Protein AF-A0A1Q7RHX0-F1 (afdb_monomer_lite)

pLDDT: mean 79.15, std 17.62, range [22.64, 96.31]

Sequence (416 aa):
MKTRIFDNSHFTHEATHEYVSIIALEIDKEIDESYNGKPIFWLHQRINIEKAMFEYYGCPGGHIEEKDKKIREPTIEAAQREFSEETGEYIPKDKFQSEFCKEYVQQLDDHEKGVRHCYIFSTKGKFIMDNIEPKNHSEWKLYTFQEVLSMKCIDDFEEYIRKTIQRLVQHKNFWIKEGAIAQGKSFLQKYFPKEWKEIPEVTVSKTFVNKEGESELTKFYEYLKEEKRYLNKEISEEEFQRIVVEKRLNSNIVFQEKIEKEYFKVLCDQVLFDEKKEETYVWDRSQQSTTIFARFNGMKEKEIQKLKSHEFYFDEIIKRSVVIYIYTSVRQTIQNEQKRKRLEEKDLDIKYLRELKERYYSLMIEAYGNKPLKIRSFENFNISETNIFKKLWRNIDPKKEQRLQKKLNDVLENNV

Radius of gyration: 25.59 Å; chains: 1; bounding box: 73×48×73 Å

Structure (mmCIF, N/CA/C/O backbone):
data_AF-A0A1Q7RHX0-F1
#
_entry.id   AF-A0A1Q7RHX0-F1
#
loop_
_atom_site.group_PDB
_atom_site.id
_atom_site.type_symbol
_atom_site.label_atom_id
_atom_site.label_alt_id
_atom_site.label_comp_id
_atom_site.label_asym_id
_atom_site.label_entity_id
_atom_site.label_seq_id
_atom_site.pdbx_PDB_ins_code
_atom_site.Cartn_x
_atom_site.Cartn_y
_atom_site.Cartn_z
_atom_site.occupancy
_atom_site.B_iso_or_equiv
_atom_site.auth_seq_id
_atom_site.auth_comp_id
_atom_site.auth_asym_id
_atom_site.auth_atom_id
_atom_site.pdbx_PDB_model_num
ATOM 1 N N . MET A 1 1 ? -37.771 -4.934 1.436 1.00 33.12 1 MET A N 1
ATOM 2 C CA . MET A 1 1 ? -36.464 -5.540 1.097 1.00 33.12 1 MET A CA 1
ATOM 3 C C . MET A 1 1 ? -36.041 -6.338 2.323 1.00 33.12 1 MET A C 1
ATOM 5 O O . MET A 1 1 ? -35.999 -5.757 3.395 1.00 33.12 1 MET A O 1
ATOM 9 N N . LYS A 1 2 ? -35.946 -7.669 2.215 1.00 22.64 2 LYS A N 1
ATOM 10 C CA . LYS A 1 2 ? -35.817 -8.579 3.366 1.00 22.64 2 LYS A CA 1
ATOM 11 C C . LYS A 1 2 ? -34.415 -8.494 3.975 1.00 22.64 2 LYS A C 1
ATOM 13 O O . LYS A 1 2 ? -33.432 -8.690 3.265 1.00 22.64 2 LYS A O 1
ATOM 18 N N . THR A 1 3 ? -34.366 -8.234 5.275 1.00 24.06 3 THR A N 1
ATOM 19 C CA . THR A 1 3 ? -33.204 -8.341 6.159 1.00 24.06 3 THR A CA 1
ATOM 20 C C . THR A 1 3 ? -32.590 -9.733 6.007 1.00 24.06 3 THR A C 1
ATOM 22 O O . THR A 1 3 ? -33.256 -10.734 6.273 1.00 24.06 3 THR A O 1
ATOM 25 N N . ARG A 1 4 ? -31.345 -9.821 5.528 1.00 23.89 4 ARG A N 1
ATOM 26 C CA . ARG A 1 4 ? -30.569 -11.063 5.600 1.00 23.89 4 ARG A CA 1
ATOM 27 C C . ARG A 1 4 ? -30.042 -11.185 7.023 1.00 23.89 4 ARG A C 1
ATOM 29 O O . ARG A 1 4 ? -29.058 -10.551 7.379 1.00 23.89 4 ARG A O 1
ATOM 36 N N . ILE A 1 5 ? -30.756 -11.965 7.822 1.00 25.91 5 ILE A N 1
ATOM 37 C CA . ILE A 1 5 ? -30.243 -12.564 9.050 1.00 25.91 5 ILE A CA 1
ATOM 38 C C . ILE A 1 5 ? -29.199 -13.584 8.587 1.00 25.91 5 ILE A C 1
ATOM 40 O O . ILE A 1 5 ? -29.531 -14.472 7.800 1.00 25.91 5 ILE A O 1
ATOM 44 N N . PHE A 1 6 ? -27.936 -13.397 8.968 1.00 30.06 6 PHE A N 1
ATOM 45 C CA . PHE A 1 6 ? -26.902 -14.396 8.715 1.00 30.06 6 PHE A CA 1
ATOM 46 C C . PHE A 1 6 ? -27.173 -15.623 9.593 1.00 30.06 6 PHE A C 1
ATOM 48 O O . PHE A 1 6 ? -27.494 -15.503 10.774 1.00 30.06 6 PHE A O 1
ATOM 55 N N . ASP A 1 7 ? -27.131 -16.786 8.953 1.00 28.91 7 ASP A N 1
ATOM 56 C CA . ASP A 1 7 ? -27.425 -18.098 9.515 1.00 28.91 7 ASP A CA 1
ATOM 57 C C . ASP A 1 7 ? -26.253 -18.545 10.406 1.00 28.91 7 ASP A C 1
ATOM 59 O O . ASP A 1 7 ? -25.139 -18.735 9.923 1.00 28.91 7 ASP A O 1
ATOM 63 N N . ASN A 1 8 ? -26.499 -18.670 11.713 1.00 35.53 8 ASN A N 1
ATOM 64 C CA . ASN A 1 8 ? -25.519 -19.052 12.742 1.00 35.53 8 ASN A CA 1
ATOM 65 C C . ASN A 1 8 ? -25.339 -20.581 12.861 1.00 35.53 8 ASN A C 1
ATOM 67 O O . ASN A 1 8 ? -24.997 -21.092 13.925 1.00 35.53 8 ASN A O 1
ATOM 71 N N . SER A 1 9 ? -25.623 -21.352 11.815 1.00 31.78 9 SER A N 1
ATOM 72 C CA . SER A 1 9 ? -25.765 -22.806 11.929 1.00 31.78 9 SER A CA 1
ATOM 73 C C . SER A 1 9 ? -24.591 -23.601 11.358 1.00 31.78 9 SER A C 1
ATOM 75 O O . SER A 1 9 ? -24.818 -24.480 10.549 1.00 31.78 9 SER A O 1
ATOM 77 N N . HIS A 1 10 ? -23.354 -23.365 11.816 1.00 34.75 10 HIS A N 1
ATOM 78 C CA . HIS A 1 10 ? -22.264 -24.367 11.794 1.00 34.75 10 HIS A CA 1
ATOM 79 C C . HIS A 1 10 ? -21.140 -23.996 12.787 1.00 34.75 10 HIS A C 1
ATOM 81 O O . HIS A 1 10 ? -20.003 -23.766 12.392 1.00 34.75 10 HIS A O 1
ATOM 87 N N . PHE A 1 11 ? -21.447 -23.950 14.087 1.00 45.31 11 PHE A N 1
ATOM 88 C CA . PHE A 1 11 ? -20.444 -23.775 15.146 1.00 45.31 11 PHE A CA 1
ATOM 89 C C . PHE A 1 11 ? -20.307 -25.075 15.946 1.00 45.31 11 PHE A C 1
ATOM 91 O O . PHE A 1 11 ? -21.237 -25.499 16.631 1.00 45.31 11 PHE A O 1
ATOM 98 N N . THR A 1 12 ? -19.165 -25.755 15.833 1.00 39.75 12 THR A N 1
ATOM 99 C CA . THR A 1 12 ? -18.829 -26.902 16.689 1.00 39.75 12 THR A CA 1
ATOM 100 C C . THR A 1 12 ? -18.263 -26.393 18.014 1.00 39.75 12 THR A C 1
ATOM 102 O O . THR A 1 12 ? -17.178 -25.819 18.041 1.00 39.75 12 THR A O 1
ATOM 105 N N . HIS A 1 13 ? -19.023 -26.603 19.092 1.00 38.56 13 HIS A N 1
ATOM 106 C CA . HIS A 1 13 ? -18.724 -26.236 20.480 1.00 38.56 13 HIS A CA 1
ATOM 107 C C . HIS A 1 13 ? -17.507 -26.981 21.074 1.00 38.56 13 HIS A C 1
ATOM 109 O O . HIS A 1 13 ? -17.664 -27.925 21.844 1.00 38.56 13 HIS A O 1
ATOM 115 N N . GLU A 1 14 ? -16.294 -26.520 20.790 1.00 47.94 14 GLU A N 1
ATOM 116 C CA . GLU A 1 14 ? -15.175 -26.621 21.738 1.00 47.94 14 GLU A CA 1
ATOM 117 C C . GLU A 1 14 ? -14.920 -25.210 22.263 1.00 47.94 14 GLU A C 1
ATOM 119 O O . GLU A 1 14 ? -14.946 -24.275 21.471 1.00 47.94 14 GLU A O 1
ATOM 124 N N . ALA A 1 15 ? -14.773 -25.037 23.581 1.00 47.84 15 ALA A N 1
ATOM 125 C CA . ALA A 1 15 ? -14.758 -23.732 24.246 1.00 47.84 15 ALA A CA 1
ATOM 126 C C . ALA A 1 15 ? -13.751 -22.755 23.606 1.00 47.84 15 ALA A C 1
ATOM 128 O O . ALA A 1 15 ? -12.557 -22.787 23.887 1.00 47.84 15 ALA A O 1
ATOM 129 N N . THR A 1 16 ? -14.257 -21.891 22.731 1.00 64.38 16 THR A N 1
ATOM 130 C CA . THR A 1 16 ? -13.547 -20.774 22.116 1.00 64.38 16 THR A CA 1
ATOM 131 C C . THR A 1 16 ? -13.573 -19.609 23.091 1.00 64.38 16 THR A C 1
ATOM 133 O O . THR A 1 16 ? -14.647 -19.231 23.560 1.00 64.38 16 THR A O 1
ATOM 136 N N . HIS A 1 17 ? -12.416 -19.033 23.407 1.00 77.38 17 HIS A N 1
ATOM 137 C CA . HIS A 1 17 ? -12.368 -17.790 24.174 1.00 77.38 17 HIS A CA 1
ATOM 138 C C . HIS A 1 17 ? -13.116 -16.690 23.409 1.00 77.38 17 HIS A C 1
ATOM 140 O O . HIS A 1 17 ? -12.983 -16.588 22.191 1.00 77.38 17 HIS A O 1
ATOM 146 N N . GLU A 1 18 ? -13.922 -15.881 24.095 1.00 85.12 18 GLU A N 1
ATOM 147 C CA . GLU A 1 18 ? -14.619 -14.753 23.473 1.00 85.12 18 GLU A CA 1
ATOM 148 C C . GLU A 1 18 ? -13.979 -13.437 23.900 1.00 85.12 18 GLU A C 1
ATOM 150 O O . GLU A 1 18 ? -13.610 -13.247 25.062 1.00 85.12 18 GLU A O 1
ATOM 155 N N . TYR A 1 19 ? -13.873 -12.523 22.945 1.00 88.00 19 TYR A N 1
ATOM 156 C CA . TYR A 1 19 ? -13.174 -11.259 23.084 1.00 88.00 19 TYR A CA 1
ATOM 157 C C . TYR A 1 19 ? -13.982 -10.114 22.486 1.00 88.00 19 TYR A C 1
ATOM 159 O O . TYR A 1 19 ? -14.798 -10.311 21.581 1.00 88.00 19 TYR A O 1
ATOM 167 N N . VAL A 1 20 ? -13.676 -8.899 22.929 1.00 90.69 20 VAL A N 1
ATOM 168 C CA . VAL A 1 20 ? -14.182 -7.654 22.344 1.00 90.69 20 VAL A CA 1
ATOM 169 C C . VAL A 1 20 ? -13.035 -6.756 21.902 1.00 90.69 20 VAL A C 1
ATOM 171 O O . VAL A 1 20 ? -11.971 -6.758 22.519 1.00 90.69 20 VAL A O 1
ATOM 174 N N . SER A 1 21 ? -13.270 -5.985 20.845 1.00 92.88 21 SER A N 1
ATOM 175 C CA . SER A 1 21 ? -12.368 -4.930 20.371 1.00 92.88 21 SER A CA 1
ATOM 176 C C . SER A 1 21 ? -13.205 -3.702 20.002 1.00 92.88 21 SER A C 1
ATOM 178 O O . SER A 1 21 ? -14.227 -3.829 19.322 1.00 92.88 21 SER A O 1
ATOM 180 N N . ILE A 1 22 ? -12.807 -2.517 20.468 1.00 94.00 22 ILE A N 1
ATOM 181 C CA . ILE A 1 22 ? -13.561 -1.270 20.306 1.00 94.00 22 ILE A CA 1
ATOM 182 C C . ILE A 1 22 ? -12.769 -0.294 19.443 1.00 94.00 22 ILE A C 1
ATOM 184 O O . ILE A 1 22 ? -11.805 0.309 19.891 1.00 94.00 22 ILE A O 1
ATOM 188 N N . ILE A 1 23 ? -13.223 -0.053 18.221 1.00 93.56 23 ILE A N 1
ATOM 189 C CA . ILE A 1 23 ? -12.619 0.907 17.301 1.00 93.56 23 ILE A CA 1
ATOM 190 C C . ILE A 1 23 ? -13.196 2.287 17.587 1.00 93.56 23 ILE A C 1
ATOM 192 O O . ILE A 1 23 ? -14.344 2.582 17.253 1.00 93.56 23 ILE A O 1
ATOM 196 N N . ALA A 1 24 ? -12.389 3.134 18.213 1.00 91.94 24 ALA A N 1
ATOM 197 C CA . ALA A 1 24 ? -12.795 4.470 18.608 1.00 91.94 24 ALA A CA 1
ATOM 198 C C . ALA A 1 24 ? -12.420 5.522 17.552 1.00 91.94 24 ALA A C 1
ATOM 200 O O . ALA A 1 24 ? -11.257 5.650 17.158 1.00 91.94 24 ALA A O 1
ATOM 201 N N . LEU A 1 25 ? -13.426 6.277 17.108 1.00 91.25 25 LEU A N 1
ATOM 202 C CA . LEU A 1 25 ? -13.358 7.215 15.993 1.00 91.25 25 LEU A CA 1
ATOM 203 C C . LEU A 1 25 ? -13.716 8.643 16.421 1.00 91.25 25 LEU A C 1
ATOM 205 O O . LEU A 1 25 ? -14.792 8.879 16.967 1.00 91.25 25 LEU A O 1
ATOM 209 N N . GLU A 1 26 ? -12.874 9.614 16.077 1.00 89.56 26 GLU A N 1
ATOM 210 C CA . GLU A 1 26 ? -13.084 11.055 16.309 1.00 89.56 26 GLU A CA 1
ATOM 211 C C . GLU A 1 26 ? -13.901 11.708 15.175 1.00 89.56 26 GLU A C 1
ATOM 213 O O . GLU A 1 26 ? -13.488 12.683 14.543 1.00 89.56 26 GLU A O 1
ATOM 218 N N . ILE A 1 27 ? -15.051 11.112 14.854 1.00 82.25 27 ILE A N 1
ATOM 219 C CA . ILE A 1 27 ? -15.983 11.559 13.810 1.00 82.25 27 ILE A CA 1
ATOM 220 C C . ILE A 1 27 ? -17.421 11.157 14.149 1.00 82.25 27 ILE A C 1
ATOM 222 O O . ILE A 1 27 ? -17.663 10.114 14.743 1.00 82.25 27 ILE A O 1
ATOM 226 N N . ASP A 1 28 ? -18.386 11.956 13.679 1.00 71.62 28 ASP A N 1
ATOM 227 C CA . ASP A 1 28 ? -19.833 11.735 13.878 1.00 71.62 28 ASP A CA 1
ATOM 228 C C . ASP A 1 28 ? -20.395 10.517 13.125 1.00 71.62 28 ASP A C 1
ATOM 230 O O . ASP A 1 28 ? -21.522 10.087 13.379 1.00 71.62 28 ASP A O 1
ATOM 234 N N . LYS A 1 29 ? -19.676 10.050 12.104 1.00 70.00 29 LYS A N 1
ATOM 235 C CA . LYS A 1 29 ? -20.144 9.067 11.125 1.00 70.00 29 LYS A CA 1
ATOM 236 C C . LYS A 1 29 ? -19.003 8.155 10.713 1.00 70.00 29 LYS A C 1
ATOM 238 O O . LYS A 1 29 ? -17.846 8.455 10.969 1.00 70.00 29 LYS A O 1
ATOM 243 N N . GLU A 1 30 ? -19.341 7.084 10.010 1.00 80.62 30 GLU A N 1
ATOM 244 C CA . GLU A 1 30 ? -18.367 6.248 9.318 1.00 80.62 30 GLU A CA 1
ATOM 245 C C . GLU A 1 30 ? -17.486 7.056 8.351 1.00 80.62 30 GLU A C 1
ATOM 247 O O . GLU A 1 30 ? -17.895 8.076 7.795 1.00 80.62 30 GLU A O 1
ATOM 252 N N . ILE A 1 31 ? -16.277 6.547 8.114 1.00 87.38 31 ILE A N 1
ATOM 253 C CA . ILE A 1 31 ? -15.333 7.111 7.148 1.00 87.38 31 ILE A CA 1
ATOM 254 C C . ILE A 1 31 ? -15.897 6.951 5.736 1.00 87.38 31 ILE A C 1
ATOM 256 O O . ILE A 1 31 ? -16.213 5.832 5.307 1.00 87.38 31 ILE A O 1
ATOM 260 N N . ASP A 1 32 ? -15.964 8.066 5.013 1.00 87.88 32 ASP A N 1
ATOM 261 C CA . ASP A 1 32 ? -16.432 8.152 3.636 1.00 87.88 32 ASP A CA 1
ATOM 262 C C . ASP A 1 32 ? -15.445 8.930 2.742 1.00 87.88 32 ASP A C 1
ATOM 264 O O . ASP A 1 32 ? -14.374 9.365 3.170 1.00 87.88 32 ASP A O 1
ATOM 268 N N . GLU A 1 33 ? -15.808 9.102 1.472 1.00 84.75 33 GLU A N 1
ATOM 269 C CA . GLU A 1 33 ? -14.983 9.790 0.470 1.00 84.75 33 GLU A CA 1
ATOM 270 C C . GLU A 1 33 ? -14.764 11.284 0.759 1.00 84.75 33 GLU A C 1
ATOM 272 O O . GLU A 1 33 ? -13.963 11.921 0.083 1.00 84.75 33 GLU A O 1
ATOM 277 N N . SER A 1 34 ? -15.487 11.872 1.719 1.00 85.62 34 SER A N 1
ATOM 278 C CA . SER A 1 34 ? -15.340 13.278 2.113 1.00 85.62 34 SER A CA 1
ATOM 279 C C . SER A 1 34 ? -14.317 13.500 3.231 1.00 85.62 34 SER A C 1
ATOM 281 O O . SER A 1 34 ? -14.103 14.641 3.653 1.00 85.62 34 SER A O 1
ATOM 283 N N . TYR A 1 35 ? -13.678 12.430 3.714 1.00 88.19 35 TYR A N 1
ATOM 284 C CA . TYR A 1 35 ? -12.609 12.517 4.700 1.00 88.19 35 TYR A CA 1
ATOM 285 C C . TYR A 1 35 ? -11.482 13.446 4.225 1.00 88.19 35 TYR A C 1
ATOM 287 O O . TYR A 1 35 ? -10.945 13.318 3.130 1.00 88.19 35 TYR A O 1
ATOM 295 N N . ASN A 1 36 ? -11.115 14.393 5.085 1.00 84.81 36 ASN A N 1
ATOM 296 C CA . ASN A 1 36 ? -10.244 15.523 4.756 1.00 84.81 36 ASN A CA 1
ATOM 297 C C . ASN A 1 36 ? -8.817 15.383 5.308 1.00 84.81 36 ASN A C 1
ATOM 299 O O . ASN A 1 36 ? -8.116 16.384 5.455 1.00 84.81 36 ASN A O 1
ATOM 303 N N . GLY A 1 37 ? -8.403 14.171 5.681 1.00 86.81 37 GLY A N 1
ATOM 304 C CA . GLY A 1 37 ? -7.056 13.918 6.194 1.00 86.81 37 GLY A CA 1
ATOM 305 C C . GLY A 1 37 ? -6.836 14.268 7.669 1.00 86.81 37 GLY A C 1
ATOM 306 O O . GLY A 1 37 ? -5.701 14.190 8.129 1.00 86.81 37 GLY A O 1
ATOM 307 N N . LYS A 1 38 ? -7.869 14.656 8.430 1.00 90.25 38 LYS A N 1
ATOM 308 C CA . LYS A 1 38 ? -7.727 14.914 9.876 1.00 90.25 38 LYS A CA 1
ATOM 309 C C . LYS A 1 38 ? -7.526 13.621 10.676 1.00 90.25 38 LYS A C 1
ATOM 311 O O . LYS A 1 38 ? -8.085 12.606 10.296 1.00 90.25 38 LYS A O 1
ATOM 316 N N . PRO A 1 39 ? -6.799 13.634 11.803 1.00 91.75 39 PRO A N 1
ATOM 317 C CA . PRO A 1 39 ? -6.706 12.462 12.671 1.00 91.75 39 PRO A CA 1
ATOM 318 C C . PRO A 1 39 ? -8.088 11.985 13.143 1.00 91.75 39 PRO A C 1
ATOM 320 O O . PRO A 1 39 ? -8.912 12.813 13.529 1.00 91.75 39 PRO A O 1
ATOM 323 N N . ILE A 1 40 ? -8.338 10.674 13.085 1.00 92.50 40 ILE A N 1
ATOM 324 C CA . ILE A 1 40 ? -9.646 10.064 13.382 1.00 92.50 40 ILE A CA 1
ATOM 325 C C . ILE A 1 40 ? -9.575 8.808 14.241 1.00 92.50 40 ILE A C 1
ATOM 327 O O . ILE A 1 40 ? -10.573 8.470 14.861 1.00 92.50 40 ILE A O 1
ATOM 331 N N . PHE A 1 41 ? -8.444 8.110 14.283 1.00 93.75 41 PHE A N 1
ATOM 332 C CA . PHE A 1 41 ? -8.318 6.847 15.003 1.00 93.75 41 PHE A CA 1
ATOM 333 C C . PHE A 1 41 ? -7.623 7.051 16.332 1.00 93.75 41 PHE A C 1
ATOM 335 O O . PHE A 1 41 ? -6.467 7.469 16.350 1.00 93.75 41 PHE A O 1
ATOM 342 N N . TRP A 1 42 ? -8.298 6.714 17.425 1.00 93.62 42 TRP A N 1
ATOM 343 C CA . TRP A 1 42 ? -7.659 6.619 18.730 1.00 93.62 42 TRP A CA 1
ATOM 344 C C . TRP A 1 42 ? -6.960 5.269 18.860 1.00 93.62 42 TRP A C 1
ATOM 346 O O . TRP A 1 42 ? -7.616 4.229 18.875 1.00 93.62 42 TRP A O 1
ATOM 356 N N . LEU A 1 43 ? -5.630 5.296 18.936 1.00 95.75 43 LEU A N 1
ATOM 357 C CA . LEU A 1 43 ? -4.801 4.105 19.104 1.00 95.75 43 LEU A CA 1
ATOM 358 C C . LEU A 1 43 ? -3.735 4.337 20.173 1.00 95.75 43 LEU A C 1
ATOM 360 O O . LEU A 1 43 ? -3.293 5.465 20.410 1.00 95.75 43 LEU A O 1
ATOM 364 N N . HIS A 1 44 ? -3.271 3.243 20.757 1.00 95.00 44 HIS A N 1
ATOM 365 C CA . HIS A 1 44 ? -2.103 3.191 21.631 1.00 95.00 44 HIS A CA 1
ATOM 366 C C . HIS A 1 44 ? -1.158 2.094 21.139 1.00 95.00 44 HIS A C 1
ATOM 368 O O . HIS A 1 44 ? -1.577 1.197 20.412 1.00 95.00 44 HIS A O 1
ATOM 374 N N . GLN A 1 45 ? 0.109 2.135 21.542 1.00 95.81 45 GLN A N 1
ATOM 375 C CA . GLN A 1 45 ? 1.047 1.039 21.322 1.00 95.81 45 GLN A CA 1
ATOM 376 C C . GLN A 1 45 ? 1.135 0.161 22.571 1.00 95.81 45 GLN A C 1
ATOM 378 O O . GLN A 1 45 ? 1.161 0.665 23.697 1.00 95.81 45 GLN A O 1
ATOM 383 N N . ARG A 1 46 ? 1.234 -1.156 22.395 1.00 93.00 46 ARG A N 1
ATOM 384 C CA . ARG A 1 46 ? 1.579 -2.080 23.480 1.00 93.00 46 ARG A CA 1
ATOM 385 C C . ARG A 1 46 ? 3.071 -1.973 23.796 1.00 93.00 46 ARG A C 1
ATOM 387 O O . ARG A 1 46 ? 3.905 -2.214 22.926 1.00 93.00 46 ARG A O 1
ATOM 394 N N . ILE A 1 47 ? 3.409 -1.636 25.038 1.00 94.88 47 ILE A N 1
ATOM 395 C CA . ILE A 1 47 ? 4.798 -1.394 25.474 1.00 94.88 47 ILE A CA 1
ATOM 396 C C . ILE A 1 47 ? 5.324 -2.445 26.456 1.00 94.88 47 ILE A C 1
ATOM 398 O O . ILE A 1 47 ? 6.514 -2.460 26.760 1.00 94.88 47 ILE A O 1
ATOM 402 N N . ASN A 1 48 ? 4.461 -3.331 26.955 1.00 91.94 48 ASN A N 1
ATOM 403 C CA . ASN A 1 48 ? 4.882 -4.424 27.823 1.00 91.94 48 ASN A CA 1
ATOM 404 C C . ASN A 1 48 ? 5.395 -5.609 26.991 1.00 91.94 48 ASN A C 1
ATOM 406 O O . ASN A 1 48 ? 4.614 -6.257 26.297 1.00 91.94 48 ASN A O 1
ATOM 410 N N . ILE A 1 49 ? 6.696 -5.889 27.100 1.00 91.06 49 ILE A N 1
ATOM 411 C CA . ILE A 1 49 ? 7.395 -6.966 26.382 1.00 91.06 49 ILE A CA 1
ATOM 412 C C . ILE A 1 49 ? 6.933 -8.375 26.780 1.00 91.06 49 ILE A C 1
ATOM 414 O O . ILE A 1 49 ? 7.085 -9.309 26.002 1.00 91.06 49 ILE A O 1
ATOM 418 N N . GLU A 1 50 ? 6.365 -8.539 27.976 1.00 89.00 50 GLU A N 1
ATOM 419 C CA . GLU A 1 50 ? 5.881 -9.833 28.481 1.00 89.00 50 GLU A CA 1
ATOM 420 C C . GLU A 1 50 ? 4.471 -10.167 27.984 1.00 89.00 50 GLU A C 1
ATOM 422 O O . GLU A 1 50 ? 3.966 -11.265 28.212 1.00 89.00 50 GLU A O 1
ATOM 427 N N . LYS A 1 51 ? 3.800 -9.208 27.341 1.00 83.75 51 LYS A N 1
ATOM 428 C CA . LYS A 1 51 ? 2.440 -9.371 26.843 1.00 83.75 51 LYS A CA 1
ATOM 429 C C . LYS A 1 51 ? 2.449 -9.615 25.335 1.00 83.75 51 LYS A C 1
ATOM 431 O O . LYS A 1 51 ? 3.194 -8.979 24.593 1.00 83.75 51 LY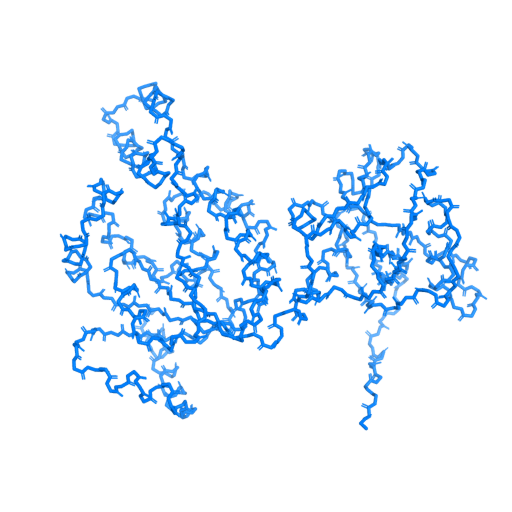S A O 1
ATOM 436 N N . ALA A 1 52 ? 1.517 -10.457 24.884 1.00 80.56 52 ALA A N 1
ATOM 437 C CA . ALA A 1 52 ? 1.222 -10.641 23.466 1.00 80.56 52 ALA A CA 1
ATOM 438 C C . ALA A 1 52 ? 1.010 -9.291 22.759 1.00 80.56 52 ALA A C 1
ATOM 440 O O . ALA A 1 52 ? 0.525 -8.324 23.367 1.00 80.56 52 ALA A O 1
ATOM 441 N N . MET A 1 53 ? 1.356 -9.257 21.470 1.00 82.50 53 MET A N 1
ATOM 442 C CA . MET A 1 53 ? 1.253 -8.077 20.605 1.00 82.50 53 MET A CA 1
ATOM 443 C C . MET A 1 53 ? 2.129 -6.888 21.045 1.00 82.50 53 MET A C 1
ATOM 445 O O . MET A 1 53 ? 1.790 -5.739 20.770 1.00 82.50 53 MET A O 1
ATOM 449 N N . PHE A 1 54 ? 3.273 -7.136 21.695 1.00 89.19 54 PHE A N 1
ATOM 450 C CA . PHE A 1 54 ? 4.287 -6.105 21.947 1.00 89.19 54 PHE A CA 1
ATOM 451 C C . PHE A 1 54 ? 4.631 -5.328 20.657 1.00 89.19 54 PHE A C 1
ATOM 453 O O . PHE A 1 54 ? 4.771 -5.917 19.583 1.00 89.19 54 PHE A O 1
ATOM 460 N N . GLU A 1 55 ? 4.720 -3.998 20.769 1.00 92.62 55 GLU A N 1
ATOM 461 C CA . GLU A 1 55 ? 4.913 -3.015 19.688 1.00 92.62 55 GLU A CA 1
ATOM 462 C C . GLU A 1 55 ? 3.757 -2.841 18.691 1.00 92.62 55 GLU A C 1
ATOM 464 O O . GLU A 1 55 ? 3.836 -1.946 17.844 1.00 92.62 55 GLU A O 1
ATOM 469 N N . TYR A 1 56 ? 2.675 -3.620 18.783 1.00 92.75 56 TYR A N 1
ATOM 470 C CA . TYR A 1 56 ? 1.496 -3.393 17.947 1.00 92.75 56 TYR A CA 1
ATOM 471 C C . TYR A 1 56 ? 0.667 -2.219 18.461 1.00 92.75 56 TYR A C 1
ATOM 473 O O . TYR A 1 56 ? 0.582 -1.962 19.666 1.00 92.75 56 TYR A O 1
ATOM 481 N N . TYR A 1 57 ? 0.023 -1.537 17.520 1.00 95.44 57 TYR A N 1
ATOM 482 C CA . TYR A 1 57 ? -0.970 -0.515 17.793 1.00 95.44 57 TYR A CA 1
ATOM 483 C C . TYR A 1 57 ? -2.355 -1.137 17.930 1.00 95.44 57 TYR A C 1
ATOM 485 O O . TYR A 1 57 ? -2.823 -1.846 17.035 1.00 95.44 57 TYR A O 1
ATOM 493 N N . GLY A 1 58 ? -2.992 -0.872 19.064 1.00 93.00 58 GLY A N 1
ATOM 494 C CA . GLY A 1 58 ? -4.264 -1.451 19.458 1.00 93.00 58 GLY A CA 1
ATOM 495 C C . GLY A 1 58 ? -5.339 -0.405 19.708 1.00 93.00 58 GLY A C 1
ATOM 496 O O . GLY A 1 58 ? -5.081 0.799 19.796 1.00 93.00 58 GLY A O 1
ATOM 497 N N . CYS A 1 59 ? -6.556 -0.916 19.812 1.00 92.38 59 CYS A N 1
ATOM 498 C CA . CYS A 1 59 ? -7.720 -0.222 20.329 1.00 92.38 59 CYS A CA 1
ATOM 499 C C . CYS A 1 59 ? -8.170 -0.920 21.627 1.00 92.38 59 CYS A C 1
ATOM 501 O O . CYS A 1 59 ? -7.761 -2.068 21.828 1.00 92.38 59 CYS A O 1
ATOM 503 N N . PRO A 1 60 ? -9.010 -0.292 22.476 1.00 92.56 60 PRO A N 1
ATOM 504 C CA . PRO A 1 60 ? -9.442 -0.921 23.720 1.00 92.56 60 PRO A CA 1
ATOM 505 C C . PRO A 1 60 ? -10.086 -2.284 23.468 1.00 92.56 60 PRO A C 1
ATOM 507 O O . PRO A 1 60 ? -10.800 -2.457 22.468 1.00 92.56 60 PRO A O 1
ATOM 510 N N . GLY A 1 61 ? -9.862 -3.245 24.359 1.00 91.31 61 GLY A N 1
ATOM 511 C CA . GLY A 1 61 ? -10.470 -4.561 24.237 1.00 91.31 61 GLY A CA 1
ATOM 512 C C . GLY A 1 61 ? -9.811 -5.655 25.067 1.00 91.31 61 GLY A C 1
ATOM 513 O O . GLY A 1 61 ? -8.623 -5.635 25.378 1.00 91.31 61 GLY A O 1
ATOM 514 N N . GLY A 1 62 ? -10.582 -6.706 25.323 1.00 88.69 62 GLY A N 1
ATOM 515 C CA . GLY A 1 62 ? -10.153 -7.799 26.182 1.00 88.69 62 GLY A CA 1
ATOM 516 C C . GLY A 1 62 ? -11.112 -8.977 26.161 1.00 88.69 62 GLY A C 1
ATOM 517 O O . GLY A 1 62 ? -11.851 -9.185 25.194 1.00 88.69 62 GLY A O 1
ATOM 518 N N . HIS A 1 63 ? -11.038 -9.799 27.204 1.00 88.50 63 HIS A N 1
ATOM 519 C CA . HIS A 1 63 ? -11.826 -11.023 27.310 1.00 88.50 63 HIS A CA 1
ATOM 520 C C . HIS A 1 63 ? -13.252 -10.707 27.759 1.00 88.50 63 HIS A C 1
ATOM 522 O O . HIS A 1 63 ? -13.476 -9.852 28.614 1.00 88.50 63 HIS A O 1
ATOM 528 N N . ILE A 1 64 ? -14.218 -11.471 27.255 1.00 86.38 64 ILE A N 1
ATOM 529 C CA . ILE A 1 64 ? -15.563 -11.490 27.831 1.00 86.38 64 ILE A CA 1
ATOM 530 C C . ILE A 1 64 ? -15.525 -12.367 29.081 1.00 86.38 64 ILE A C 1
ATOM 532 O O . ILE A 1 64 ? -15.422 -13.596 29.002 1.00 86.38 64 ILE A O 1
ATOM 536 N N . GLU A 1 65 ? -15.595 -11.736 30.249 1.00 84.44 65 GLU A N 1
ATOM 537 C CA . GLU A 1 65 ? -15.522 -12.439 31.523 1.00 84.44 65 GLU A CA 1
ATOM 538 C C . GLU A 1 65 ? -16.813 -13.219 31.822 1.00 84.44 65 GLU A C 1
ATOM 540 O O . GLU A 1 65 ? -17.907 -12.882 31.369 1.00 84.44 65 GLU A O 1
ATOM 545 N N . GLU A 1 66 ? -16.725 -14.235 32.687 1.00 79.69 66 GLU A N 1
ATOM 546 C CA . GLU A 1 66 ? -17.891 -15.010 33.150 1.00 79.69 66 GLU A CA 1
ATOM 547 C C . GLU A 1 66 ? -18.981 -14.146 33.807 1.00 79.69 66 GLU A C 1
ATOM 549 O O . GLU A 1 66 ? -20.160 -14.512 33.809 1.00 79.69 66 GLU A O 1
ATOM 554 N N . LYS A 1 67 ? -18.604 -12.995 34.378 1.00 76.75 67 LYS A N 1
ATOM 555 C CA . LYS A 1 67 ? -19.559 -12.026 34.934 1.00 76.75 67 LYS A CA 1
ATOM 556 C C . LYS A 1 67 ? -20.386 -11.354 33.832 1.00 76.75 67 LYS A C 1
ATOM 558 O O . LYS A 1 67 ? -21.588 -11.174 34.018 1.00 76.75 67 LYS A O 1
ATOM 563 N N . ASP A 1 68 ? -19.768 -11.073 32.685 1.00 76.12 68 ASP A N 1
ATOM 564 C CA . ASP A 1 68 ? -20.400 -10.413 31.543 1.00 76.12 68 ASP A CA 1
ATOM 565 C C . ASP A 1 68 ? -21.385 -11.380 30.867 1.00 76.12 68 ASP A C 1
ATOM 567 O O . ASP A 1 68 ? -22.522 -11.014 30.570 1.00 76.12 68 ASP A O 1
ATOM 571 N N . LYS A 1 69 ? -21.008 -12.665 30.749 1.00 75.38 69 LYS A N 1
ATOM 572 C CA . LYS A 1 69 ? -21.820 -13.746 30.147 1.00 75.38 69 LYS A CA 1
ATOM 573 C C . LYS A 1 69 ? -23.187 -13.978 30.803 1.00 75.38 69 LYS A C 1
ATOM 575 O O . LYS A 1 69 ? -24.062 -14.592 30.196 1.00 75.38 69 LYS A O 1
ATOM 580 N N . LYS A 1 70 ? -23.391 -13.514 32.039 1.00 72.44 70 LYS A N 1
ATOM 581 C CA . LYS A 1 70 ? -24.657 -13.669 32.783 1.00 72.44 70 LYS A CA 1
ATOM 582 C C . LYS A 1 70 ? -25.669 -12.553 32.498 1.00 72.44 70 LYS A C 1
ATOM 584 O O . LYS A 1 70 ? -26.764 -12.570 33.061 1.00 72.44 70 LYS A O 1
ATOM 589 N N . ILE A 1 71 ? -25.309 -11.583 31.659 1.00 75.31 71 ILE A N 1
ATOM 590 C CA . ILE A 1 71 ? -26.099 -10.385 31.364 1.00 75.31 71 ILE A CA 1
ATOM 591 C C . ILE A 1 71 ? -26.784 -10.530 29.996 1.00 75.31 71 ILE A C 1
ATOM 593 O O . ILE A 1 71 ? -26.421 -11.367 29.176 1.00 75.31 71 ILE A O 1
ATOM 597 N N . ARG A 1 72 ? -27.824 -9.723 29.751 1.00 68.19 72 ARG A N 1
ATOM 598 C CA . ARG A 1 72 ? -28.636 -9.749 28.523 1.00 68.19 72 ARG A CA 1
ATOM 599 C C . ARG A 1 72 ? -27.837 -9.439 27.245 1.00 68.19 72 ARG A C 1
ATOM 601 O O . ARG A 1 72 ? -28.202 -9.947 26.190 1.00 68.19 72 ARG A O 1
ATOM 608 N N . GLU A 1 73 ? -26.785 -8.623 27.340 1.00 78.12 73 GLU A N 1
ATOM 609 C CA . GLU A 1 73 ? -25.930 -8.200 26.215 1.00 78.12 73 GLU A CA 1
ATOM 610 C C . GLU A 1 73 ? -24.441 -8.315 26.600 1.00 78.12 73 GLU A C 1
ATOM 612 O O . GLU A 1 73 ? -23.765 -7.304 26.793 1.00 78.12 73 GLU A O 1
ATOM 617 N N . PRO A 1 74 ? -23.918 -9.546 26.744 1.00 80.88 74 PRO A N 1
ATOM 618 C CA . PRO A 1 74 ? -22.617 -9.805 27.369 1.00 80.88 74 PRO A CA 1
ATOM 619 C C . PRO A 1 74 ? -21.448 -9.148 26.626 1.00 80.88 74 PRO A C 1
ATOM 621 O O . PRO A 1 74 ? -20.515 -8.642 27.240 1.00 80.88 74 PRO A O 1
ATOM 624 N N . THR A 1 75 ? -21.518 -9.101 25.297 1.00 87.50 75 THR A N 1
ATOM 625 C CA . THR A 1 75 ? -20.476 -8.529 24.438 1.00 87.50 75 THR A CA 1
ATOM 626 C C . THR A 1 75 ? -20.444 -6.999 24.496 1.00 87.50 75 THR A C 1
ATOM 628 O O . THR A 1 75 ? -19.369 -6.415 24.457 1.00 87.50 75 THR A O 1
ATOM 631 N N . ILE A 1 76 ? -21.597 -6.332 24.612 1.00 87.19 76 ILE A N 1
ATOM 632 C CA . ILE A 1 76 ? -21.659 -4.869 24.758 1.00 87.19 76 ILE A CA 1
ATOM 633 C C . ILE A 1 76 ? -21.254 -4.461 26.179 1.00 87.19 76 ILE A C 1
ATOM 635 O O . ILE A 1 76 ? -20.573 -3.452 26.348 1.00 87.19 76 ILE A O 1
ATOM 639 N N . GLU A 1 77 ? -21.614 -5.253 27.196 1.00 89.19 77 GLU A N 1
ATOM 640 C CA . GLU A 1 77 ? -21.146 -5.026 28.569 1.00 89.19 77 GLU A CA 1
ATOM 641 C C . GLU A 1 77 ? -19.625 -5.119 28.664 1.00 89.19 77 GLU A C 1
ATOM 643 O O . GLU A 1 77 ? -18.984 -4.220 29.204 1.00 89.19 77 GLU A O 1
ATOM 648 N N . ALA A 1 78 ? -19.052 -6.180 28.090 1.00 90.25 78 ALA A N 1
ATOM 649 C CA . ALA A 1 78 ? -17.612 -6.358 28.032 1.00 90.25 78 ALA A CA 1
ATOM 650 C C . ALA A 1 78 ? -16.957 -5.197 27.275 1.00 90.25 78 ALA A C 1
ATOM 652 O O . ALA A 1 78 ? -15.988 -4.632 27.762 1.00 90.25 78 ALA A O 1
ATOM 653 N N . ALA A 1 79 ? -17.520 -4.769 26.138 1.00 91.50 79 ALA A N 1
ATOM 654 C CA . ALA A 1 79 ? -16.979 -3.639 25.388 1.00 91.50 79 ALA A CA 1
ATOM 655 C C . ALA A 1 79 ? -16.965 -2.338 26.210 1.00 91.50 79 ALA A C 1
ATOM 657 O O . ALA A 1 79 ? -15.971 -1.615 26.218 1.00 91.50 79 ALA A O 1
ATOM 658 N N . GLN A 1 80 ? -18.049 -2.060 26.937 1.00 92.31 80 GLN A N 1
ATOM 659 C CA . GLN A 1 80 ? -18.153 -0.906 27.826 1.00 92.31 80 GLN A CA 1
ATOM 660 C C . GLN A 1 80 ? -17.148 -0.976 28.984 1.00 92.31 80 GLN A C 1
ATOM 662 O O . GLN A 1 80 ? -16.525 0.035 29.313 1.00 92.31 80 GLN A O 1
ATOM 667 N N . ARG A 1 81 ? -16.992 -2.157 29.595 1.00 92.56 81 ARG A N 1
ATOM 668 C CA . ARG A 1 81 ? -16.049 -2.394 30.692 1.00 92.56 81 ARG A CA 1
ATOM 669 C C . ARG A 1 81 ? -14.605 -2.209 30.236 1.00 92.56 81 ARG A C 1
ATOM 671 O O . ARG A 1 81 ? -13.919 -1.378 30.813 1.00 92.56 81 ARG A O 1
ATOM 678 N N . GLU A 1 82 ? -14.180 -2.928 29.199 1.00 93.81 82 GLU A N 1
ATOM 679 C CA . GLU A 1 82 ? -12.807 -2.877 28.669 1.00 93.81 82 GLU A CA 1
ATOM 680 C C . GLU A 1 82 ? -12.437 -1.451 28.246 1.00 93.81 82 GLU A C 1
ATOM 682 O O . GLU A 1 82 ? -11.378 -0.936 28.596 1.00 93.81 82 GLU A O 1
ATOM 687 N N . PHE A 1 83 ? -13.355 -0.753 27.568 1.00 93.12 83 PHE A N 1
ATOM 688 C CA . PHE A 1 83 ? -13.136 0.641 27.201 1.00 93.12 83 PHE A CA 1
ATOM 689 C C . PHE A 1 83 ? -12.920 1.529 28.435 1.00 93.12 83 PHE A C 1
ATOM 691 O O . PHE A 1 83 ? -11.979 2.318 28.461 1.00 93.12 83 PHE A O 1
ATOM 698 N N . SER A 1 84 ? -13.748 1.388 29.473 1.00 92.19 84 SER A N 1
ATOM 699 C CA . SER A 1 84 ? -13.617 2.175 30.703 1.00 92.19 84 SER A CA 1
ATOM 700 C C . SER A 1 84 ? -12.368 1.821 31.513 1.00 92.19 84 SER A C 1
ATOM 702 O O . SER A 1 84 ? -11.760 2.721 32.089 1.00 92.19 84 SER A O 1
ATOM 704 N N . GLU A 1 85 ? -11.977 0.546 31.554 1.00 92.06 85 GLU A N 1
ATOM 705 C CA . GLU A 1 85 ? -10.789 0.062 32.267 1.00 92.06 85 GLU A CA 1
ATOM 706 C C . GLU A 1 85 ? -9.493 0.571 31.622 1.00 92.06 85 GLU A C 1
ATOM 708 O O . GLU A 1 85 ? -8.563 0.927 32.342 1.00 92.06 85 GLU A O 1
ATOM 713 N N . GLU A 1 86 ? -9.444 0.681 30.292 1.00 92.06 86 GLU A N 1
ATOM 714 C CA . GLU A 1 86 ? -8.252 1.156 29.581 1.00 92.06 86 GLU A CA 1
ATOM 715 C C . GLU A 1 86 ? -8.180 2.680 29.412 1.00 92.06 86 GLU A C 1
ATOM 717 O O . GLU A 1 86 ? -7.080 3.243 29.398 1.00 92.06 86 GLU A O 1
ATOM 722 N N . THR A 1 87 ? -9.331 3.347 29.258 1.00 90.12 87 THR A N 1
ATOM 723 C CA . THR A 1 87 ? -9.398 4.777 28.891 1.00 90.12 87 THR A CA 1
ATOM 724 C C . THR A 1 87 ? -9.860 5.700 30.018 1.00 90.12 87 THR A C 1
ATOM 726 O O . THR A 1 87 ? -9.763 6.918 29.889 1.00 90.12 87 THR A O 1
ATOM 729 N N . GLY A 1 88 ? -10.413 5.143 31.102 1.00 88.38 88 GLY A N 1
ATOM 730 C CA . GLY A 1 88 ? -11.029 5.902 32.197 1.00 88.38 88 GLY A CA 1
ATOM 731 C C . GLY A 1 88 ? -12.420 6.457 31.875 1.00 88.38 88 GLY A C 1
ATOM 732 O O . GLY A 1 88 ? -13.081 7.002 32.758 1.00 88.38 88 GLY A O 1
ATOM 733 N N . GLU A 1 89 ? -12.893 6.285 30.640 1.00 87.81 89 GLU A N 1
ATOM 734 C CA . GLU A 1 89 ? -14.109 6.914 30.133 1.00 87.81 89 GLU A CA 1
ATOM 735 C C . GLU A 1 89 ? -15.298 5.949 30.093 1.00 87.81 89 GLU A C 1
ATOM 737 O O . GLU A 1 89 ? -15.197 4.799 29.664 1.00 87.81 89 GLU A O 1
ATOM 742 N N . TYR A 1 90 ? -16.471 6.437 30.500 1.00 88.62 90 TYR A N 1
ATOM 743 C CA . TYR A 1 90 ? -17.705 5.654 30.468 1.00 88.62 90 TYR A CA 1
ATOM 744 C C . TYR A 1 90 ? -18.545 5.993 29.237 1.00 88.62 90 TYR A C 1
ATOM 746 O O . TYR A 1 90 ? -19.052 7.108 29.096 1.00 88.62 90 TYR A O 1
ATOM 754 N N . ILE A 1 91 ? -18.770 4.998 28.379 1.00 85.81 91 ILE A N 1
ATOM 755 C CA . ILE A 1 91 ? -19.561 5.148 27.155 1.00 85.81 91 ILE A CA 1
ATOM 756 C C . ILE A 1 91 ? -20.902 4.421 27.291 1.00 85.81 91 ILE A C 1
ATOM 758 O O . ILE A 1 91 ? -20.900 3.220 27.551 1.00 85.81 91 ILE A O 1
ATOM 762 N N . PRO A 1 92 ? -22.056 5.088 27.097 1.00 86.62 92 PRO A N 1
ATOM 763 C CA . PRO A 1 92 ? -23.361 4.428 27.085 1.00 86.62 92 PRO A CA 1
ATOM 764 C C . PRO A 1 92 ? -23.479 3.347 26.001 1.00 86.62 92 PRO A C 1
ATOM 766 O O . PRO A 1 92 ? -22.989 3.513 24.886 1.00 86.62 92 PRO A O 1
ATOM 769 N N . LYS A 1 93 ? -24.185 2.252 26.307 1.00 84.88 93 LYS A N 1
ATOM 770 C CA . LYS A 1 93 ? -24.304 1.072 25.428 1.00 84.88 93 LYS A CA 1
ATOM 771 C C . LYS A 1 93 ? -24.845 1.385 24.032 1.00 84.88 93 LYS A C 1
ATOM 773 O O . LYS A 1 93 ? -24.371 0.824 23.053 1.00 84.88 93 LYS A O 1
ATOM 778 N N . ASP A 1 94 ? -25.791 2.318 23.931 1.00 84.06 94 ASP A N 1
ATOM 779 C CA . ASP A 1 94 ? -26.413 2.752 22.673 1.00 84.06 94 ASP A CA 1
ATOM 780 C C . ASP A 1 94 ? -25.453 3.500 21.731 1.00 84.06 94 ASP A C 1
ATOM 782 O O . ASP A 1 94 ? -25.802 3.773 20.581 1.00 84.06 94 ASP A O 1
ATOM 786 N N . LYS A 1 95 ? -24.245 3.837 22.201 1.00 86.31 95 LYS A N 1
ATOM 787 C CA . LYS A 1 95 ? -23.192 4.467 21.397 1.00 86.31 95 LYS A CA 1
ATOM 788 C C . LYS A 1 95 ? -22.276 3.471 20.697 1.00 86.31 95 LYS A C 1
ATOM 790 O O . LYS A 1 95 ? -21.580 3.880 19.769 1.00 86.31 95 LYS A O 1
ATOM 795 N N . PHE A 1 96 ? -22.279 2.203 21.102 1.00 83.56 96 PHE A N 1
ATOM 796 C CA . PHE A 1 96 ? -21.521 1.164 20.415 1.00 83.56 96 PHE A CA 1
ATOM 797 C C . PHE A 1 96 ? -22.309 0.647 19.213 1.00 83.56 96 PHE A C 1
ATOM 799 O O . PHE A 1 96 ? -23.446 0.192 19.334 1.00 83.56 96 PHE A O 1
ATOM 806 N N . GLN A 1 97 ? -21.688 0.687 18.040 1.00 84.81 97 GLN A N 1
ATOM 807 C CA . GLN A 1 97 ? -22.229 0.117 16.812 1.00 84.81 97 GLN A CA 1
ATOM 808 C C . GLN A 1 97 ? -21.506 -1.196 16.529 1.00 84.81 97 GLN A C 1
ATOM 810 O O . GLN A 1 97 ? -20.285 -1.221 16.412 1.00 84.81 97 GLN A O 1
ATOM 815 N N . SER A 1 98 ? -22.238 -2.308 16.459 1.00 81.06 98 SER A N 1
ATOM 816 C CA . SER A 1 98 ? -21.634 -3.586 16.072 1.00 81.06 98 SER A CA 1
ATOM 817 C C . SER A 1 98 ? -21.212 -3.527 14.607 1.00 81.06 98 SER A C 1
ATOM 819 O O . SER A 1 98 ? -22.042 -3.232 13.750 1.00 81.06 98 SER A O 1
ATOM 821 N N . GLU A 1 99 ? -19.943 -3.824 14.331 1.00 84.44 99 GLU A N 1
ATOM 822 C CA . GLU A 1 99 ? -19.396 -3.761 12.974 1.00 84.44 99 GLU A CA 1
ATOM 823 C C . GLU A 1 99 ? -19.200 -5.162 12.383 1.00 84.44 99 GLU A C 1
ATOM 825 O O . GLU A 1 99 ? -19.656 -5.463 11.276 1.00 84.44 99 GLU A O 1
ATOM 830 N N . PHE A 1 100 ? -18.510 -6.052 13.104 1.00 81.25 100 PHE A N 1
ATOM 831 C CA . PHE A 1 100 ? -18.318 -7.433 12.664 1.00 81.25 100 PHE A CA 1
ATOM 832 C C . PHE A 1 100 ? -18.009 -8.390 13.818 1.00 81.25 100 PHE A C 1
ATOM 834 O O . PHE A 1 100 ? -17.637 -7.992 14.918 1.00 81.25 100 PHE A O 1
ATOM 841 N N . CYS A 1 101 ? -18.137 -9.682 13.526 1.00 78.44 101 CYS A N 1
ATOM 842 C CA . CYS A 1 101 ? -17.678 -10.778 14.366 1.00 78.44 101 CYS A CA 1
ATOM 843 C C . CYS A 1 101 ? -16.755 -11.671 13.530 1.00 78.44 101 CYS A C 1
ATOM 845 O O . CYS A 1 101 ? -17.045 -11.905 12.350 1.00 78.44 101 CYS A O 1
ATOM 847 N N . LYS A 1 102 ? -15.638 -12.129 14.103 1.00 77.12 102 LYS A N 1
ATOM 848 C CA . LYS A 1 102 ? -14.652 -12.955 13.398 1.00 77.12 102 LYS A CA 1
ATOM 849 C C . LYS A 1 102 ? -14.082 -14.034 14.310 1.00 77.12 102 LYS A C 1
ATOM 851 O O . LYS A 1 102 ? -13.680 -13.762 15.438 1.00 77.12 102 LYS A O 1
ATOM 856 N N . GLU A 1 103 ? -14.038 -15.256 13.792 1.00 70.81 103 GLU A N 1
ATOM 857 C CA . GLU A 1 103 ? -13.309 -16.355 14.414 1.00 70.81 103 GLU A CA 1
ATOM 858 C C . GLU A 1 103 ? -11.828 -16.268 14.062 1.00 70.81 103 GLU A C 1
ATOM 860 O O . GLU A 1 103 ? -11.460 -16.050 12.903 1.00 70.81 103 GLU A O 1
ATOM 865 N N . TYR A 1 104 ? -10.981 -16.493 15.058 1.00 67.19 104 TYR A N 1
ATOM 866 C CA . TYR A 1 104 ? -9.545 -16.591 14.884 1.00 67.19 104 TYR A CA 1
ATOM 867 C C . TYR A 1 104 ? -9.070 -17.952 15.374 1.00 67.19 104 TYR A C 1
ATOM 869 O O . TYR A 1 104 ? -9.331 -18.367 16.503 1.00 67.19 104 TYR A O 1
ATOM 877 N N . VAL A 1 105 ? -8.367 -18.658 14.489 1.00 55.44 105 VAL A N 1
ATOM 878 C CA . VAL A 1 105 ? -7.784 -19.973 14.786 1.00 55.44 105 VAL A CA 1
ATOM 879 C C . VAL A 1 105 ? -6.461 -19.819 15.548 1.00 55.44 105 VAL A C 1
ATOM 881 O O . VAL A 1 105 ? -6.123 -20.691 16.341 1.00 55.44 105 VAL A O 1
ATOM 884 N N . GLN A 1 106 ? -5.761 -18.694 15.353 1.00 55.06 106 GLN A N 1
ATOM 885 C CA . GLN A 1 106 ? -4.577 -18.256 16.098 1.00 55.06 106 GLN A CA 1
ATOM 886 C C . GLN A 1 106 ? -4.344 -16.766 15.763 1.00 55.06 106 GLN A C 1
ATOM 888 O O . GLN A 1 106 ? -4.253 -16.431 14.581 1.00 55.06 106 GLN A O 1
ATOM 893 N N . GLN A 1 107 ? -4.305 -15.867 16.753 1.00 52.47 107 GLN A N 1
ATOM 894 C CA . GLN A 1 107 ? -3.803 -14.492 16.566 1.00 52.47 107 GLN A CA 1
ATOM 895 C C . GLN A 1 107 ? -2.317 -14.484 16.948 1.00 52.47 107 GLN A C 1
ATOM 897 O O . GLN A 1 107 ? -1.969 -15.073 17.969 1.00 52.47 107 GLN A O 1
ATOM 902 N N . LEU A 1 108 ? -1.482 -13.840 16.121 1.00 54.19 108 LEU A N 1
ATOM 903 C CA . LEU A 1 108 ? -0.089 -13.429 16.380 1.00 54.19 108 LEU A CA 1
ATOM 904 C C . LEU A 1 108 ? 0.571 -14.087 17.609 1.00 54.19 108 LEU A C 1
ATOM 906 O O . LEU A 1 108 ? 0.449 -13.577 18.718 1.00 54.19 108 LEU A O 1
ATOM 910 N N . ASP A 1 109 ? 1.244 -15.213 17.367 1.00 44.25 109 ASP A N 1
ATOM 911 C CA . ASP A 1 109 ? 2.097 -16.032 18.248 1.00 44.25 109 ASP A CA 1
ATOM 912 C C . ASP A 1 109 ? 1.600 -16.456 19.653 1.00 44.25 109 ASP A C 1
ATOM 914 O O . ASP A 1 109 ? 2.103 -17.465 20.130 1.00 44.25 109 ASP A O 1
ATOM 918 N N . ASP A 1 110 ? 0.580 -15.845 20.274 1.00 48.84 110 ASP A N 1
ATOM 919 C CA . ASP A 1 110 ? 0.265 -16.093 21.701 1.00 48.84 110 ASP A CA 1
ATOM 920 C C . ASP A 1 110 ? -1.230 -16.076 22.096 1.00 48.84 110 ASP A C 1
ATOM 922 O O . ASP A 1 110 ? -1.553 -16.118 23.284 1.00 48.84 110 ASP A O 1
ATOM 926 N N . HIS A 1 111 ? -2.177 -16.032 21.152 1.00 54.59 111 HIS A N 1
ATOM 927 C CA . HIS A 1 111 ? -3.608 -16.084 21.498 1.00 54.59 111 HIS A CA 1
ATOM 928 C C . HIS A 1 111 ? -4.245 -17.455 21.267 1.00 54.59 111 HIS A C 1
ATOM 930 O O . HIS A 1 111 ? -4.111 -18.066 20.203 1.00 54.59 111 HIS A O 1
ATOM 936 N N . GLU A 1 112 ? -5.011 -17.895 22.266 1.00 59.72 112 GLU A N 1
ATOM 937 C CA . GLU A 1 112 ? -5.865 -19.073 22.184 1.00 59.72 112 GLU A CA 1
ATOM 938 C C . GLU A 1 112 ? -6.984 -18.875 21.149 1.00 59.72 112 GLU A C 1
ATOM 940 O O . GLU A 1 112 ? -7.467 -17.764 20.920 1.00 59.72 112 GLU A O 1
ATOM 945 N N . LYS A 1 113 ? -7.405 -19.971 20.511 1.00 69.06 113 LYS A N 1
ATOM 946 C CA . LYS A 1 113 ? -8.493 -19.977 19.527 1.00 69.06 113 LYS A CA 1
ATOM 947 C C . LYS A 1 113 ? -9.752 -19.331 20.119 1.00 69.06 113 LYS A C 1
ATOM 949 O O . LYS A 1 113 ? -10.200 -19.705 21.207 1.00 69.06 113 LYS A O 1
ATOM 954 N N . GLY A 1 114 ? -10.353 -18.399 19.381 1.00 75.38 114 GLY A N 1
ATOM 955 C CA . GLY A 1 114 ? -11.431 -17.584 19.927 1.00 75.38 114 GLY A CA 1
ATOM 956 C C . GLY A 1 114 ? -12.275 -16.824 18.911 1.00 75.38 114 GLY A C 1
ATOM 957 O O . GLY A 1 114 ? -11.990 -16.800 17.714 1.00 75.38 114 GLY A O 1
ATOM 958 N N . VAL A 1 115 ? -13.331 -16.195 19.418 1.00 81.50 115 VAL A N 1
ATOM 959 C CA . VAL A 1 115 ? -14.255 -15.331 18.678 1.00 81.50 115 VAL A CA 1
ATOM 960 C C . VAL A 1 115 ? -14.046 -13.892 19.138 1.00 81.50 115 VAL A C 1
ATOM 962 O O . VAL A 1 115 ? -14.084 -13.608 20.333 1.00 81.50 115 VAL A O 1
ATOM 965 N N . ARG A 1 116 ? -13.840 -12.967 18.201 1.00 84.62 116 ARG A N 1
ATOM 966 C CA . ARG A 1 116 ? -13.738 -11.526 18.472 1.00 84.62 116 ARG A CA 1
ATOM 967 C C . ARG A 1 116 ? -14.984 -10.807 17.977 1.00 84.62 116 ARG A C 1
ATOM 969 O O . ARG A 1 116 ? -15.333 -10.888 16.796 1.00 84.62 116 ARG A O 1
ATOM 976 N N . HIS A 1 117 ? -15.601 -10.045 18.870 1.00 87.56 117 HIS A N 1
ATOM 977 C CA . HIS A 1 117 ? -16.700 -9.131 18.580 1.00 87.56 117 HIS A CA 1
ATOM 978 C C . HIS A 1 117 ? -16.163 -7.704 18.469 1.00 87.56 117 HIS A C 1
ATOM 980 O O . HIS A 1 117 ? -15.662 -7.144 19.443 1.00 87.56 117 HIS A O 1
ATOM 986 N N . CYS A 1 118 ? -16.265 -7.109 17.283 1.00 88.94 118 CYS A N 1
ATOM 987 C CA . CYS A 1 118 ? -15.739 -5.775 17.021 1.00 88.94 118 CYS A CA 1
ATOM 988 C C . CYS A 1 118 ? -16.859 -4.736 16.985 1.00 88.94 118 CYS A C 1
ATOM 990 O O . CYS A 1 118 ? -17.846 -4.873 16.251 1.00 88.94 118 CYS A O 1
ATOM 992 N N . TYR A 1 119 ? -16.669 -3.682 17.771 1.00 89.56 119 TYR A N 1
ATOM 993 C CA . TYR A 1 119 ? -17.576 -2.549 17.892 1.00 89.56 119 TYR A CA 1
ATOM 994 C C . TYR A 1 119 ? -16.901 -1.271 17.419 1.00 89.56 119 TYR A C 1
ATOM 996 O O . TYR A 1 119 ? -15.698 -1.099 17.584 1.00 89.56 119 TYR A O 1
ATOM 1004 N N . ILE A 1 120 ? -17.688 -0.353 16.874 1.00 89.19 120 ILE A N 1
ATOM 1005 C CA . ILE A 1 120 ? -17.284 1.017 16.585 1.00 89.19 120 ILE A CA 1
ATOM 1006 C C . ILE A 1 120 ? -17.889 1.926 17.644 1.00 89.19 120 ILE A C 1
ATOM 1008 O O . ILE A 1 120 ? -19.081 1.841 17.951 1.00 89.19 120 ILE A O 1
ATOM 1012 N N . PHE A 1 121 ? -17.067 2.823 18.170 1.00 87.81 121 PHE A N 1
ATOM 1013 C CA . PHE A 1 121 ? -17.501 3.943 18.986 1.00 87.81 121 PHE A CA 1
ATOM 1014 C C . PHE A 1 121 ? -17.105 5.246 18.290 1.00 87.81 121 PHE A C 1
ATOM 1016 O O . PHE A 1 121 ? -15.930 5.497 18.043 1.00 87.81 121 PHE A O 1
ATOM 1023 N N . SER A 1 122 ? -18.090 6.081 17.975 1.00 85.50 122 SER A N 1
ATOM 1024 C CA . SER A 1 122 ? -17.898 7.365 17.297 1.00 85.50 122 SER A CA 1
ATOM 1025 C C . SER A 1 122 ? -18.176 8.516 18.258 1.00 85.50 122 SER A C 1
ATOM 1027 O O . SER A 1 122 ? -19.238 8.560 18.884 1.00 85.50 122 SER A O 1
ATOM 1029 N N . THR A 1 123 ? -17.242 9.460 18.360 1.00 74.75 123 THR A N 1
ATOM 1030 C CA . THR A 1 123 ? -17.346 10.627 19.243 1.00 74.75 123 THR A CA 1
ATOM 1031 C C . THR A 1 123 ? -17.286 11.950 18.476 1.00 74.75 123 THR A C 1
ATOM 1033 O O . THR A 1 123 ? -16.743 12.037 17.373 1.00 74.75 123 THR A O 1
ATOM 1036 N N . LYS A 1 124 ? -17.873 12.992 19.083 1.00 65.56 124 LYS A N 1
ATOM 1037 C CA . LYS A 1 124 ? -17.804 14.384 18.630 1.00 65.56 124 LYS A CA 1
ATOM 1038 C C . LYS A 1 124 ? -17.239 15.262 19.737 1.00 65.56 124 LYS A C 1
ATOM 1040 O O . LYS A 1 124 ? -17.939 15.544 20.710 1.00 65.56 124 LYS A O 1
ATOM 1045 N N . GLY A 1 125 ? -16.044 15.811 19.542 1.00 58.41 125 GLY A N 1
ATOM 1046 C CA . GLY A 1 125 ? -15.532 16.904 20.372 1.00 58.41 125 GLY A CA 1
ATOM 1047 C C . GLY A 1 125 ? -14.250 16.543 21.106 1.00 58.41 125 GLY A C 1
ATOM 1048 O O . GLY A 1 125 ? -13.578 15.597 20.756 1.00 58.41 125 GLY A O 1
ATOM 1049 N N . LYS A 1 126 ? -13.856 17.331 22.112 1.00 59.22 126 LYS A N 1
ATOM 1050 C CA . LYS A 1 126 ? -12.599 17.117 22.855 1.00 59.22 126 LYS A CA 1
ATOM 1051 C C . LYS A 1 126 ? -12.686 15.898 23.787 1.00 59.22 126 LYS A C 1
ATOM 1053 O O . LYS A 1 126 ? -12.596 16.050 24.999 1.00 59.22 126 LYS A O 1
ATOM 1058 N N . PHE A 1 127 ? -12.921 14.722 23.225 1.00 72.00 127 PHE A N 1
ATOM 1059 C CA . PHE A 1 127 ? -12.738 13.453 23.895 1.00 72.00 127 PHE A CA 1
ATOM 1060 C C . PHE A 1 127 ? -11.232 13.195 23.944 1.00 72.00 127 PHE A C 1
ATOM 1062 O O . PHE A 1 127 ? -10.564 13.278 22.919 1.00 72.00 127 PHE A O 1
ATOM 1069 N N . ILE A 1 128 ? -10.672 12.997 25.132 1.00 77.81 128 ILE A N 1
ATOM 1070 C CA . ILE A 1 128 ? -9.256 12.675 25.316 1.00 77.81 128 ILE A CA 1
ATOM 1071 C C . ILE A 1 128 ? -9.248 11.437 26.195 1.00 77.81 128 ILE A C 1
ATOM 1073 O O . ILE A 1 128 ? -9.770 11.488 27.300 1.00 77.81 128 ILE A O 1
ATOM 1077 N N . MET A 1 129 ? -8.717 10.333 25.678 1.00 87.19 129 MET A N 1
ATOM 1078 C CA . MET A 1 129 ? -8.608 9.097 26.447 1.00 87.19 129 MET A CA 1
ATOM 1079 C C . MET A 1 129 ? -7.424 9.186 27.401 1.00 87.19 129 MET A C 1
ATOM 1081 O O . MET A 1 129 ? -6.304 9.467 26.963 1.00 87.19 129 MET A O 1
ATOM 1085 N N . ASP A 1 130 ? -7.664 8.897 28.675 1.00 90.06 130 ASP A N 1
ATOM 1086 C CA . ASP A 1 130 ? -6.603 8.769 29.664 1.00 90.06 130 ASP A CA 1
ATOM 1087 C C . ASP A 1 130 ? -5.977 7.373 29.580 1.00 90.06 130 ASP A C 1
ATOM 1089 O O . ASP A 1 130 ? -6.644 6.378 29.316 1.00 90.06 130 ASP A O 1
ATOM 1093 N N . ASN A 1 131 ? -4.670 7.271 29.803 1.00 91.62 131 ASN A N 1
ATOM 1094 C CA . ASN A 1 131 ? -3.996 5.978 29.874 1.00 91.62 131 ASN A CA 1
ATOM 1095 C C . ASN A 1 131 ? -4.081 5.415 31.299 1.00 91.62 131 ASN A C 1
ATOM 1097 O O . ASN A 1 131 ? -3.254 5.741 32.156 1.00 91.62 131 ASN A O 1
ATOM 1101 N N . ILE A 1 132 ? -5.078 4.567 31.560 1.00 93.62 132 ILE A N 1
ATOM 1102 C CA . ILE A 1 132 ? -5.279 3.949 32.882 1.00 93.62 132 ILE A CA 1
ATOM 1103 C C . ILE A 1 132 ? -4.348 2.742 33.102 1.00 93.62 132 ILE A C 1
ATOM 1105 O O . ILE A 1 132 ? -4.069 2.369 34.245 1.00 93.62 132 ILE A O 1
ATOM 1109 N N . GLU A 1 133 ? -3.754 2.196 32.033 1.00 90.69 133 GLU A N 1
ATOM 1110 C CA . GLU A 1 133 ? -2.784 1.096 32.087 1.00 90.69 133 GLU A CA 1
ATOM 1111 C C . GLU A 1 133 ? -1.368 1.476 31.590 1.00 90.69 133 GLU A C 1
ATOM 1113 O O . GLU A 1 133 ? -0.807 0.806 30.712 1.00 90.69 133 GLU A O 1
ATOM 1118 N N . PRO A 1 134 ? -0.685 2.467 32.195 1.00 92.75 134 PRO A N 1
ATOM 1119 C CA . PRO A 1 134 ? 0.588 2.992 31.683 1.00 92.75 134 PRO A CA 1
ATOM 1120 C C . PRO A 1 134 ? 1.759 2.000 31.746 1.00 92.75 134 PRO A C 1
ATOM 1122 O O . PRO A 1 134 ? 2.832 2.259 31.208 1.00 92.75 134 PRO A O 1
ATOM 1125 N N . LYS A 1 135 ? 1.585 0.857 32.422 1.00 92.81 135 LYS A N 1
ATOM 1126 C CA . LYS A 1 135 ? 2.556 -0.250 32.409 1.00 92.81 135 LYS A CA 1
ATOM 1127 C C . LYS A 1 135 ? 2.410 -1.152 31.184 1.00 92.81 135 LYS A C 1
ATOM 1129 O O . LYS A 1 135 ? 3.358 -1.845 30.835 1.00 92.81 135 LYS A O 1
ATOM 1134 N N . ASN A 1 136 ? 1.228 -1.182 30.573 1.00 90.38 136 ASN A N 1
ATOM 1135 C CA . ASN A 1 136 ? 0.914 -2.056 29.449 1.00 90.38 136 ASN A CA 1
ATOM 1136 C C . ASN A 1 136 ? 0.933 -1.292 28.129 1.00 90.38 136 ASN A C 1
ATOM 1138 O O . ASN A 1 136 ? 1.413 -1.827 27.125 1.00 90.38 136 ASN A O 1
ATOM 1142 N N . HIS A 1 137 ? 0.431 -0.057 28.138 1.00 92.38 137 HIS A N 1
ATOM 1143 C CA . HIS A 1 137 ? 0.091 0.716 26.951 1.00 92.38 137 HIS A CA 1
ATOM 1144 C C . HIS A 1 137 ? 0.770 2.094 26.966 1.00 92.38 137 HIS A C 1
ATOM 1146 O O . HIS A 1 137 ? 0.970 2.699 28.020 1.00 92.38 137 HIS A O 1
ATOM 1152 N N . SER A 1 138 ? 1.150 2.592 25.786 1.00 94.31 138 SER A N 1
ATOM 1153 C CA . SER A 1 138 ? 1.547 3.990 25.611 1.00 94.31 138 SER A CA 1
ATOM 1154 C C . SER A 1 138 ? 0.344 4.923 25.755 1.00 94.31 138 SER A C 1
ATOM 1156 O O . SER A 1 138 ? -0.797 4.482 25.682 1.00 94.31 138 SER A O 1
ATOM 1158 N N . GLU A 1 139 ? 0.599 6.229 25.822 1.00 94.62 139 GLU A N 1
ATOM 1159 C CA . GLU A 1 139 ? -0.460 7.237 25.707 1.00 94.62 139 GLU A CA 1
ATOM 1160 C C . GLU A 1 139 ? -1.316 7.046 24.449 1.00 94.62 139 GLU A C 1
ATOM 1162 O O . GLU A 1 139 ? -0.787 6.737 23.370 1.00 94.62 139 GLU A O 1
ATOM 1167 N N . TRP A 1 140 ? -2.618 7.292 24.599 1.00 93.75 140 TRP A N 1
ATOM 1168 C CA . TRP A 1 140 ? -3.581 7.332 23.506 1.00 93.75 140 TRP A CA 1
ATOM 1169 C C . TRP A 1 140 ? -3.294 8.511 22.582 1.00 93.75 140 TRP A C 1
ATOM 1171 O O . TRP A 1 140 ? -3.086 9.646 23.020 1.00 93.75 140 TRP A O 1
ATOM 1181 N N . LYS A 1 141 ? -3.284 8.254 21.275 1.00 94.31 141 LYS A N 1
ATOM 1182 C CA . LYS A 1 141 ? -3.049 9.276 20.254 1.00 94.31 141 LYS A CA 1
ATOM 1183 C C . LYS A 1 141 ? -4.035 9.136 19.110 1.00 94.31 141 LYS A C 1
ATOM 1185 O O . LYS A 1 141 ? -4.462 8.036 18.768 1.00 94.31 141 LYS A O 1
ATOM 1190 N N . LEU A 1 142 ? -4.348 10.279 18.508 1.00 93.00 142 LEU A N 1
ATOM 1191 C CA . LEU A 1 142 ? -5.121 10.346 17.283 1.00 93.00 142 LEU A CA 1
ATOM 1192 C C . LEU A 1 142 ? -4.222 10.186 16.063 1.00 93.00 142 LEU A C 1
ATOM 1194 O O . LEU A 1 142 ? -3.251 10.926 15.905 1.00 93.00 142 LEU A O 1
ATOM 1198 N N . TYR A 1 143 ? -4.617 9.280 15.178 1.00 94.56 143 TYR A N 1
ATOM 1199 C CA . TYR A 1 143 ? -3.941 9.002 13.919 1.00 94.56 143 TYR A CA 1
ATOM 1200 C C . TYR A 1 143 ? -4.874 9.215 12.732 1.00 94.56 143 TYR A C 1
ATOM 1202 O O . TYR A 1 143 ? -6.083 8.971 12.785 1.00 94.56 143 TYR A O 1
ATOM 1210 N N . THR A 1 144 ? -4.306 9.691 11.636 1.00 93.44 144 THR A N 1
ATOM 1211 C CA . THR A 1 144 ? -4.977 9.798 10.342 1.00 93.44 144 THR A CA 1
ATOM 1212 C C . THR A 1 144 ? -5.122 8.428 9.690 1.00 93.44 144 THR A C 1
ATOM 1214 O O . THR A 1 144 ? -4.376 7.492 9.977 1.00 93.44 144 THR A O 1
ATOM 1217 N N . PHE A 1 145 ? -6.038 8.324 8.726 1.00 91.25 145 PHE A N 1
ATOM 1218 C CA . PHE A 1 145 ? -6.162 7.127 7.894 1.00 91.25 145 PHE A CA 1
ATOM 1219 C C . PHE A 1 145 ? -4.855 6.734 7.198 1.00 91.25 145 PHE A C 1
ATOM 1221 O O . PHE A 1 145 ? -4.529 5.557 7.109 1.00 91.25 145 PHE A O 1
ATOM 1228 N N . GLN A 1 146 ? -4.076 7.710 6.732 1.00 89.12 146 GLN A N 1
ATOM 1229 C CA . GLN A 1 146 ? -2.817 7.437 6.046 1.00 89.12 146 GLN A CA 1
ATOM 1230 C C . GLN A 1 146 ? -1.736 6.904 6.993 1.00 89.12 146 GLN A C 1
ATOM 1232 O O . GLN A 1 146 ? -0.979 6.018 6.604 1.00 89.12 146 GLN A O 1
ATOM 1237 N N . GLU A 1 147 ? -1.661 7.425 8.220 1.00 91.38 147 GLU A N 1
ATOM 1238 C CA . GLU A 1 147 ? -0.687 6.966 9.215 1.00 91.38 147 GLU A CA 1
ATOM 1239 C C . GLU A 1 147 ? -0.947 5.513 9.609 1.00 91.38 147 GLU A C 1
ATOM 1241 O O . GLU A 1 147 ? -0.033 4.692 9.514 1.00 91.38 147 GLU A O 1
ATOM 1246 N N . VAL A 1 148 ? -2.192 5.174 9.965 1.00 91.62 148 VAL A N 1
ATOM 1247 C CA . VAL A 1 148 ? -2.525 3.834 10.479 1.00 91.62 148 VAL A CA 1
ATOM 1248 C C . VAL A 1 148 ? -2.300 2.726 9.463 1.00 91.62 148 VAL A C 1
ATOM 1250 O O . VAL A 1 148 ? -1.909 1.625 9.827 1.00 91.62 148 VAL A O 1
ATOM 1253 N N . LEU A 1 149 ? -2.466 3.023 8.176 1.00 87.00 149 LEU A N 1
ATOM 1254 C CA . LEU A 1 149 ? -2.196 2.059 7.120 1.00 87.00 149 LEU A CA 1
ATOM 1255 C C . LEU A 1 149 ? -0.706 1.654 7.055 1.00 87.00 149 LEU A C 1
ATOM 1257 O O . LEU A 1 149 ? -0.383 0.640 6.448 1.00 87.00 149 LEU A O 1
ATOM 1261 N N . SER A 1 150 ? 0.208 2.454 7.617 1.00 83.81 150 SER A N 1
ATOM 1262 C CA . SER A 1 150 ? 1.654 2.171 7.652 1.00 83.81 150 SER A CA 1
ATOM 1263 C C . SER A 1 150 ? 2.129 1.604 8.993 1.00 83.81 150 SER A C 1
ATOM 1265 O O . SER A 1 150 ? 3.314 1.316 9.172 1.00 83.81 150 SER A O 1
ATOM 1267 N N . MET A 1 151 ? 1.212 1.492 9.953 1.00 89.62 151 MET A N 1
ATOM 1268 C CA . MET A 1 151 ? 1.479 1.048 11.311 1.00 89.62 151 MET A CA 1
ATOM 1269 C C . MET A 1 151 ? 1.199 -0.446 11.447 1.00 89.62 151 MET A C 1
ATOM 1271 O O . MET A 1 151 ? 0.370 -1.019 10.746 1.00 89.62 151 MET A O 1
ATOM 1275 N N . LYS A 1 152 ? 1.902 -1.078 12.385 1.00 88.88 152 LYS A N 1
ATOM 1276 C CA . LYS A 1 152 ? 1.681 -2.474 12.745 1.00 88.88 152 LYS A CA 1
ATOM 1277 C C . LYS A 1 152 ? 0.493 -2.541 13.702 1.00 88.88 152 LYS A C 1
ATOM 1279 O O . LYS A 1 152 ? 0.661 -2.281 14.892 1.00 88.88 152 LYS A O 1
ATOM 1284 N N . CYS A 1 153 ? -0.700 -2.804 13.188 1.00 90.88 153 CYS A N 1
ATOM 1285 C CA . CYS A 1 153 ? -1.934 -2.780 13.970 1.00 90.88 153 CYS A CA 1
ATOM 1286 C C . CYS A 1 153 ? -2.403 -4.191 14.328 1.00 90.88 153 CYS A C 1
ATOM 1288 O O . CYS A 1 153 ? -2.017 -5.165 13.692 1.00 90.88 153 CYS A O 1
ATOM 1290 N N . ILE A 1 154 ? -3.228 -4.306 15.367 1.00 88.50 154 ILE A N 1
ATOM 1291 C CA . ILE A 1 154 ? -3.886 -5.577 15.688 1.00 88.50 154 ILE A CA 1
ATOM 1292 C C . ILE A 1 154 ? -4.829 -6.009 14.552 1.00 88.50 154 ILE A C 1
ATOM 1294 O O . ILE A 1 154 ? -5.454 -5.166 13.902 1.00 88.50 154 ILE A O 1
ATOM 1298 N N . ASP A 1 155 ? -4.987 -7.321 14.363 1.00 85.25 155 ASP A N 1
ATOM 1299 C CA . ASP A 1 155 ? -5.760 -7.914 13.260 1.00 85.25 155 ASP A CA 1
ATOM 1300 C C . ASP A 1 155 ? -7.188 -7.362 13.128 1.00 85.25 155 ASP A C 1
ATOM 1302 O O . ASP A 1 155 ? -7.699 -7.205 12.019 1.00 85.25 155 ASP A O 1
ATOM 1306 N N . ASP A 1 156 ? -7.851 -7.070 14.250 1.00 87.25 156 ASP A N 1
ATOM 1307 C CA . ASP A 1 156 ? -9.218 -6.535 14.251 1.00 87.25 156 ASP A CA 1
ATOM 1308 C C . ASP A 1 156 ? -9.281 -5.136 13.639 1.00 87.25 156 ASP A C 1
ATOM 1310 O O . ASP A 1 156 ? -10.186 -4.819 12.863 1.00 87.25 156 ASP A O 1
ATOM 1314 N N . PHE A 1 157 ? -8.289 -4.305 13.954 1.00 90.50 157 PHE A N 1
ATOM 1315 C CA . PHE A 1 157 ? -8.185 -2.971 13.391 1.00 90.50 157 PHE A CA 1
ATOM 1316 C C . PHE A 1 157 ? -7.826 -3.045 11.901 1.00 90.50 157 PHE A C 1
ATOM 1318 O O . PHE A 1 157 ? -8.455 -2.372 11.084 1.00 90.50 157 PHE A O 1
ATOM 1325 N N . GLU A 1 158 ? -6.893 -3.919 11.511 1.00 89.31 158 GLU A N 1
ATOM 1326 C CA . GLU A 1 158 ? -6.574 -4.151 10.095 1.00 89.31 158 GLU A CA 1
ATOM 1327 C C . GLU A 1 158 ? -7.793 -4.642 9.292 1.00 89.31 158 GLU A C 1
ATOM 1329 O O . GLU A 1 158 ? -8.024 -4.200 8.161 1.00 89.31 158 GLU A O 1
ATOM 1334 N N . GLU A 1 159 ? -8.618 -5.519 9.874 1.00 88.62 159 GLU A N 1
ATOM 1335 C CA . GLU A 1 159 ? -9.857 -6.010 9.261 1.00 88.62 159 GLU A CA 1
ATOM 1336 C C . GLU A 1 159 ? -10.886 -4.886 9.075 1.00 88.62 159 GLU A C 1
ATOM 1338 O O . GLU A 1 159 ? -11.507 -4.781 8.012 1.00 88.62 159 GLU A O 1
ATOM 1343 N N . TYR A 1 160 ? -11.039 -4.002 10.063 1.00 91.50 160 TYR A N 1
ATOM 1344 C CA . TYR A 1 160 ? -11.881 -2.814 9.927 1.00 91.50 160 TYR A CA 1
ATOM 1345 C C . TYR A 1 160 ? -11.403 -1.887 8.807 1.00 91.50 160 TYR A C 1
ATOM 1347 O O . TYR A 1 160 ? -12.207 -1.423 7.990 1.00 91.50 160 TYR A O 1
ATOM 1355 N N . ILE A 1 161 ? -10.095 -1.639 8.720 1.00 91.81 161 ILE A N 1
ATOM 1356 C CA . ILE A 1 161 ? -9.525 -0.817 7.652 1.00 91.81 161 ILE A CA 1
ATOM 1357 C C . ILE A 1 161 ? -9.765 -1.467 6.287 1.00 91.81 161 ILE A C 1
ATOM 1359 O O . ILE A 1 161 ? -10.179 -0.786 5.346 1.00 91.81 161 ILE A O 1
ATOM 1363 N N . ARG A 1 162 ? -9.606 -2.791 6.174 1.00 89.06 162 ARG A N 1
ATOM 1364 C CA . ARG A 1 162 ? -9.911 -3.543 4.949 1.00 89.06 162 ARG A CA 1
ATOM 1365 C C . ARG A 1 162 ? -11.373 -3.384 4.531 1.00 89.06 162 ARG A C 1
ATOM 1367 O O . ARG A 1 162 ? -11.636 -3.074 3.369 1.00 89.06 162 ARG A O 1
ATOM 1374 N N . LYS A 1 163 ? -12.320 -3.555 5.458 1.00 90.25 163 LYS A N 1
ATOM 1375 C CA . LYS A 1 163 ? -13.760 -3.347 5.210 1.00 90.25 163 LYS A CA 1
ATOM 1376 C C . LYS A 1 163 ? -14.063 -1.908 4.799 1.00 90.25 163 LYS A C 1
ATOM 1378 O O . LYS A 1 163 ? -14.824 -1.681 3.858 1.00 90.25 163 LYS A O 1
ATOM 1383 N N . THR A 1 164 ? -13.411 -0.941 5.442 1.00 91.81 164 THR A N 1
ATOM 1384 C CA . THR A 1 164 ? -13.536 0.479 5.099 1.00 91.81 164 THR A CA 1
ATOM 1385 C C . THR A 1 164 ? -13.059 0.743 3.671 1.00 91.81 164 THR A C 1
ATOM 1387 O O . THR A 1 164 ? -13.795 1.335 2.884 1.00 91.81 164 THR A O 1
ATOM 1390 N N . ILE A 1 165 ? -11.881 0.241 3.285 1.00 92.69 165 ILE A N 1
ATOM 1391 C CA . ILE A 1 165 ? -11.379 0.336 1.905 1.00 92.69 165 ILE A CA 1
ATOM 1392 C C . ILE A 1 165 ? -12.355 -0.327 0.936 1.00 92.69 165 ILE A C 1
ATOM 1394 O O . ILE A 1 165 ? -12.720 0.282 -0.067 1.00 92.69 165 ILE A O 1
ATOM 1398 N N . GLN A 1 166 ? -12.823 -1.540 1.245 1.00 91.44 166 GLN A N 1
ATOM 1399 C CA . GLN A 1 166 ? -13.777 -2.270 0.414 1.00 91.44 166 GLN A CA 1
ATOM 1400 C C . GLN A 1 166 ? -15.037 -1.439 0.137 1.00 91.44 166 GLN A C 1
ATOM 1402 O O . GLN A 1 166 ? -15.471 -1.380 -1.015 1.00 91.44 166 GLN A O 1
ATOM 1407 N N . ARG A 1 167 ? -15.584 -0.766 1.161 1.00 91.19 167 ARG A N 1
ATOM 1408 C CA . ARG A 1 167 ? -16.716 0.166 1.039 1.00 91.19 167 ARG A CA 1
ATOM 1409 C C . ARG A 1 167 ? -16.359 1.377 0.172 1.00 91.19 167 ARG A C 1
ATOM 1411 O O . ARG A 1 167 ? -17.104 1.690 -0.751 1.00 91.19 167 ARG A O 1
ATOM 1418 N N . LEU A 1 168 ? -15.211 2.015 0.410 1.00 91.81 168 LEU A N 1
ATOM 1419 C CA . LEU A 1 168 ? -14.752 3.209 -0.324 1.00 91.81 168 LEU A CA 1
ATOM 1420 C C . LEU A 1 168 ? -14.456 2.953 -1.810 1.00 91.81 168 LEU A C 1
ATOM 1422 O O . LEU A 1 168 ? -14.496 3.883 -2.617 1.00 91.81 168 LEU A O 1
ATOM 1426 N N . VAL A 1 169 ? -14.147 1.710 -2.189 1.00 91.62 169 VAL A N 1
ATOM 1427 C CA . VAL A 1 169 ? -13.872 1.336 -3.587 1.00 91.62 169 VAL A CA 1
ATOM 1428 C C . VAL A 1 169 ? -15.018 0.579 -4.252 1.00 91.62 169 VAL A C 1
ATOM 1430 O O . VAL A 1 169 ? -14.904 0.202 -5.418 1.00 91.62 169 VAL A O 1
ATOM 1433 N N . GLN A 1 170 ? -16.135 0.3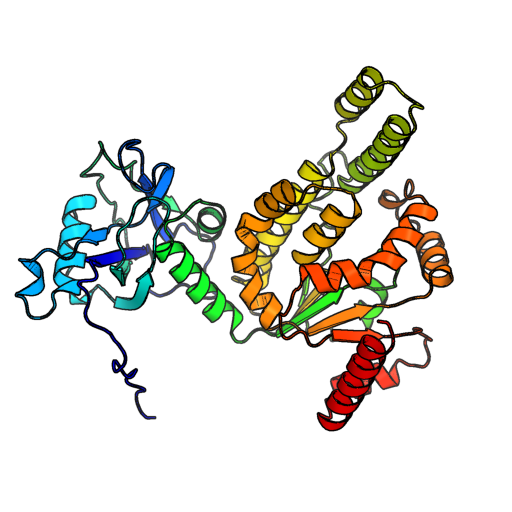43 -3.555 1.00 87.38 170 GLN A N 1
ATOM 1434 C CA . GLN A 1 170 ? -17.157 -0.592 -4.032 1.00 87.38 170 GLN A CA 1
ATOM 1435 C C . GLN A 1 170 ? -17.836 -0.169 -5.342 1.00 87.38 170 GLN A C 1
ATOM 1437 O O . GLN A 1 170 ? -18.265 -1.038 -6.105 1.00 87.38 170 GLN A O 1
ATOM 1442 N N . HIS A 1 171 ? -17.915 1.139 -5.594 1.00 84.06 171 HIS A N 1
ATOM 1443 C CA . HIS A 1 171 ? -18.522 1.739 -6.786 1.00 84.06 171 HIS A CA 1
ATOM 1444 C C . HIS A 1 171 ? -17.489 2.202 -7.824 1.00 84.06 171 HIS A C 1
ATOM 1446 O O . HIS A 1 171 ? -17.867 2.712 -8.875 1.00 84.06 171 HIS A O 1
ATOM 1452 N N . LYS A 1 172 ? -16.193 2.014 -7.547 1.00 89.44 172 LYS A N 1
ATOM 1453 C CA . LYS A 1 172 ? -15.093 2.458 -8.406 1.00 89.44 172 LYS A CA 1
ATOM 1454 C C . LYS A 1 172 ? -14.673 1.351 -9.371 1.00 89.44 172 LYS A C 1
ATOM 1456 O O . LYS A 1 172 ? -14.648 0.169 -9.024 1.00 89.44 172 LYS A O 1
ATOM 1461 N N . ASN A 1 173 ? -14.313 1.749 -10.585 1.00 88.00 173 ASN A N 1
ATOM 1462 C CA . ASN A 1 173 ? -13.822 0.881 -11.647 1.00 88.00 173 ASN A CA 1
ATOM 1463 C C . ASN A 1 173 ? -12.330 1.122 -11.868 1.00 88.00 173 ASN A C 1
ATOM 1465 O O . ASN A 1 173 ? -11.885 2.265 -11.980 1.00 88.00 173 ASN A O 1
ATOM 1469 N N . PHE A 1 174 ? -11.560 0.043 -11.991 1.00 90.38 174 PHE A N 1
ATOM 1470 C CA . PHE A 1 174 ? -10.107 0.122 -12.117 1.00 90.38 174 PHE A CA 1
ATOM 1471 C C . PHE A 1 174 ? -9.630 -0.546 -13.400 1.00 90.38 174 PHE A C 1
ATOM 1473 O O . PHE A 1 174 ? -9.980 -1.688 -13.696 1.00 90.38 174 PHE A O 1
ATOM 1480 N N . TRP A 1 175 ? -8.790 0.159 -14.146 1.00 89.94 175 TRP A N 1
ATOM 1481 C CA . TRP A 1 175 ? -8.101 -0.346 -15.325 1.00 89.94 175 TRP A CA 1
ATOM 1482 C C . TRP A 1 175 ? -6.607 -0.208 -15.101 1.00 89.94 175 TRP A C 1
ATOM 1484 O O . TRP A 1 175 ? -6.136 0.889 -14.831 1.00 89.94 175 TRP A O 1
ATOM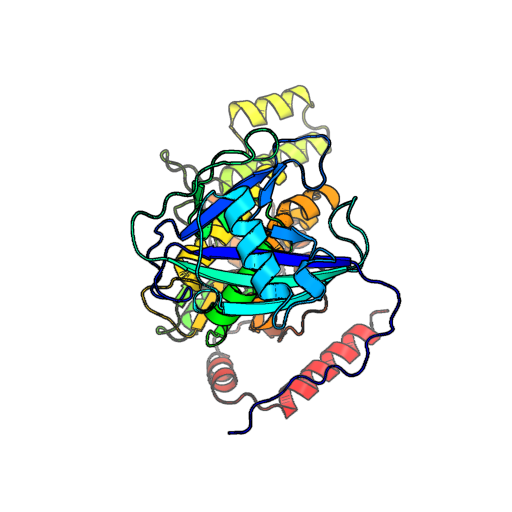 1494 N N . ILE A 1 176 ? -5.855 -1.296 -15.224 1.00 90.62 176 ILE A N 1
ATOM 1495 C CA . ILE A 1 176 ? -4.408 -1.280 -15.004 1.00 90.62 176 ILE A CA 1
ATOM 1496 C C . ILE A 1 176 ? -3.720 -1.564 -16.332 1.00 90.62 176 ILE A C 1
ATOM 1498 O O . ILE A 1 176 ? -3.876 -2.640 -16.902 1.00 90.62 176 ILE A O 1
ATOM 1502 N N . LYS A 1 177 ? -2.965 -0.590 -16.839 1.00 89.56 177 LYS A N 1
ATOM 1503 C CA . LYS A 1 177 ? -2.083 -0.752 -17.997 1.00 89.56 177 LYS A CA 1
ATOM 1504 C C . LYS A 1 177 ? -0.803 -1.406 -17.500 1.00 89.56 177 LYS A C 1
ATOM 1506 O O . LYS A 1 177 ? -0.032 -0.775 -16.783 1.00 89.56 177 LYS A O 1
ATOM 1511 N N . GLU A 1 178 ? -0.563 -2.642 -17.905 1.00 89.62 178 GLU A N 1
ATOM 1512 C CA . GLU A 1 178 ? 0.588 -3.412 -17.460 1.00 89.62 178 GLU A CA 1
ATOM 1513 C C . GLU A 1 178 ? 1.471 -3.846 -18.632 1.00 89.62 178 GLU A C 1
ATOM 1515 O O . GLU A 1 178 ? 1.022 -3.985 -19.772 1.00 89.62 178 GLU A O 1
ATOM 1520 N N . GLY A 1 179 ? 2.766 -4.007 -18.366 1.00 88.19 179 GLY A N 1
ATOM 1521 C CA . GLY A 1 179 ? 3.738 -4.423 -19.377 1.00 88.19 179 GLY A CA 1
ATOM 1522 C C . GLY A 1 179 ? 5.156 -3.944 -19.094 1.00 88.19 179 GLY A C 1
ATOM 1523 O O . GLY A 1 179 ? 5.382 -3.029 -18.302 1.00 88.19 179 GLY A O 1
ATOM 1524 N N . ALA A 1 180 ? 6.138 -4.512 -19.781 1.00 89.06 180 ALA A N 1
ATOM 1525 C CA . ALA A 1 180 ? 7.532 -4.097 -19.708 1.00 89.06 180 ALA A CA 1
ATOM 1526 C C . ALA A 1 180 ? 7.749 -2.640 -20.180 1.00 89.06 180 ALA A C 1
ATOM 1528 O O . ALA A 1 180 ? 6.860 -1.963 -20.720 1.00 89.06 180 ALA A O 1
ATOM 1529 N N . ILE A 1 181 ? 8.956 -2.132 -19.935 1.00 87.88 181 ILE A N 1
ATOM 1530 C CA . ILE A 1 181 ? 9.403 -0.811 -20.400 1.00 87.88 181 ILE A CA 1
ATOM 1531 C C . ILE A 1 181 ? 9.318 -0.758 -21.940 1.00 87.88 181 ILE A C 1
ATOM 1533 O O . ILE A 1 181 ? 9.455 -1.778 -22.614 1.00 87.88 181 ILE A O 1
ATOM 1537 N N . ALA A 1 182 ? 9.010 0.419 -22.494 1.00 83.81 182 ALA A N 1
ATOM 1538 C CA . ALA A 1 182 ? 8.938 0.682 -23.938 1.00 83.81 182 ALA A CA 1
ATOM 1539 C C . ALA A 1 182 ? 7.918 -0.131 -24.770 1.00 83.81 182 ALA A C 1
ATOM 1541 O O . ALA A 1 182 ? 7.945 -0.096 -26.002 1.00 83.81 182 ALA A O 1
ATOM 1542 N N . GLN A 1 183 ? 6.939 -0.793 -24.147 1.00 83.12 183 GLN A N 1
ATOM 1543 C CA . GLN A 1 183 ? 5.894 -1.535 -24.879 1.00 83.12 183 GLN A CA 1
ATOM 1544 C C . GLN A 1 183 ? 4.746 -0.664 -25.425 1.00 83.12 183 GLN A C 1
ATOM 1546 O O . GLN A 1 183 ? 3.815 -1.172 -26.037 1.00 83.12 183 GLN A O 1
ATOM 1551 N N . GLY A 1 184 ? 4.791 0.658 -25.233 1.00 78.81 184 GLY A N 1
ATOM 1552 C CA . GLY A 1 184 ? 3.757 1.566 -25.744 1.00 78.81 184 GLY A CA 1
ATOM 1553 C C . GLY A 1 184 ? 2.557 1.776 -24.811 1.00 78.81 184 GLY A C 1
ATOM 1554 O O . GLY A 1 184 ? 1.520 2.245 -25.270 1.00 78.81 184 GLY A O 1
ATOM 1555 N N . LYS A 1 185 ? 2.694 1.512 -23.501 1.00 83.38 185 LYS A N 1
ATOM 1556 C CA . LYS A 1 185 ? 1.663 1.813 -22.481 1.00 83.38 185 LYS A CA 1
ATOM 1557 C C . LYS A 1 185 ? 1.119 3.231 -22.569 1.00 83.38 185 LYS A C 1
ATOM 1559 O O . LYS A 1 185 ? -0.082 3.424 -22.732 1.00 83.38 185 LYS A O 1
ATOM 1564 N N . SER A 1 186 ? 2.004 4.220 -22.583 1.00 76.56 186 SER A N 1
ATOM 1565 C CA . SER A 1 186 ? 1.606 5.627 -22.659 1.00 76.56 186 SER A CA 1
ATOM 1566 C C . SER A 1 186 ? 0.906 5.981 -23.982 1.00 76.56 186 SER A C 1
ATOM 1568 O O . SER A 1 186 ? 0.129 6.926 -24.030 1.00 76.56 186 SER A O 1
ATOM 1570 N N . PHE A 1 187 ? 1.112 5.208 -25.060 1.00 77.19 187 PHE A N 1
ATOM 1571 C CA . PHE A 1 187 ? 0.382 5.409 -26.317 1.00 77.19 187 PHE A CA 1
ATOM 1572 C C . PHE A 1 187 ? -1.084 4.981 -26.211 1.00 77.19 187 PHE A C 1
ATOM 1574 O O . PHE A 1 187 ? -1.923 5.576 -26.886 1.00 77.19 187 PHE A O 1
ATOM 1581 N N . LEU A 1 188 ? -1.410 3.995 -25.365 1.00 74.81 188 LEU A N 1
ATOM 1582 C CA . LEU A 1 188 ? -2.803 3.619 -25.121 1.00 74.81 188 LEU A CA 1
ATOM 1583 C C . LEU A 1 188 ? -3.602 4.735 -24.463 1.00 74.81 188 LEU A C 1
ATOM 1585 O O . LEU A 1 188 ? -4.813 4.797 -24.664 1.00 74.81 188 LEU A O 1
ATOM 1589 N N . GLN A 1 189 ? -2.931 5.624 -23.727 1.00 75.12 189 GLN A N 1
ATOM 1590 C CA . GLN A 1 189 ? -3.590 6.650 -22.931 1.00 75.12 189 GLN A CA 1
ATOM 1591 C C . GLN A 1 189 ? -4.557 7.505 -23.752 1.00 75.12 189 GLN A C 1
ATOM 1593 O O . GLN A 1 189 ? -5.670 7.784 -23.324 1.00 75.12 189 GLN A O 1
ATOM 1598 N N . LYS A 1 190 ? -4.185 7.835 -24.992 1.00 77.12 190 LYS A N 1
ATOM 1599 C CA . LYS A 1 190 ? -5.008 8.661 -25.887 1.00 77.12 190 LYS A CA 1
ATOM 1600 C C . LYS A 1 190 ? -6.333 8.018 -26.321 1.00 77.12 190 LYS A C 1
ATOM 1602 O O . LYS A 1 190 ? -7.136 8.684 -26.971 1.00 77.12 190 LYS A O 1
ATOM 1607 N N . TYR A 1 191 ? -6.521 6.724 -26.062 1.00 76.25 191 TYR A N 1
ATOM 1608 C CA . TYR A 1 191 ? -7.743 5.995 -26.398 1.00 76.25 191 TYR A CA 1
ATOM 1609 C C . TYR A 1 191 ? -8.676 5.798 -25.210 1.00 76.25 191 TYR A C 1
ATOM 1611 O O . TYR A 1 191 ? -9.813 5.377 -25.427 1.00 76.25 191 TYR A O 1
ATOM 1619 N N . PHE A 1 192 ? -8.218 6.083 -23.990 1.00 77.06 192 PHE A N 1
ATOM 1620 C CA . PHE A 1 192 ? -9.102 6.106 -22.837 1.00 77.06 192 PHE A CA 1
ATOM 1621 C C . PHE A 1 192 ? -9.983 7.362 -22.881 1.00 77.06 192 PHE A C 1
ATOM 1623 O O . PHE A 1 192 ? -9.540 8.406 -23.379 1.00 77.06 192 PHE A O 1
ATOM 1630 N N . PRO A 1 193 ? -11.237 7.270 -22.410 1.00 79.88 193 PRO A N 1
ATOM 1631 C CA . PRO A 1 193 ? -12.094 8.436 -22.262 1.00 79.88 193 PRO A CA 1
ATOM 1632 C C . PRO A 1 193 ? -11.426 9.501 -21.382 1.00 79.88 193 PRO A C 1
ATOM 1634 O O . PRO A 1 193 ? -10.759 9.177 -20.401 1.00 79.88 193 PRO A O 1
ATOM 1637 N N . LYS A 1 194 ? -11.570 10.777 -21.757 1.00 81.88 194 LYS A N 1
ATOM 1638 C CA . LYS A 1 194 ? -10.888 11.896 -21.074 1.00 81.88 194 LYS A CA 1
ATOM 1639 C C . LYS A 1 194 ? -11.451 12.159 -19.680 1.00 81.88 194 LYS A C 1
ATOM 1641 O O . LYS A 1 194 ? -10.782 12.777 -18.864 1.00 81.88 194 LYS A O 1
ATOM 1646 N N . GLU A 1 195 ? -12.685 11.731 -19.460 1.00 81.62 195 GLU A N 1
ATOM 1647 C CA . GLU A 1 195 ? -13.388 11.753 -18.187 1.00 81.62 195 GLU A CA 1
ATOM 1648 C C . GLU A 1 195 ? -12.856 10.717 -17.190 1.00 81.62 195 GLU A C 1
ATOM 1650 O O . GLU A 1 195 ? -13.190 10.793 -16.020 1.00 81.62 195 GLU A O 1
ATOM 1655 N N . TRP A 1 196 ? -12.040 9.745 -17.613 1.00 86.75 196 TRP A N 1
ATOM 1656 C CA . TRP A 1 196 ? -11.450 8.787 -16.679 1.00 86.75 196 TRP A CA 1
ATOM 1657 C C . TRP A 1 196 ? -10.192 9.370 -16.048 1.00 86.75 196 TRP A C 1
ATOM 1659 O O . TRP A 1 196 ? -9.327 9.917 -16.739 1.00 86.75 196 TRP A O 1
ATOM 1669 N N . LYS A 1 197 ? -10.054 9.199 -14.733 1.00 91.75 197 LYS A N 1
ATOM 1670 C CA . LYS A 1 197 ? -8.892 9.697 -14.003 1.00 91.75 197 LYS A CA 1
ATOM 1671 C C . LYS A 1 197 ? -7.680 8.821 -14.272 1.00 91.75 197 LYS A C 1
ATOM 1673 O O . LYS A 1 197 ? -7.656 7.635 -13.948 1.00 91.75 197 LYS A O 1
ATOM 1678 N N . GLU A 1 198 ? -6.652 9.416 -14.859 1.00 90.88 198 GLU A N 1
ATOM 1679 C CA . GLU A 1 198 ? -5.363 8.758 -15.023 1.00 90.88 198 GLU A CA 1
ATOM 1680 C C . GLU A 1 198 ? -4.555 8.838 -13.730 1.00 90.88 198 GLU A C 1
ATOM 1682 O O . GLU A 1 198 ? -4.334 9.919 -13.184 1.00 90.88 198 GLU A O 1
ATOM 1687 N N . ILE A 1 199 ? -4.078 7.681 -13.287 1.00 90.88 199 ILE A N 1
ATOM 1688 C CA . ILE A 1 199 ? -3.070 7.542 -12.249 1.00 90.88 199 ILE A CA 1
ATOM 1689 C C . ILE A 1 199 ? -1.749 7.205 -12.961 1.00 90.88 199 ILE A C 1
ATOM 1691 O O . ILE A 1 199 ? -1.616 6.101 -13.501 1.00 90.88 199 ILE A O 1
ATOM 1695 N N . PRO A 1 200 ? -0.797 8.153 -13.054 1.00 87.62 200 PRO A N 1
ATOM 1696 C CA . PRO A 1 200 ? 0.451 7.942 -13.779 1.00 87.62 200 PRO A CA 1
ATOM 1697 C C . PRO A 1 200 ? 1.378 6.964 -13.047 1.00 87.62 200 PRO A C 1
ATOM 1699 O O . PRO A 1 200 ? 1.252 6.745 -11.843 1.00 87.62 200 PRO A O 1
ATOM 1702 N N . GLU A 1 201 ? 2.354 6.425 -13.779 1.00 86.25 201 GLU A N 1
ATOM 1703 C CA . GLU A 1 201 ? 3.385 5.554 -13.215 1.00 86.25 201 GLU A CA 1
ATOM 1704 C C . GLU A 1 201 ? 4.185 6.329 -12.154 1.00 86.25 201 GLU A C 1
ATOM 1706 O O . GLU A 1 201 ? 4.686 7.430 -12.394 1.00 86.25 201 GLU A O 1
ATOM 1711 N N . VAL A 1 202 ? 4.310 5.739 -10.967 1.00 86.12 202 VAL A N 1
ATOM 1712 C CA . VAL A 1 202 ? 4.956 6.365 -9.806 1.00 86.12 202 VAL A CA 1
ATOM 1713 C C . VAL A 1 202 ? 6.405 6.773 -10.093 1.00 86.12 202 VAL A C 1
ATOM 1715 O O . VAL A 1 202 ? 6.825 7.860 -9.721 1.00 86.12 202 VAL A O 1
ATOM 1718 N N . THR A 1 203 ? 7.165 5.951 -10.818 1.00 77.56 203 THR A N 1
ATOM 1719 C CA . THR A 1 203 ? 8.596 6.192 -11.089 1.00 77.56 203 THR A CA 1
ATOM 1720 C C . THR A 1 203 ? 8.869 7.389 -12.001 1.00 77.56 203 THR A C 1
ATOM 1722 O O . THR A 1 203 ? 10.017 7.813 -12.122 1.00 77.56 203 THR A O 1
ATOM 1725 N N . VAL A 1 204 ? 7.836 7.931 -12.656 1.00 72.19 204 VAL A N 1
ATOM 1726 C CA . VAL A 1 204 ? 7.930 9.098 -13.551 1.00 72.19 204 VAL A CA 1
ATOM 1727 C C . VAL A 1 204 ? 7.224 10.326 -12.980 1.00 72.19 204 VAL A C 1
ATOM 1729 O O . VAL A 1 204 ? 7.102 11.349 -13.658 1.00 72.19 204 VAL A O 1
ATOM 1732 N N . SER A 1 205 ? 6.717 10.230 -11.752 1.00 71.06 205 SER A N 1
ATOM 1733 C CA . SER A 1 205 ? 6.102 11.351 -11.061 1.00 71.06 205 SER A CA 1
ATOM 1734 C C . SER A 1 205 ? 7.166 12.389 -10.674 1.00 71.06 205 SER A C 1
ATOM 1736 O O . SER A 1 205 ? 8.356 12.101 -10.529 1.00 71.06 205 SER A O 1
ATOM 1738 N N . LYS A 1 206 ? 6.726 13.625 -10.420 1.00 69.19 206 LYS A N 1
ATOM 1739 C CA . LYS A 1 206 ? 7.609 14.677 -9.888 1.00 69.19 206 LYS A CA 1
ATOM 1740 C C . LYS A 1 206 ? 8.158 14.349 -8.495 1.00 69.19 206 LYS A C 1
ATOM 1742 O O . LYS A 1 206 ? 9.131 14.968 -8.088 1.00 69.19 206 LYS A O 1
ATOM 1747 N N . THR A 1 207 ? 7.546 13.412 -7.766 1.00 73.31 207 THR A N 1
ATOM 1748 C CA . THR A 1 207 ? 8.002 12.997 -6.430 1.00 73.31 207 THR A CA 1
ATOM 1749 C C . THR A 1 207 ? 9.260 12.125 -6.489 1.00 73.31 207 THR A C 1
ATOM 1751 O O . THR A 1 207 ? 9.973 12.039 -5.495 1.00 73.31 207 THR A O 1
ATOM 1754 N N . PHE A 1 208 ? 9.591 11.573 -7.663 1.00 78.25 208 PHE A N 1
ATOM 1755 C CA . PHE A 1 208 ? 10.816 10.804 -7.928 1.00 78.25 208 PHE A CA 1
ATOM 1756 C C . PHE A 1 208 ? 11.970 11.646 -8.490 1.00 78.25 208 PHE A C 1
ATOM 1758 O O . PHE A 1 208 ? 12.995 11.105 -8.906 1.00 78.25 208 PHE A O 1
ATOM 1765 N N . VAL A 1 209 ? 11.820 12.970 -8.478 1.00 78.75 209 VAL A N 1
ATOM 1766 C CA . VAL A 1 209 ? 12.882 13.926 -8.789 1.00 78.75 209 VAL A CA 1
ATOM 1767 C C . VAL A 1 209 ? 13.202 14.694 -7.511 1.00 78.75 209 VAL A C 1
ATOM 1769 O O . VAL A 1 209 ? 12.315 15.290 -6.898 1.00 78.75 209 VAL A O 1
ATOM 1772 N N . ASN A 1 210 ? 14.460 14.663 -7.074 1.00 73.62 210 ASN A N 1
ATOM 1773 C CA . ASN A 1 210 ? 14.873 15.383 -5.874 1.00 73.62 210 ASN A CA 1
ATOM 1774 C C . ASN A 1 210 ? 14.877 16.911 -6.113 1.00 73.62 210 ASN A C 1
ATOM 1776 O O . ASN A 1 210 ? 14.687 17.403 -7.227 1.00 73.62 210 ASN A O 1
ATOM 1780 N N . LYS A 1 211 ? 15.124 17.692 -5.053 1.00 70.44 211 LYS A N 1
ATOM 1781 C CA . LYS A 1 211 ? 15.158 19.167 -5.128 1.00 70.44 211 LYS A CA 1
ATOM 1782 C C . LYS A 1 211 ? 16.231 19.717 -6.080 1.00 70.44 211 LYS A C 1
ATOM 1784 O O . LYS A 1 211 ? 16.115 20.857 -6.515 1.00 70.44 211 LYS A O 1
ATOM 1789 N N . GLU A 1 212 ? 17.251 18.922 -6.385 1.00 74.94 212 GLU A N 1
ATOM 1790 C CA . GLU A 1 212 ? 18.363 19.258 -7.280 1.00 74.94 212 GLU A CA 1
ATOM 1791 C C . GLU A 1 212 ? 18.057 18.875 -8.741 1.00 74.94 212 GLU A C 1
ATOM 1793 O O . GLU A 1 212 ? 18.863 19.135 -9.631 1.00 74.94 212 GLU A O 1
ATOM 1798 N N . GLY A 1 213 ? 16.879 18.298 -9.014 1.00 75.75 213 GLY A N 1
ATOM 1799 C CA . GLY A 1 213 ? 16.474 17.861 -10.349 1.00 75.75 213 GLY A CA 1
ATOM 1800 C C . GLY A 1 213 ? 16.972 16.463 -10.726 1.00 75.75 213 GLY A C 1
ATOM 1801 O O . GLY A 1 213 ? 16.792 16.042 -11.868 1.00 75.75 213 GLY A O 1
ATOM 1802 N N . GLU A 1 214 ? 17.582 15.726 -9.797 1.00 79.19 214 GLU A N 1
ATOM 1803 C CA . GLU A 1 214 ? 18.068 14.370 -10.037 1.00 79.19 214 GLU A CA 1
ATOM 1804 C C . GLU A 1 214 ? 16.943 13.348 -9.884 1.00 79.19 214 GLU A C 1
ATOM 1806 O O . GLU A 1 214 ? 16.232 13.320 -8.878 1.00 79.19 214 GLU A O 1
ATOM 1811 N N . SER A 1 215 ? 16.816 12.464 -10.870 1.00 86.19 215 SER A N 1
ATOM 1812 C CA . SER A 1 215 ? 15.834 11.385 -10.851 1.00 86.19 215 SER A CA 1
ATOM 1813 C C . SER A 1 215 ? 16.334 10.183 -10.045 1.00 86.19 215 SER A C 1
ATOM 1815 O O . SER A 1 215 ? 17.420 9.649 -10.289 1.00 86.19 215 SER A O 1
ATOM 1817 N N . GLU A 1 216 ? 15.504 9.714 -9.116 1.00 88.00 216 GLU A N 1
ATOM 1818 C CA . GLU A 1 216 ? 15.726 8.487 -8.343 1.00 88.00 216 GLU A CA 1
ATOM 1819 C C . GLU A 1 216 ? 15.826 7.251 -9.253 1.00 88.00 216 GLU A C 1
ATOM 1821 O O . GLU A 1 216 ? 16.561 6.312 -8.941 1.00 88.00 216 GLU A O 1
ATOM 1826 N N . LEU A 1 217 ? 15.136 7.279 -10.402 1.00 87.50 217 LEU A N 1
ATOM 1827 C CA . LEU A 1 217 ? 15.191 6.237 -11.426 1.00 87.50 217 LEU A CA 1
ATOM 1828 C C . LEU A 1 217 ? 16.563 6.196 -12.115 1.00 87.50 217 LEU A C 1
ATOM 1830 O O . LEU A 1 217 ? 17.106 5.114 -12.327 1.00 87.50 217 LEU A O 1
ATOM 1834 N N . THR A 1 218 ? 17.160 7.359 -12.399 1.00 87.19 218 THR A N 1
ATOM 1835 C CA . THR A 1 218 ? 18.525 7.439 -12.948 1.00 87.19 218 THR A CA 1
ATOM 1836 C C . THR A 1 218 ? 19.533 6.827 -11.978 1.00 87.19 218 THR A C 1
ATOM 1838 O O . THR A 1 218 ? 20.343 5.996 -12.379 1.00 87.19 218 THR A O 1
ATOM 1841 N N . LYS A 1 219 ? 19.442 7.177 -10.687 1.00 89.00 219 LYS A N 1
ATOM 1842 C CA . LYS A 1 219 ? 20.307 6.618 -9.632 1.00 89.00 219 LYS A CA 1
ATOM 1843 C C . LYS A 1 219 ? 20.170 5.103 -9.518 1.00 89.00 219 LYS A C 1
ATOM 1845 O O . LYS A 1 219 ? 21.154 4.412 -9.274 1.00 89.00 219 LYS A O 1
ATOM 1850 N N . PHE A 1 220 ? 18.956 4.584 -9.690 1.00 90.88 220 PHE A N 1
ATOM 1851 C CA . PHE A 1 220 ? 18.707 3.148 -9.676 1.00 90.88 220 PHE A CA 1
ATOM 1852 C C . PHE A 1 220 ? 19.299 2.435 -10.902 1.00 90.88 220 PHE A C 1
ATOM 1854 O O . PHE A 1 220 ? 19.937 1.396 -10.761 1.00 90.88 220 PHE A O 1
ATOM 1861 N N . TYR A 1 221 ? 19.155 2.978 -12.110 1.00 89.31 221 TYR A N 1
ATOM 1862 C CA . TYR A 1 221 ? 19.766 2.348 -13.284 1.00 89.31 221 TYR A CA 1
ATOM 1863 C C . TYR A 1 221 ? 21.293 2.431 -13.277 1.00 89.31 221 TYR A C 1
ATOM 1865 O O . TYR A 1 221 ? 21.957 1.481 -13.694 1.00 89.31 221 TYR A O 1
ATOM 1873 N N . GLU A 1 222 ? 21.858 3.511 -12.739 1.00 90.06 222 GLU A N 1
ATOM 1874 C CA . GLU A 1 222 ? 23.294 3.588 -12.489 1.00 90.06 222 GLU A CA 1
ATOM 1875 C C . GLU A 1 222 ? 23.737 2.547 -11.447 1.00 90.06 222 GLU A C 1
ATOM 1877 O O . GLU A 1 222 ? 24.739 1.872 -11.668 1.00 90.06 222 GLU A O 1
ATOM 1882 N N . TYR A 1 223 ? 22.956 2.313 -10.384 1.00 92.25 223 TYR A N 1
ATOM 1883 C CA . TYR A 1 223 ? 23.207 1.211 -9.445 1.00 92.25 223 TYR A CA 1
ATOM 1884 C C . TYR A 1 223 ? 23.277 -0.147 -10.152 1.00 92.25 223 TYR A C 1
ATOM 1886 O O . TYR A 1 223 ? 24.270 -0.853 -10.000 1.00 92.25 223 TYR A O 1
ATOM 1894 N N . LEU A 1 224 ? 22.271 -0.498 -10.965 1.00 90.69 224 LEU A N 1
ATOM 1895 C CA . LEU A 1 224 ? 22.238 -1.788 -11.673 1.00 90.69 224 LEU A CA 1
ATOM 1896 C C . LEU A 1 224 ? 23.443 -1.975 -12.607 1.00 90.69 224 LEU A C 1
ATOM 1898 O O . LEU A 1 224 ? 23.957 -3.083 -12.769 1.00 90.69 224 LEU A O 1
ATOM 1902 N N . LYS A 1 225 ? 23.901 -0.889 -13.236 1.00 90.88 225 LYS A N 1
ATOM 1903 C CA . LYS A 1 225 ? 25.086 -0.895 -14.097 1.00 90.88 225 LYS A CA 1
ATOM 1904 C C . LYS A 1 225 ? 26.352 -1.208 -13.303 1.00 90.88 225 LYS A C 1
ATOM 1906 O O . LYS A 1 225 ? 27.130 -2.062 -13.725 1.00 90.88 225 LYS A O 1
ATOM 1911 N N . GLU A 1 226 ? 26.554 -0.544 -12.169 1.00 92.56 226 GLU A N 1
ATOM 1912 C CA . GLU A 1 226 ? 27.726 -0.759 -11.313 1.00 92.56 226 GLU A CA 1
ATOM 1913 C C . GLU A 1 226 ? 27.680 -2.124 -10.608 1.00 92.56 226 GLU A C 1
ATOM 1915 O O . GLU A 1 226 ? 28.695 -2.813 -10.531 1.00 92.56 226 GLU A O 1
ATOM 1920 N N . GLU A 1 227 ? 26.496 -2.582 -10.194 1.00 92.31 227 GLU A N 1
ATOM 1921 C CA . GLU A 1 227 ? 26.288 -3.916 -9.620 1.00 92.31 227 GLU A CA 1
ATOM 1922 C C . GLU A 1 227 ? 26.671 -5.011 -10.624 1.00 92.31 227 GLU A C 1
ATOM 1924 O O . GLU A 1 227 ? 27.369 -5.964 -10.281 1.00 92.31 227 GLU A O 1
ATOM 1929 N N . LYS A 1 228 ? 26.307 -4.848 -11.900 1.00 90.88 228 LYS A N 1
ATOM 1930 C CA . LYS A 1 228 ? 26.715 -5.774 -12.965 1.00 90.88 228 LYS A CA 1
ATOM 1931 C C . LYS A 1 228 ? 28.236 -5.824 -13.136 1.00 90.88 228 LYS A C 1
ATOM 1933 O O . LYS A 1 228 ? 28.781 -6.916 -13.291 1.00 90.88 228 LYS A O 1
ATOM 1938 N N . ARG A 1 229 ? 28.927 -4.677 -13.083 1.00 93.44 229 ARG A N 1
ATOM 1939 C CA . ARG A 1 229 ? 30.403 -4.617 -13.140 1.00 93.44 229 ARG A CA 1
ATOM 1940 C C . ARG A 1 229 ? 31.025 -5.366 -11.962 1.00 93.44 229 ARG A C 1
ATOM 1942 O O . ARG A 1 229 ? 31.951 -6.150 -12.157 1.00 93.44 229 ARG A O 1
ATOM 1949 N N . TYR A 1 230 ? 30.484 -5.177 -10.760 1.00 93.81 230 TYR A N 1
ATOM 1950 C CA . TYR A 1 230 ? 30.917 -5.896 -9.563 1.00 93.81 230 TYR A CA 1
ATOM 1951 C C . TYR A 1 230 ? 30.712 -7.414 -9.694 1.00 93.81 230 TYR A C 1
ATOM 1953 O O . TYR A 1 230 ? 31.656 -8.182 -9.513 1.00 93.81 230 TYR A O 1
ATOM 1961 N N . LEU A 1 231 ? 29.519 -7.861 -10.100 1.00 91.06 231 LEU A N 1
ATOM 1962 C CA . LEU A 1 231 ? 29.209 -9.286 -10.286 1.00 91.06 231 LEU A CA 1
ATOM 1963 C C . LEU A 1 231 ? 30.074 -9.945 -11.374 1.00 91.06 231 LEU A C 1
ATOM 1965 O O . LEU A 1 231 ? 30.441 -11.116 -11.252 1.00 91.06 231 LEU A O 1
ATOM 1969 N N . ASN A 1 232 ? 30.456 -9.188 -12.405 1.00 93.81 232 ASN A N 1
ATOM 1970 C CA . ASN A 1 232 ? 31.395 -9.618 -13.443 1.00 93.81 232 ASN A CA 1
ATOM 1971 C C . ASN A 1 232 ? 32.870 -9.576 -13.006 1.00 93.81 232 ASN A C 1
ATOM 1973 O O . ASN A 1 232 ? 33.742 -9.945 -13.794 1.00 93.81 232 ASN A O 1
ATOM 1977 N N . LYS A 1 233 ? 33.160 -9.152 -11.769 1.00 95.19 233 LYS A N 1
ATOM 1978 C CA . LYS A 1 233 ? 34.515 -8.959 -11.224 1.00 95.19 233 LYS A CA 1
ATOM 1979 C C . LYS A 1 233 ? 35.338 -7.908 -11.982 1.00 95.19 233 LYS A C 1
ATOM 1981 O O . LYS A 1 233 ? 36.563 -7.982 -12.008 1.00 95.19 233 LYS A O 1
ATOM 1986 N N . GLU A 1 234 ? 34.670 -6.934 -12.601 1.00 96.31 234 GLU A N 1
ATOM 1987 C CA . GLU A 1 234 ? 35.309 -5.796 -13.280 1.00 96.31 234 GLU A CA 1
ATOM 1988 C C . GLU A 1 234 ? 35.756 -4.707 -12.289 1.00 96.31 234 GLU A C 1
ATOM 1990 O O . GLU A 1 234 ? 36.641 -3.918 -12.610 1.00 96.31 234 GLU A O 1
ATOM 1995 N N . ILE A 1 235 ? 35.144 -4.664 -11.101 1.00 96.25 235 ILE A N 1
ATOM 1996 C CA . ILE A 1 235 ? 35.492 -3.785 -9.973 1.00 96.25 235 ILE A CA 1
ATOM 1997 C C . ILE A 1 235 ? 35.507 -4.589 -8.668 1.00 96.25 235 ILE A C 1
ATOM 1999 O O . ILE A 1 235 ? 34.845 -5.627 -8.576 1.00 96.25 235 ILE A O 1
ATOM 2003 N N . SER A 1 236 ? 36.255 -4.120 -7.663 1.00 96.19 236 SER A N 1
ATOM 2004 C CA . SER A 1 236 ? 36.265 -4.744 -6.332 1.00 96.19 236 SER A CA 1
ATOM 2005 C C . SER A 1 236 ? 35.009 -4.395 -5.526 1.00 96.19 236 SER A C 1
ATOM 2007 O O . SER A 1 236 ? 34.263 -3.476 -5.871 1.00 96.19 236 SER A O 1
ATOM 2009 N N . GLU A 1 237 ? 34.776 -5.117 -4.429 1.00 95.69 237 GLU A N 1
ATOM 2010 C CA . GLU A 1 237 ? 33.683 -4.804 -3.504 1.00 95.69 237 GLU A CA 1
ATOM 2011 C C . GLU A 1 237 ? 33.871 -3.423 -2.864 1.00 95.69 237 GLU A C 1
ATOM 2013 O O . GLU A 1 237 ? 32.927 -2.638 -2.812 1.00 95.69 237 GLU A O 1
ATOM 2018 N N . GLU A 1 238 ? 35.095 -3.080 -2.451 1.00 96.00 238 GLU A N 1
ATOM 2019 C CA . GLU A 1 238 ? 35.396 -1.771 -1.863 1.00 96.00 238 GLU A CA 1
ATOM 2020 C C . GLU A 1 238 ? 35.153 -0.636 -2.862 1.00 96.00 238 GLU A C 1
ATOM 2022 O O . GLU A 1 238 ? 34.629 0.419 -2.498 1.00 96.00 238 GLU A O 1
ATOM 2027 N N . GLU A 1 239 ? 35.508 -0.848 -4.131 1.00 96.19 239 GLU A N 1
ATOM 2028 C CA . GLU A 1 239 ? 35.237 0.114 -5.194 1.00 96.19 239 GLU A CA 1
ATOM 2029 C C . GLU A 1 239 ? 33.734 0.272 -5.445 1.00 96.19 239 GLU A C 1
ATOM 2031 O O . GLU A 1 239 ? 33.252 1.403 -5.512 1.00 96.19 239 GLU A O 1
ATOM 2036 N N . PHE A 1 240 ? 32.984 -0.828 -5.521 1.00 95.94 240 PHE A N 1
ATOM 2037 C CA . PHE A 1 240 ? 31.532 -0.784 -5.683 1.00 95.94 240 PHE A CA 1
ATOM 2038 C C . PHE A 1 240 ? 30.854 -0.025 -4.535 1.00 95.94 240 PHE A C 1
ATOM 2040 O O . PHE A 1 240 ? 30.078 0.900 -4.784 1.00 95.94 240 PHE A O 1
ATOM 2047 N N . GLN A 1 241 ? 31.198 -0.340 -3.281 1.00 94.38 241 GLN A N 1
ATOM 2048 C CA . GLN A 1 241 ? 30.640 0.345 -2.111 1.00 94.38 241 GLN A CA 1
ATOM 2049 C C . GLN A 1 241 ? 30.985 1.838 -2.103 1.00 94.38 241 GLN A C 1
ATOM 2051 O O . GLN A 1 241 ? 30.118 2.672 -1.830 1.00 94.38 241 GLN A O 1
ATOM 2056 N N . ARG A 1 242 ? 32.222 2.201 -2.470 1.00 95.56 242 ARG A N 1
ATOM 2057 C CA . ARG A 1 242 ? 32.627 3.605 -2.604 1.00 95.56 242 ARG A CA 1
ATOM 2058 C C . ARG A 1 242 ? 31.769 4.335 -3.639 1.00 95.56 242 ARG A C 1
ATOM 2060 O O . ARG A 1 242 ? 31.255 5.406 -3.331 1.00 95.56 242 ARG A O 1
ATOM 2067 N N . ILE A 1 243 ? 31.556 3.748 -4.822 1.00 93.25 243 ILE A N 1
ATOM 2068 C CA . ILE A 1 243 ? 30.727 4.350 -5.881 1.00 93.25 243 ILE A CA 1
ATOM 2069 C C . ILE A 1 243 ? 29.284 4.547 -5.404 1.00 93.25 243 ILE A C 1
ATOM 2071 O O . ILE A 1 243 ? 28.718 5.623 -5.604 1.00 93.25 243 ILE A O 1
ATOM 2075 N N . VAL A 1 244 ? 28.692 3.533 -4.762 1.00 92.06 244 VAL A N 1
ATOM 2076 C CA . VAL A 1 244 ? 27.314 3.597 -4.249 1.00 92.06 244 VAL A CA 1
ATOM 2077 C C . VAL A 1 244 ? 27.151 4.745 -3.252 1.00 92.06 244 VAL A C 1
ATOM 2079 O O . VAL A 1 244 ? 26.183 5.500 -3.351 1.00 92.06 244 VAL A O 1
ATOM 2082 N N . VAL A 1 245 ? 28.107 4.919 -2.335 1.00 91.25 245 VAL A N 1
ATOM 2083 C CA . VAL A 1 245 ? 28.080 5.993 -1.331 1.00 91.25 245 VAL A CA 1
ATOM 2084 C C . VAL A 1 245 ? 28.331 7.364 -1.963 1.00 91.25 245 VAL A C 1
ATOM 2086 O O . VAL A 1 245 ? 27.541 8.285 -1.749 1.00 91.25 245 VAL A O 1
ATOM 2089 N N . GLU A 1 246 ? 29.391 7.510 -2.762 1.00 91.69 246 GLU A N 1
ATOM 2090 C CA . GLU A 1 246 ? 29.788 8.789 -3.368 1.00 91.69 246 GLU A CA 1
ATOM 2091 C C . GLU A 1 246 ? 28.710 9.339 -4.304 1.00 91.69 246 GLU A C 1
ATOM 2093 O O . GLU A 1 246 ? 28.392 10.528 -4.255 1.00 91.69 246 GLU A O 1
ATOM 2098 N N . LYS A 1 247 ? 28.104 8.471 -5.121 1.00 87.88 247 LYS A N 1
ATOM 2099 C CA . LYS A 1 247 ? 27.042 8.850 -6.062 1.00 87.88 247 LYS A CA 1
ATOM 2100 C C . LYS A 1 247 ? 25.635 8.751 -5.472 1.00 87.88 247 LYS A C 1
ATOM 2102 O O . LYS A 1 247 ? 24.665 9.057 -6.164 1.00 87.88 247 LYS A O 1
ATOM 2107 N N . ARG A 1 248 ? 25.506 8.337 -4.204 1.00 87.50 248 ARG A N 1
ATOM 2108 C CA . ARG A 1 248 ? 24.221 8.158 -3.503 1.00 87.50 248 ARG A CA 1
ATOM 2109 C C . ARG A 1 248 ? 23.243 7.289 -4.305 1.00 87.50 248 ARG A C 1
ATOM 2111 O O . ARG A 1 248 ? 22.078 7.651 -4.482 1.00 87.50 248 ARG A O 1
ATOM 2118 N N . LEU A 1 249 ? 23.737 6.174 -4.839 1.00 88.00 249 LEU A N 1
ATOM 2119 C CA . LEU A 1 249 ? 22.947 5.279 -5.683 1.00 88.00 249 LEU A CA 1
ATOM 2120 C C . LEU A 1 249 ? 21.903 4.525 -4.852 1.00 88.00 249 LEU A C 1
ATOM 2122 O O . LEU A 1 249 ? 22.140 4.173 -3.697 1.00 88.00 249 LEU A O 1
ATOM 2126 N N . ASN A 1 250 ? 20.744 4.254 -5.452 1.00 85.62 250 ASN A N 1
ATOM 2127 C CA . ASN A 1 250 ? 19.686 3.495 -4.792 1.00 85.62 250 ASN A CA 1
ATOM 2128 C C . ASN A 1 250 ? 19.862 2.007 -5.082 1.00 85.62 250 ASN A C 1
ATOM 2130 O O . ASN A 1 250 ? 19.757 1.599 -6.238 1.00 85.62 250 ASN A O 1
ATOM 2134 N N . SER A 1 251 ? 20.050 1.197 -4.039 1.00 88.75 251 SER A N 1
ATOM 2135 C CA . SER A 1 251 ? 19.950 -0.254 -4.185 1.00 88.75 251 SER A CA 1
ATOM 2136 C C . SER A 1 251 ? 18.544 -0.665 -4.623 1.00 88.75 251 SER A C 1
ATOM 2138 O O . SER A 1 251 ? 17.577 0.086 -4.451 1.00 88.75 251 SER A O 1
ATOM 2140 N N . ASN A 1 252 ? 18.410 -1.882 -5.152 1.00 89.31 252 ASN A N 1
ATOM 2141 C CA . ASN A 1 252 ? 17.113 -2.414 -5.571 1.00 89.31 252 ASN A CA 1
ATOM 2142 C C . ASN A 1 252 ? 16.079 -2.367 -4.431 1.00 89.31 252 ASN A C 1
ATOM 2144 O O . ASN A 1 252 ? 14.968 -1.896 -4.642 1.00 89.31 252 ASN A O 1
ATOM 2148 N N . ILE A 1 253 ? 16.459 -2.749 -3.207 1.00 89.94 253 ILE A N 1
ATOM 2149 C CA . ILE A 1 253 ? 15.569 -2.714 -2.033 1.00 89.94 253 ILE A CA 1
ATOM 2150 C C . ILE A 1 253 ? 15.084 -1.284 -1.757 1.00 89.94 253 ILE A C 1
ATOM 2152 O O . ILE A 1 253 ? 13.882 -1.030 -1.763 1.00 89.94 253 ILE A O 1
ATOM 2156 N N . VAL A 1 254 ? 16.015 -0.337 -1.600 1.00 89.88 254 VAL A N 1
ATOM 2157 C CA . VAL A 1 254 ? 15.697 1.065 -1.272 1.00 89.88 254 VAL A CA 1
ATOM 2158 C C . VAL A 1 254 ? 14.826 1.704 -2.353 1.00 89.88 254 VAL A C 1
ATOM 2160 O O . VAL A 1 254 ? 13.917 2.480 -2.055 1.00 89.88 254 VAL A O 1
ATOM 2163 N N . PHE A 1 255 ? 15.087 1.385 -3.621 1.00 91.38 255 PHE A N 1
ATOM 2164 C CA . PHE A 1 255 ? 14.302 1.903 -4.731 1.00 91.38 255 PHE A CA 1
ATOM 2165 C C . PHE A 1 255 ? 12.865 1.363 -4.725 1.00 91.38 255 PHE A C 1
ATOM 2167 O O . PHE A 1 255 ? 11.925 2.150 -4.845 1.00 91.38 255 PHE A O 1
ATOM 2174 N N . GLN A 1 256 ? 12.671 0.053 -4.526 1.00 91.56 256 GLN A N 1
ATOM 2175 C CA . GLN A 1 256 ? 11.324 -0.527 -4.457 1.00 91.56 256 GLN A CA 1
ATOM 2176 C C . GLN A 1 256 ? 10.542 -0.027 -3.233 1.00 91.56 256 GLN A C 1
ATOM 2178 O O . GLN A 1 256 ? 9.366 0.296 -3.370 1.00 91.56 256 GLN A O 1
ATOM 2183 N N . GLU A 1 257 ? 11.183 0.141 -2.070 1.00 89.75 257 GLU A N 1
ATOM 2184 C CA . GLU A 1 257 ? 10.542 0.716 -0.873 1.00 89.75 257 GLU A CA 1
ATOM 2185 C C . GLU A 1 257 ? 10.009 2.135 -1.116 1.00 89.75 257 GLU A C 1
ATOM 2187 O O . GLU A 1 257 ? 8.928 2.494 -0.642 1.00 89.75 257 GLU A O 1
ATOM 2192 N N . LYS A 1 258 ? 10.753 2.958 -1.866 1.00 89.81 258 LYS A N 1
ATOM 2193 C CA . LYS A 1 258 ? 10.295 4.299 -2.260 1.00 89.81 258 LYS A CA 1
ATOM 2194 C C . LYS A 1 258 ? 9.064 4.221 -3.166 1.00 89.81 258 LYS A C 1
ATOM 2196 O O . LYS A 1 258 ? 8.135 5.004 -2.983 1.00 89.81 258 LYS A O 1
ATOM 2201 N N . ILE A 1 259 ? 9.042 3.286 -4.120 1.00 90.81 259 ILE A N 1
ATOM 2202 C CA . ILE A 1 259 ? 7.904 3.100 -5.036 1.00 90.81 259 ILE A CA 1
ATOM 2203 C C . ILE A 1 259 ? 6.661 2.624 -4.277 1.00 90.81 259 ILE A C 1
ATOM 2205 O O . ILE A 1 259 ? 5.583 3.172 -4.494 1.00 90.81 259 ILE A O 1
ATOM 2209 N N . GLU A 1 260 ? 6.806 1.661 -3.365 1.00 89.00 260 GLU A N 1
ATOM 2210 C CA . GLU A 1 260 ? 5.721 1.179 -2.498 1.00 89.00 260 GLU A CA 1
ATOM 2211 C C . GLU A 1 260 ? 5.068 2.322 -1.715 1.00 89.00 260 GLU A C 1
ATOM 2213 O O . GLU A 1 260 ? 3.850 2.502 -1.762 1.00 89.00 260 GLU A O 1
ATOM 2218 N N . LYS A 1 261 ? 5.884 3.154 -1.054 1.00 87.38 261 LYS A N 1
ATOM 2219 C CA . LYS A 1 261 ? 5.402 4.311 -0.282 1.00 87.38 261 LYS A CA 1
ATOM 2220 C C . LYS A 1 261 ? 4.616 5.301 -1.138 1.00 87.38 261 LYS A C 1
ATOM 2222 O O . LYS A 1 261 ? 3.618 5.854 -0.681 1.00 87.38 261 LYS A O 1
ATOM 2227 N N . GLU A 1 262 ? 5.039 5.523 -2.376 1.00 88.81 262 GLU A N 1
ATOM 2228 C CA . GLU A 1 262 ? 4.337 6.451 -3.258 1.00 88.81 262 GLU A CA 1
ATOM 2229 C C . GLU A 1 262 ? 3.061 5.834 -3.851 1.00 88.81 262 GLU A C 1
ATOM 2231 O O . GLU A 1 262 ? 2.047 6.524 -3.916 1.00 88.81 262 GLU A O 1
ATOM 2236 N N . TYR A 1 263 ? 3.034 4.538 -4.196 1.00 89.94 263 TYR A N 1
ATOM 2237 C CA . TYR A 1 263 ? 1.773 3.868 -4.557 1.00 89.94 263 TYR A CA 1
ATOM 2238 C C . TYR A 1 263 ? 0.757 3.929 -3.424 1.00 89.94 263 TYR A C 1
ATOM 2240 O O . TYR A 1 263 ? -0.434 4.132 -3.653 1.00 89.94 263 TYR A O 1
ATOM 2248 N N . PHE A 1 264 ? 1.234 3.770 -2.198 1.00 88.00 264 PHE A N 1
ATOM 2249 C CA . PHE A 1 264 ? 0.419 3.876 -1.004 1.00 88.00 264 PHE A CA 1
ATOM 2250 C C . PHE A 1 264 ? -0.140 5.288 -0.805 1.00 88.00 264 PHE A C 1
ATOM 2252 O O . PHE A 1 264 ? -1.327 5.460 -0.538 1.00 88.00 264 PHE A O 1
ATOM 2259 N N . LYS A 1 265 ? 0.674 6.321 -1.037 1.00 87.94 265 LYS A N 1
ATOM 2260 C CA . LYS A 1 265 ? 0.200 7.707 -1.050 1.00 87.94 265 LYS A CA 1
ATOM 2261 C C . LYS A 1 265 ? -0.850 7.950 -2.139 1.00 87.94 265 LYS A C 1
ATOM 2263 O O . LYS A 1 265 ? -1.883 8.554 -1.874 1.00 87.94 265 LYS A O 1
ATOM 2268 N N . VAL A 1 266 ? -0.613 7.448 -3.352 1.00 90.31 266 VAL A N 1
ATOM 2269 C CA . VAL A 1 266 ? -1.560 7.531 -4.476 1.00 90.31 266 VAL A CA 1
ATOM 2270 C C . VAL A 1 266 ? -2.895 6.874 -4.126 1.00 90.31 266 VAL A C 1
ATOM 2272 O O . VAL A 1 266 ? -3.945 7.443 -4.425 1.00 90.31 266 VAL A O 1
ATOM 2275 N N . LEU A 1 267 ? -2.867 5.709 -3.474 1.00 90.69 267 LEU A N 1
ATOM 2276 C CA . LEU A 1 267 ? -4.068 5.032 -3.000 1.00 90.69 267 LEU A CA 1
ATOM 2277 C C . LEU A 1 267 ? -4.898 5.949 -2.090 1.00 90.69 267 LEU A C 1
ATOM 2279 O O . LEU A 1 267 ? -6.076 6.177 -2.366 1.00 90.69 267 LEU A O 1
ATOM 2283 N N . CYS A 1 268 ? -4.284 6.507 -1.049 1.00 88.75 268 CYS A N 1
ATOM 2284 C CA . CYS A 1 268 ? -4.973 7.379 -0.099 1.00 88.75 268 CYS A CA 1
ATOM 2285 C C . CYS A 1 268 ? -5.501 8.654 -0.767 1.00 88.75 268 CYS A C 1
ATOM 2287 O O . CYS A 1 268 ? -6.707 8.903 -0.761 1.00 88.75 268 CYS A O 1
ATOM 2289 N N . ASP A 1 269 ? -4.602 9.424 -1.381 1.00 87.25 269 ASP A N 1
ATOM 2290 C CA . ASP A 1 269 ? -4.865 10.807 -1.787 1.00 87.25 269 ASP A CA 1
ATOM 2291 C C . ASP A 1 269 ? -5.684 10.896 -3.079 1.00 87.25 269 ASP A C 1
ATOM 2293 O O . ASP A 1 269 ? -6.402 11.867 -3.309 1.00 87.25 269 ASP A O 1
ATOM 2297 N N . GLN A 1 270 ? -5.543 9.915 -3.975 1.00 89.81 270 GLN A N 1
ATOM 2298 C CA . GLN A 1 270 ? -6.126 10.000 -5.315 1.00 89.81 270 GLN A CA 1
ATOM 2299 C C . GLN A 1 270 ? -7.252 9.010 -5.560 1.00 89.81 270 GLN A C 1
ATOM 2301 O O . GLN A 1 270 ? -7.965 9.196 -6.546 1.00 89.81 270 GLN A O 1
ATOM 2306 N N . VAL A 1 271 ? -7.412 7.983 -4.723 1.00 91.88 271 VAL A N 1
ATOM 2307 C CA . VAL A 1 271 ? -8.403 6.925 -4.953 1.00 91.88 271 VAL A CA 1
ATOM 2308 C C . VAL A 1 271 ? -9.386 6.795 -3.802 1.00 91.88 271 VAL A C 1
ATOM 2310 O O . VAL A 1 271 ? -10.590 6.864 -4.040 1.00 91.88 271 VAL A O 1
ATOM 2313 N N . LEU A 1 272 ? -8.922 6.607 -2.566 1.00 91.75 272 LEU A N 1
ATOM 2314 C CA . LEU A 1 272 ? -9.826 6.439 -1.425 1.00 91.75 272 LEU A CA 1
ATOM 2315 C C . LEU A 1 272 ? -10.581 7.735 -1.122 1.00 91.75 272 LEU A C 1
ATOM 2317 O O . LEU A 1 272 ? -11.808 7.714 -1.042 1.00 91.75 272 LEU A O 1
ATOM 2321 N N . PHE A 1 273 ? -9.855 8.850 -1.052 1.00 90.88 273 PHE A N 1
ATOM 2322 C CA . PHE A 1 273 ? -10.383 10.170 -0.695 1.00 90.88 273 PHE A CA 1
ATOM 2323 C C . PHE A 1 273 ? -10.295 11.147 -1.868 1.00 90.88 273 PHE A C 1
ATOM 2325 O O . PHE A 1 273 ? -9.867 12.290 -1.739 1.00 90.88 273 PHE A O 1
ATOM 2332 N N . ASP A 1 274 ? -10.666 10.665 -3.053 1.00 87.25 274 ASP A N 1
ATOM 2333 C CA . ASP A 1 274 ? -10.675 11.472 -4.265 1.00 87.25 274 ASP A CA 1
ATOM 2334 C C . ASP A 1 274 ? -11.713 12.598 -4.181 1.00 87.25 274 ASP A C 1
ATOM 2336 O O . ASP A 1 274 ? -12.914 12.351 -4.287 1.00 87.25 274 ASP A O 1
ATOM 2340 N N . GLU A 1 275 ? -11.254 13.846 -4.078 1.00 80.94 275 GLU A N 1
ATOM 2341 C CA . GLU A 1 275 ? -12.122 15.031 -4.020 1.00 80.94 275 GLU A CA 1
ATOM 2342 C C . GLU A 1 275 ? -13.100 15.120 -5.199 1.00 80.94 275 GLU A C 1
ATOM 2344 O O . GLU A 1 275 ? -14.222 15.611 -5.052 1.00 80.94 275 GLU A O 1
ATOM 2349 N N . LYS A 1 276 ? -12.684 14.639 -6.378 1.00 82.75 276 LYS A N 1
ATOM 2350 C CA . LYS A 1 276 ? -13.508 14.651 -7.593 1.00 82.75 276 LYS A CA 1
ATOM 2351 C C . LYS A 1 276 ? -14.506 13.500 -7.656 1.00 82.75 276 LYS A C 1
ATOM 2353 O O . LYS A 1 276 ? -15.417 13.560 -8.477 1.00 82.75 276 LYS A O 1
ATOM 2358 N N . LYS A 1 277 ? -14.345 12.493 -6.789 1.00 83.62 277 LYS A N 1
ATOM 2359 C CA . LYS A 1 277 ? -15.189 11.293 -6.706 1.00 83.62 277 LYS A CA 1
ATOM 2360 C C . LYS A 1 277 ? -15.333 10.593 -8.055 1.00 83.62 277 LYS A C 1
ATOM 2362 O O . LYS A 1 277 ? -16.433 10.271 -8.496 1.00 83.62 277 LYS A O 1
ATOM 2367 N N . GLU A 1 278 ? -14.204 10.408 -8.731 1.00 84.88 278 GLU A N 1
ATOM 2368 C CA . GLU A 1 278 ? -14.179 9.783 -10.048 1.00 84.88 278 GLU A CA 1
ATOM 2369 C C . GLU A 1 278 ? -14.623 8.321 -9.945 1.00 84.88 278 GLU A C 1
ATOM 2371 O O . GLU A 1 278 ? -14.226 7.578 -9.049 1.00 84.88 278 GLU A O 1
ATOM 2376 N N . GLU A 1 279 ? -15.448 7.877 -10.887 1.00 85.94 279 GLU A N 1
ATOM 2377 C CA . GLU A 1 279 ? -15.943 6.498 -10.880 1.00 85.94 279 GLU A CA 1
ATOM 2378 C C . GLU A 1 279 ? -14.965 5.527 -11.545 1.00 85.94 279 GLU A C 1
ATOM 2380 O O . GLU A 1 279 ? -15.055 4.317 -11.337 1.00 85.94 279 GLU A O 1
ATOM 2385 N N . THR A 1 280 ? -14.058 6.022 -12.395 1.00 88.50 280 THR A N 1
ATOM 2386 C CA . THR A 1 280 ? -13.156 5.176 -13.187 1.00 88.50 280 THR A CA 1
ATOM 2387 C C . THR A 1 280 ? -11.725 5.691 -13.175 1.00 88.50 280 THR A C 1
ATOM 2389 O O . THR A 1 280 ? -11.452 6.830 -13.554 1.00 88.50 280 THR A O 1
ATOM 2392 N N . TYR A 1 281 ? -10.805 4.794 -12.820 1.00 92.94 281 TYR A N 1
ATOM 2393 C CA . TYR A 1 281 ? -9.377 5.061 -12.712 1.00 92.94 281 TYR A CA 1
ATOM 2394 C C . TYR A 1 281 ? -8.586 4.208 -13.702 1.00 92.94 281 TYR A C 1
ATOM 2396 O O . TYR A 1 281 ? -8.782 2.993 -13.789 1.00 92.94 281 TYR A O 1
ATOM 2404 N N . VAL A 1 282 ? -7.645 4.834 -14.406 1.00 91.44 282 VAL A N 1
ATOM 2405 C CA . VAL A 1 282 ? -6.695 4.169 -15.305 1.00 91.44 282 VAL A CA 1
ATOM 2406 C C . VAL A 1 282 ? -5.295 4.297 -14.729 1.00 91.44 282 VAL A C 1
ATOM 2408 O O . VAL A 1 282 ? -4.693 5.364 -14.774 1.00 91.44 282 VAL A O 1
ATOM 2411 N N . TRP A 1 283 ? -4.768 3.199 -14.214 1.00 92.19 283 TRP A N 1
ATOM 2412 C CA . TRP A 1 283 ? -3.450 3.109 -13.609 1.00 92.19 283 TRP A CA 1
ATOM 2413 C C . TRP A 1 283 ? -2.401 2.742 -14.663 1.00 92.19 283 TRP A C 1
ATOM 2415 O O . TRP A 1 283 ? -2.559 1.758 -15.388 1.00 92.19 283 TRP A O 1
ATOM 2425 N N . ASP A 1 284 ? -1.333 3.532 -14.787 1.00 91.00 284 ASP A N 1
ATOM 2426 C CA . ASP A 1 284 ? -0.115 3.116 -15.490 1.00 91.00 284 ASP A CA 1
ATOM 2427 C C . ASP A 1 284 ? 0.763 2.340 -14.509 1.00 91.00 284 ASP A C 1
ATOM 2429 O O . ASP A 1 284 ? 1.496 2.936 -13.722 1.00 91.00 284 ASP A O 1
ATOM 2433 N N . ARG A 1 285 ? 0.646 1.005 -14.563 1.00 90.38 285 ARG A N 1
ATOM 2434 C CA . ARG A 1 285 ? 1.107 0.044 -13.548 1.00 90.38 285 ARG A CA 1
ATOM 2435 C C . ARG A 1 285 ? 0.387 0.146 -12.206 1.00 90.38 285 ARG A C 1
ATOM 2437 O O . ARG A 1 285 ? -0.255 1.138 -11.885 1.00 90.38 285 ARG A O 1
ATOM 2444 N N . SER A 1 286 ? 0.509 -0.908 -11.409 1.00 89.81 286 SER A N 1
ATOM 2445 C CA . SER A 1 286 ? 0.062 -0.932 -10.014 1.00 89.81 286 SER A CA 1
ATOM 2446 C C . SER A 1 286 ? 1.206 -1.271 -9.063 1.00 89.81 286 SER A C 1
ATOM 2448 O O . SER A 1 286 ? 2.325 -1.552 -9.501 1.00 89.81 286 SER A O 1
ATOM 2450 N N . GLN A 1 287 ? 0.903 -1.315 -7.764 1.00 90.56 287 GLN A N 1
ATOM 2451 C CA . GLN A 1 287 ? 1.819 -1.802 -6.734 1.00 90.56 287 GLN A CA 1
ATOM 2452 C C . GLN A 1 287 ? 2.398 -3.186 -7.078 1.00 90.56 287 GLN A C 1
ATOM 2454 O O . GLN A 1 287 ? 3.573 -3.418 -6.856 1.00 90.56 287 GLN A O 1
ATOM 2459 N N . GLN A 1 288 ? 1.676 -4.050 -7.800 1.00 90.69 288 GLN A N 1
ATOM 2460 C CA . GLN A 1 288 ? 2.203 -5.350 -8.241 1.00 90.69 288 GLN A CA 1
ATOM 2461 C C . GLN A 1 288 ? 3.446 -5.252 -9.142 1.00 90.69 288 GLN A C 1
ATOM 2463 O O . GLN A 1 288 ? 4.256 -6.179 -9.198 1.00 90.69 288 GLN A O 1
ATOM 2468 N N . SER A 1 289 ? 3.649 -4.123 -9.828 1.00 91.25 289 SER A N 1
ATOM 2469 C CA . SER A 1 289 ? 4.862 -3.902 -10.615 1.00 91.25 28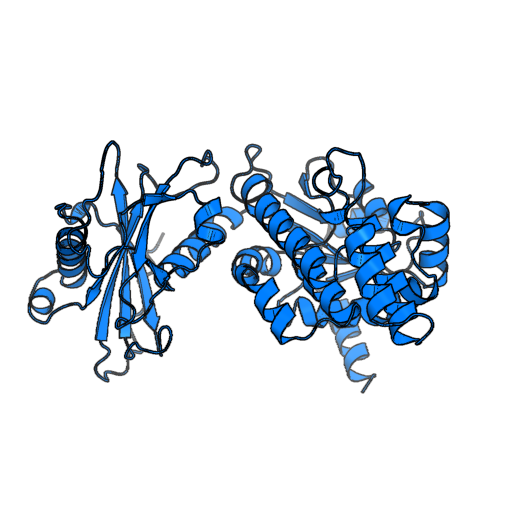9 SER A CA 1
ATOM 2470 C C . SER A 1 289 ? 6.133 -3.876 -9.768 1.00 91.25 289 SER A C 1
ATOM 2472 O O . SER A 1 289 ? 7.161 -4.335 -10.263 1.00 91.25 289 SER A O 1
ATOM 2474 N N . THR A 1 290 ? 6.097 -3.407 -8.516 1.00 92.06 290 THR A N 1
ATOM 2475 C CA . THR A 1 290 ? 7.287 -3.421 -7.640 1.00 92.06 290 THR A CA 1
ATOM 2476 C C . THR A 1 290 ? 7.781 -4.845 -7.426 1.00 92.06 290 THR A C 1
ATOM 2478 O O . THR A 1 290 ? 8.973 -5.108 -7.514 1.00 92.06 290 THR A O 1
ATOM 2481 N N . THR A 1 291 ? 6.858 -5.795 -7.267 1.00 91.44 291 THR A N 1
ATOM 2482 C CA . THR A 1 291 ? 7.155 -7.219 -7.102 1.00 91.44 291 THR A CA 1
ATOM 2483 C C . THR A 1 291 ? 7.772 -7.795 -8.367 1.00 91.44 291 THR A C 1
ATOM 2485 O O . THR A 1 291 ? 8.782 -8.496 -8.303 1.00 91.44 291 THR A O 1
ATOM 2488 N N . ILE A 1 292 ? 7.199 -7.465 -9.528 1.00 93.62 292 ILE A N 1
ATOM 2489 C CA . ILE A 1 292 ? 7.715 -7.898 -10.832 1.00 93.62 292 ILE A CA 1
ATOM 2490 C C . ILE A 1 292 ? 9.160 -7.417 -11.013 1.00 93.62 292 ILE A C 1
ATOM 2492 O O . ILE A 1 292 ? 10.038 -8.214 -11.347 1.00 93.62 292 ILE A O 1
ATOM 2496 N N . PHE A 1 293 ? 9.423 -6.131 -10.765 1.00 93.75 293 PHE A N 1
ATOM 2497 C CA . PHE A 1 293 ? 10.762 -5.557 -10.900 1.00 93.75 293 PHE A CA 1
ATOM 2498 C C . PHE A 1 293 ? 11.726 -6.042 -9.813 1.00 93.75 293 PHE A C 1
ATOM 2500 O O . PHE A 1 293 ? 12.881 -6.319 -10.126 1.00 93.75 293 PHE A O 1
ATOM 2507 N N . ALA A 1 294 ? 11.272 -6.217 -8.571 1.00 93.38 294 ALA A N 1
ATOM 2508 C CA . ALA A 1 294 ? 12.077 -6.766 -7.484 1.00 93.38 294 ALA A CA 1
ATOM 2509 C C . ALA A 1 294 ? 12.586 -8.172 -7.826 1.00 93.38 294 ALA A C 1
ATOM 2511 O O . ALA A 1 294 ? 13.794 -8.411 -7.779 1.00 93.38 294 ALA A O 1
ATOM 2512 N N . ARG A 1 295 ? 11.683 -9.072 -8.253 1.00 93.62 295 ARG A N 1
ATOM 2513 C CA . ARG A 1 295 ? 12.033 -10.433 -8.696 1.00 93.62 295 ARG A CA 1
ATOM 2514 C C . ARG A 1 295 ? 12.927 -10.422 -9.925 1.00 93.62 295 ARG A C 1
ATOM 2516 O O . ARG A 1 295 ? 13.899 -11.172 -9.988 1.00 93.62 295 ARG A O 1
ATOM 2523 N N . PHE A 1 296 ? 12.608 -9.584 -10.912 1.00 93.88 296 PHE A N 1
ATOM 2524 C CA . PHE A 1 296 ? 13.407 -9.491 -12.131 1.00 93.88 296 PHE A CA 1
ATOM 2525 C C . PHE A 1 296 ? 14.856 -9.089 -11.828 1.00 93.88 296 PHE A C 1
ATOM 2527 O O . PHE A 1 296 ? 15.781 -9.717 -12.341 1.00 93.88 296 PHE A O 1
ATOM 2534 N N . ASN A 1 297 ? 15.034 -8.108 -10.941 1.00 91.44 297 ASN A N 1
ATOM 2535 C CA . ASN A 1 297 ? 16.327 -7.585 -10.507 1.00 91.44 297 ASN A CA 1
ATOM 2536 C C . ASN A 1 297 ? 16.950 -8.394 -9.342 1.00 91.44 297 ASN A C 1
ATOM 2538 O O . ASN A 1 297 ? 17.794 -7.876 -8.620 1.00 91.44 297 ASN A O 1
ATOM 2542 N N . GLY A 1 298 ? 16.530 -9.647 -9.128 1.00 89.06 298 GLY A N 1
ATOM 2543 C CA . GLY A 1 298 ? 17.234 -10.599 -8.259 1.00 89.06 298 GLY A CA 1
ATOM 2544 C C . GLY A 1 298 ? 17.038 -10.432 -6.747 1.00 89.06 298 GLY A C 1
ATOM 2545 O O . GLY A 1 298 ? 17.806 -11.005 -5.977 1.00 89.06 298 GLY A O 1
ATOM 2546 N N . MET A 1 299 ? 16.029 -9.680 -6.299 1.00 92.38 299 MET A N 1
ATOM 2547 C CA . MET A 1 299 ? 15.726 -9.533 -4.870 1.00 92.38 299 MET A CA 1
ATOM 2548 C C . MET A 1 299 ? 15.247 -10.859 -4.257 1.00 92.38 299 MET A C 1
ATOM 2550 O O . MET A 1 299 ? 14.537 -11.630 -4.907 1.00 92.38 299 MET A O 1
ATOM 2554 N N . LYS A 1 300 ? 15.621 -11.140 -3.001 1.00 91.56 300 LYS A N 1
ATOM 2555 C CA . LYS A 1 300 ? 15.248 -12.396 -2.332 1.00 91.56 300 LYS A CA 1
ATOM 2556 C C . LYS A 1 300 ? 13.778 -12.364 -1.925 1.00 91.56 300 LYS A C 1
ATOM 2558 O O . LYS A 1 300 ? 13.281 -11.343 -1.461 1.00 91.56 300 LYS A O 1
ATOM 2563 N N . GLU A 1 301 ? 13.100 -13.511 -1.959 1.00 89.38 301 GLU A N 1
ATOM 2564 C CA . GLU A 1 301 ? 11.665 -13.572 -1.628 1.00 89.38 301 GLU A CA 1
ATOM 2565 C C . GLU A 1 301 ? 11.358 -13.072 -0.201 1.00 89.38 301 GLU A C 1
ATOM 2567 O O . GLU A 1 301 ? 10.344 -12.418 0.011 1.00 89.38 301 GLU A O 1
ATOM 2572 N N . LYS A 1 302 ? 12.264 -13.275 0.771 1.00 90.31 302 LYS A N 1
ATOM 2573 C CA . LYS A 1 302 ? 12.114 -12.722 2.135 1.00 90.31 302 LYS A CA 1
ATOM 2574 C C . LYS A 1 302 ? 12.087 -11.188 2.168 1.00 90.31 302 LYS A C 1
ATOM 2576 O O . LYS A 1 302 ? 11.439 -10.610 3.031 1.00 90.31 302 LYS A O 1
ATOM 2581 N N . GLU A 1 303 ? 12.816 -10.527 1.274 1.00 91.06 303 GLU A N 1
ATOM 2582 C CA . GLU A 1 303 ? 12.838 -9.061 1.158 1.00 91.06 303 GLU A CA 1
ATOM 2583 C C . GLU A 1 303 ? 11.581 -8.576 0.428 1.00 91.06 303 GLU A C 1
ATOM 2585 O O . GLU A 1 303 ? 10.946 -7.617 0.855 1.00 91.06 303 GLU A O 1
ATOM 2590 N N . ILE A 1 304 ? 11.155 -9.310 -0.601 1.00 90.62 304 ILE A N 1
ATOM 2591 C CA . ILE A 1 304 ? 9.912 -9.049 -1.335 1.00 90.62 304 ILE A CA 1
ATOM 2592 C C . ILE A 1 304 ? 8.688 -9.177 -0.419 1.00 90.62 304 ILE A C 1
ATOM 2594 O O . ILE A 1 304 ? 7.790 -8.343 -0.475 1.00 90.62 304 ILE A O 1
ATOM 2598 N N . GLN A 1 305 ? 8.661 -10.165 0.476 1.00 87.19 305 GLN A N 1
ATOM 2599 C CA . GLN A 1 305 ? 7.599 -10.305 1.478 1.00 87.19 305 GLN A CA 1
ATOM 2600 C C . GLN A 1 305 ? 7.531 -9.105 2.430 1.00 87.19 305 GLN A C 1
ATOM 2602 O O . GLN A 1 305 ? 6.437 -8.681 2.789 1.00 87.19 305 GLN A O 1
ATOM 2607 N N . LYS A 1 306 ? 8.678 -8.517 2.797 1.00 86.12 306 LYS A N 1
ATOM 2608 C CA . LYS A 1 306 ? 8.712 -7.288 3.606 1.00 86.12 306 LYS A CA 1
ATOM 2609 C C . LYS A 1 306 ? 8.197 -6.076 2.830 1.00 86.12 306 LYS A C 1
ATOM 2611 O O . LYS A 1 306 ? 7.453 -5.287 3.396 1.00 86.12 306 LYS A O 1
ATOM 2616 N N . LEU A 1 307 ? 8.543 -5.949 1.544 1.00 85.00 307 LEU A N 1
ATOM 2617 C CA . LEU A 1 307 ? 8.007 -4.893 0.668 1.00 85.00 307 LEU A CA 1
ATOM 2618 C C . LEU A 1 307 ? 6.476 -4.956 0.561 1.00 85.00 307 LEU A C 1
ATOM 2620 O O . LEU A 1 307 ? 5.810 -3.927 0.523 1.00 85.00 307 LEU A O 1
ATOM 2624 N N . LYS A 1 308 ? 5.923 -6.171 0.553 1.00 80.06 308 LYS A N 1
ATOM 2625 C CA . LYS A 1 308 ? 4.491 -6.462 0.420 1.00 80.06 308 LYS A CA 1
ATOM 2626 C C . LYS A 1 308 ? 3.675 -6.286 1.703 1.00 80.06 308 LYS A C 1
ATOM 2628 O O . LYS A 1 308 ? 2.509 -6.675 1.714 1.00 80.06 308 LYS A O 1
ATOM 2633 N N . SER A 1 309 ? 4.220 -5.688 2.765 1.00 73.56 309 SER A N 1
ATOM 2634 C CA . SER A 1 309 ? 3.509 -5.554 4.049 1.00 73.56 309 SER A CA 1
ATOM 2635 C C . SER A 1 309 ? 2.144 -4.862 3.930 1.00 73.56 309 SER A C 1
ATOM 2637 O O . SER A 1 309 ? 1.259 -5.122 4.732 1.00 73.56 309 SER A O 1
ATOM 2639 N N . HIS A 1 310 ? 1.951 -4.027 2.904 1.00 76.56 310 HIS A N 1
ATOM 2640 C CA . HIS A 1 310 ? 0.714 -3.284 2.641 1.00 76.56 310 HIS A CA 1
ATOM 2641 C C . HIS A 1 310 ? -0.088 -3.820 1.439 1.00 76.56 310 HIS A C 1
ATOM 2643 O O . HIS A 1 310 ? -1.077 -3.207 1.036 1.00 76.56 310 HIS A O 1
ATOM 2649 N N . GLU A 1 311 ? 0.319 -4.946 0.837 1.00 81.62 311 GLU A N 1
ATOM 2650 C CA . GLU A 1 311 ? -0.299 -5.491 -0.386 1.00 81.62 311 GLU A CA 1
ATOM 2651 C C . GLU A 1 311 ? -1.799 -5.761 -0.199 1.00 81.62 311 GLU A C 1
ATOM 2653 O O . GLU A 1 311 ? -2.603 -5.521 -1.103 1.00 81.62 311 GLU A O 1
ATOM 2658 N N . PHE A 1 312 ? -2.197 -6.180 1.002 1.00 80.69 312 PHE A N 1
ATOM 2659 C CA . PHE A 1 312 ? -3.584 -6.503 1.314 1.00 80.69 312 PHE A CA 1
ATOM 2660 C C . PHE A 1 312 ? -4.539 -5.300 1.209 1.00 80.69 312 PHE A C 1
ATOM 2662 O O . PHE A 1 312 ? -5.734 -5.496 0.990 1.00 80.69 312 PHE A O 1
ATOM 2669 N N . TYR A 1 313 ? -4.045 -4.059 1.310 1.00 84.31 313 TYR A N 1
ATOM 2670 C CA . TYR A 1 313 ? -4.859 -2.863 1.062 1.00 84.31 313 TYR A CA 1
ATOM 2671 C C . TYR A 1 313 ? -5.152 -2.660 -0.428 1.00 84.31 313 TYR A C 1
ATOM 2673 O O . TYR A 1 313 ? -6.208 -2.147 -0.799 1.00 84.31 313 TYR A O 1
ATOM 2681 N N . PHE A 1 314 ? -4.243 -3.103 -1.298 1.00 87.75 314 PHE A N 1
ATOM 2682 C CA . PHE A 1 314 ? -4.420 -3.048 -2.747 1.00 87.75 314 PHE A CA 1
ATOM 2683 C C . PHE A 1 314 ? -5.247 -4.218 -3.279 1.00 87.75 314 PHE A C 1
ATOM 2685 O O . PHE A 1 314 ? -5.791 -4.123 -4.380 1.00 87.75 314 PHE A O 1
ATOM 2692 N N . ASP A 1 315 ? -5.386 -5.310 -2.525 1.00 86.25 315 ASP A N 1
ATOM 2693 C CA . ASP A 1 315 ? -6.091 -6.511 -2.977 1.0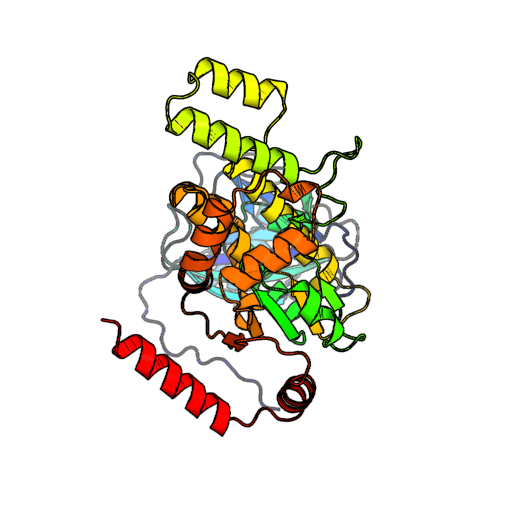0 86.25 315 ASP A CA 1
ATOM 2694 C C . ASP A 1 315 ? -7.511 -6.232 -3.470 1.00 86.25 315 ASP A C 1
ATOM 2696 O O . ASP A 1 315 ? -7.904 -6.758 -4.513 1.00 86.25 315 ASP A O 1
ATOM 2700 N N . GLU A 1 316 ? -8.271 -5.380 -2.781 1.00 84.31 316 GLU A N 1
ATOM 2701 C CA . GLU A 1 316 ? -9.635 -5.034 -3.198 1.00 84.31 316 GLU A CA 1
ATOM 2702 C C . GLU A 1 316 ? -9.671 -4.275 -4.530 1.00 84.31 316 GLU A C 1
ATOM 2704 O O . GLU A 1 316 ? -10.568 -4.491 -5.347 1.00 84.31 316 GLU A O 1
ATOM 2709 N N . ILE A 1 317 ? -8.658 -3.453 -4.802 1.00 88.31 317 ILE A N 1
ATOM 2710 C CA . ILE A 1 317 ? -8.503 -2.738 -6.075 1.00 88.31 317 ILE A CA 1
ATOM 2711 C C . ILE A 1 317 ? -8.163 -3.736 -7.176 1.00 88.31 317 ILE A C 1
ATOM 2713 O O . ILE A 1 317 ? -8.812 -3.757 -8.222 1.00 88.31 317 ILE A O 1
ATOM 2717 N N . ILE A 1 318 ? -7.175 -4.603 -6.929 1.00 88.56 318 ILE A N 1
ATOM 2718 C CA . ILE A 1 318 ? -6.717 -5.587 -7.912 1.00 88.56 318 ILE A CA 1
ATOM 2719 C C . ILE A 1 318 ? -7.845 -6.560 -8.273 1.00 88.56 318 ILE A C 1
ATOM 2721 O O . ILE A 1 318 ? -8.076 -6.797 -9.459 1.00 88.56 318 ILE A O 1
ATOM 2725 N N . LYS A 1 319 ? -8.605 -7.071 -7.294 1.00 84.00 319 LYS A N 1
ATOM 2726 C CA . LYS A 1 319 ? -9.754 -7.974 -7.525 1.00 84.00 319 LYS A CA 1
ATOM 2727 C C . LYS A 1 319 ? -10.835 -7.354 -8.415 1.00 84.00 319 LYS A C 1
ATOM 2729 O O . LYS A 1 319 ? -11.521 -8.075 -9.135 1.00 84.00 319 LYS A O 1
ATOM 2734 N N . ARG A 1 320 ? -10.999 -6.031 -8.357 1.00 81.25 320 ARG A N 1
ATOM 2735 C CA . ARG A 1 320 ? -11.988 -5.272 -9.141 1.00 81.25 320 ARG A CA 1
ATOM 2736 C C . ARG A 1 320 ? -11.436 -4.765 -10.471 1.00 81.25 320 ARG A C 1
ATOM 2738 O O . ARG A 1 320 ? -12.191 -4.225 -11.279 1.00 81.25 320 ARG A O 1
ATOM 2745 N N . SER A 1 321 ? -10.136 -4.921 -10.701 1.00 86.38 321 SER A N 1
ATOM 2746 C CA . SER A 1 321 ? -9.458 -4.329 -11.845 1.00 86.38 321 SER A CA 1
ATOM 2747 C C . SER A 1 321 ? -9.576 -5.153 -13.127 1.00 86.38 321 SER A C 1
ATOM 2749 O O . SER A 1 321 ? -9.622 -6.385 -13.127 1.00 86.38 321 SER A O 1
ATOM 2751 N N . VAL A 1 322 ? -9.562 -4.449 -14.257 1.00 85.56 322 VAL A N 1
ATOM 2752 C CA . VAL A 1 322 ? -9.250 -5.022 -15.566 1.00 85.56 322 VAL A CA 1
ATOM 2753 C C . VAL A 1 322 ? -7.785 -4.738 -15.869 1.00 85.56 322 VAL A C 1
ATOM 2755 O O . VAL A 1 322 ? -7.393 -3.585 -16.052 1.00 85.56 322 VAL A O 1
ATOM 2758 N N . VAL A 1 323 ? -6.972 -5.791 -15.945 1.00 85.44 323 VAL A N 1
ATOM 2759 C CA . VAL A 1 323 ? -5.547 -5.673 -16.270 1.00 85.44 323 VAL A CA 1
ATOM 2760 C C . VAL A 1 323 ? -5.364 -5.792 -17.780 1.00 85.44 323 VAL A C 1
ATOM 2762 O O . VAL A 1 323 ? -5.630 -6.823 -18.397 1.00 85.44 323 VAL A O 1
ATOM 2765 N N . ILE A 1 324 ? -4.891 -4.723 -18.403 1.00 84.50 324 ILE A N 1
ATOM 2766 C CA . ILE A 1 324 ? -4.526 -4.697 -19.813 1.00 84.50 324 ILE A CA 1
ATOM 2767 C C . ILE A 1 324 ? -3.030 -4.966 -19.909 1.00 84.50 324 ILE A C 1
ATOM 2769 O O . ILE A 1 324 ? -2.225 -4.078 -19.638 1.00 84.50 324 ILE A O 1
ATOM 2773 N N . TYR A 1 325 ? -2.660 -6.173 -20.330 1.00 84.44 325 TYR A N 1
ATOM 2774 C CA . TYR A 1 325 ? -1.269 -6.497 -20.620 1.00 84.44 325 TYR A CA 1
ATOM 2775 C C . TYR A 1 325 ? -0.931 -6.091 -22.052 1.00 84.44 325 TYR A C 1
ATOM 2777 O O . TYR A 1 325 ? -1.527 -6.568 -23.020 1.00 84.44 325 TYR A O 1
ATOM 2785 N N . ILE A 1 326 ? 0.044 -5.207 -22.205 1.00 80.75 326 ILE A N 1
ATOM 2786 C CA . ILE A 1 326 ? 0.479 -4.760 -23.523 1.00 80.75 326 ILE A CA 1
ATOM 2787 C C . ILE A 1 326 ? 1.635 -5.621 -23.980 1.00 80.75 326 ILE A C 1
ATOM 2789 O O . ILE A 1 326 ? 2.645 -5.731 -23.294 1.00 80.75 326 ILE A O 1
ATOM 2793 N N . TYR A 1 327 ? 1.511 -6.188 -25.175 1.00 76.44 327 TYR A N 1
ATOM 2794 C CA . TYR A 1 327 ? 2.552 -7.018 -25.744 1.00 76.44 327 TYR A CA 1
ATOM 2795 C C . TYR A 1 327 ? 3.080 -6.429 -27.051 1.00 76.44 327 TYR A C 1
ATOM 2797 O O . TYR A 1 327 ? 2.338 -6.130 -27.985 1.00 76.44 327 TYR A O 1
ATOM 2805 N N . THR A 1 328 ? 4.401 -6.303 -27.138 1.00 76.38 328 THR A N 1
ATOM 2806 C CA . THR A 1 328 ? 5.101 -5.916 -28.365 1.00 76.38 328 THR A CA 1
ATOM 2807 C C . THR A 1 328 ? 6.284 -6.840 -28.619 1.00 76.38 328 THR A C 1
ATOM 2809 O O . THR A 1 328 ? 6.870 -7.412 -27.694 1.00 76.38 328 THR A O 1
ATOM 2812 N N . SER A 1 329 ? 6.666 -6.979 -29.891 1.00 79.75 329 SER A N 1
ATOM 2813 C CA . SER A 1 329 ? 7.882 -7.709 -30.256 1.00 79.75 329 SER A CA 1
ATOM 2814 C C . SER A 1 329 ? 9.124 -7.032 -29.661 1.00 79.75 329 SER A C 1
ATOM 2816 O O . SER A 1 329 ? 9.158 -5.810 -29.518 1.00 79.75 329 SER A O 1
ATOM 2818 N N . VAL A 1 330 ? 10.175 -7.810 -29.366 1.00 80.94 330 VAL A N 1
ATOM 2819 C CA . VAL A 1 330 ? 11.460 -7.284 -28.852 1.00 80.94 330 VAL A CA 1
ATOM 2820 C C . VAL A 1 330 ? 12.010 -6.193 -29.771 1.00 80.94 330 VAL A C 1
ATOM 2822 O O . VAL A 1 330 ? 12.444 -5.142 -29.307 1.00 80.94 330 VAL A O 1
ATOM 2825 N N . ARG A 1 331 ? 11.934 -6.411 -31.091 1.00 82.75 331 ARG A N 1
ATOM 2826 C CA . ARG A 1 331 ? 12.358 -5.430 -32.095 1.00 82.75 331 ARG A CA 1
ATOM 2827 C C . ARG A 1 331 ? 11.603 -4.109 -31.942 1.00 82.75 331 ARG A C 1
ATOM 2829 O O . ARG A 1 331 ? 12.233 -3.056 -31.961 1.00 82.75 331 ARG A O 1
ATOM 2836 N N . GLN A 1 332 ? 10.280 -4.161 -31.775 1.00 82.69 332 GLN A N 1
ATOM 2837 C CA . GLN A 1 332 ? 9.467 -2.960 -31.592 1.00 82.69 332 GLN A CA 1
ATOM 2838 C C . GLN A 1 332 ? 9.760 -2.275 -30.253 1.00 82.69 332 GLN A C 1
ATOM 2840 O O . GLN A 1 332 ? 9.841 -1.053 -30.219 1.00 82.69 332 GLN A O 1
ATOM 2845 N N . THR A 1 333 ? 9.972 -3.033 -29.173 1.00 83.12 333 THR A N 1
ATOM 2846 C CA . THR A 1 333 ? 10.359 -2.494 -27.858 1.00 83.12 333 THR A CA 1
ATOM 2847 C C . THR A 1 333 ? 11.661 -1.698 -27.947 1.00 83.12 333 THR A C 1
ATOM 2849 O O . THR A 1 333 ? 11.710 -0.555 -27.504 1.00 83.12 333 THR A O 1
ATOM 2852 N N . ILE A 1 334 ? 12.688 -2.250 -28.601 1.00 81.25 334 ILE A N 1
ATOM 2853 C CA . ILE A 1 334 ? 13.974 -1.564 -28.803 1.00 81.25 334 ILE A CA 1
ATOM 2854 C C . ILE A 1 334 ? 13.786 -0.291 -29.640 1.00 81.25 334 ILE A C 1
ATOM 2856 O O . ILE A 1 334 ? 14.309 0.765 -29.293 1.00 81.25 334 ILE A O 1
ATOM 2860 N N . GLN A 1 335 ? 13.006 -0.359 -30.724 1.00 83.94 335 GLN A N 1
ATOM 2861 C CA . GLN A 1 335 ? 12.712 0.817 -31.550 1.00 83.94 335 GLN A CA 1
ATOM 2862 C C . GLN A 1 335 ? 11.937 1.895 -30.786 1.00 83.94 335 GLN A C 1
ATOM 2864 O O . GLN A 1 335 ? 12.173 3.084 -30.992 1.00 83.94 335 GLN A O 1
ATOM 2869 N N . ASN A 1 336 ? 10.993 1.497 -29.934 1.00 83.38 336 ASN A N 1
ATOM 2870 C CA . ASN A 1 336 ? 10.227 2.417 -29.105 1.00 83.38 336 ASN A CA 1
ATOM 2871 C C . ASN A 1 336 ? 11.134 3.115 -28.096 1.00 83.38 336 ASN A C 1
ATOM 2873 O O . ASN A 1 336 ? 11.034 4.329 -27.962 1.00 83.38 336 ASN A O 1
ATOM 2877 N N . GLU A 1 337 ? 12.043 2.381 -27.454 1.00 82.88 337 GLU A N 1
ATOM 2878 C CA . GLU A 1 337 ? 12.998 2.954 -26.507 1.00 82.88 337 GLU A CA 1
ATOM 2879 C C . GLU A 1 337 ? 13.911 3.985 -27.182 1.00 82.88 337 GLU A C 1
ATOM 2881 O O . GLU A 1 337 ? 13.984 5.144 -26.772 1.00 82.88 337 GLU A O 1
ATOM 2886 N N . GLN A 1 338 ? 14.494 3.615 -28.326 1.00 80.75 338 GLN A N 1
ATOM 2887 C CA . GLN A 1 338 ? 15.334 4.509 -29.129 1.00 80.75 338 GLN A CA 1
ATOM 2888 C C . GLN A 1 338 ? 14.606 5.782 -29.589 1.00 80.75 338 GLN A C 1
ATOM 2890 O O . GLN A 1 338 ? 15.237 6.826 -29.765 1.00 80.75 338 GLN A O 1
ATOM 2895 N N . LYS A 1 339 ? 13.286 5.707 -29.810 1.00 81.88 339 LYS A N 1
ATOM 2896 C CA . LYS A 1 339 ? 12.446 6.865 -30.153 1.00 81.88 339 LYS A CA 1
ATOM 2897 C C . LYS A 1 339 ? 12.092 7.712 -28.934 1.00 81.88 339 LYS A C 1
ATOM 2899 O O . LYS A 1 339 ? 12.011 8.929 -29.064 1.00 81.88 339 LYS A O 1
ATOM 2904 N N . ARG A 1 340 ? 11.848 7.076 -27.785 1.00 76.25 340 ARG A N 1
ATOM 2905 C CA . ARG A 1 340 ? 11.392 7.718 -26.547 1.00 76.25 340 ARG A CA 1
ATOM 2906 C C . ARG A 1 340 ? 12.481 8.583 -25.918 1.00 76.25 340 ARG A C 1
ATOM 2908 O O . ARG A 1 340 ? 12.149 9.652 -25.420 1.00 76.25 340 ARG A O 1
ATOM 2915 N N . LYS A 1 341 ? 13.745 8.131 -25.967 1.00 70.44 341 LYS A N 1
ATOM 2916 C CA . LYS A 1 341 ? 14.937 8.841 -25.460 1.00 70.44 341 LYS A CA 1
ATOM 2917 C C . LYS A 1 341 ? 14.728 9.472 -24.075 1.00 70.44 341 LYS A C 1
ATOM 2919 O O . LYS A 1 341 ? 15.053 10.644 -23.877 1.00 70.44 341 LYS A O 1
ATOM 2924 N N . ARG A 1 342 ? 14.161 8.720 -23.126 1.00 74.44 342 ARG A N 1
ATOM 2925 C CA . ARG A 1 342 ? 14.065 9.194 -21.740 1.00 74.44 342 ARG A CA 1
ATOM 2926 C C . ARG A 1 342 ? 15.467 9.357 -21.173 1.00 74.44 342 ARG A C 1
ATOM 2928 O O . ARG A 1 342 ? 16.298 8.464 -21.313 1.00 74.44 342 ARG A O 1
ATOM 2935 N N . LEU A 1 343 ? 15.728 10.508 -20.560 1.00 73.12 343 LEU A N 1
ATOM 2936 C CA . LEU A 1 343 ? 17.047 10.822 -20.014 1.00 73.12 343 LEU A CA 1
ATOM 2937 C C . LEU A 1 343 ? 17.413 9.852 -18.885 1.00 73.12 343 LEU A C 1
ATOM 2939 O O . LEU A 1 343 ? 18.576 9.487 -18.734 1.00 73.12 343 LEU A O 1
ATOM 2943 N N . GLU A 1 344 ? 16.405 9.425 -18.130 1.00 74.75 344 GLU A N 1
ATOM 2944 C CA . GLU A 1 344 ? 16.517 8.517 -16.997 1.00 74.75 344 GLU A CA 1
ATOM 2945 C C . GLU A 1 344 ? 16.891 7.104 -17.448 1.00 74.75 344 GLU A C 1
ATOM 2947 O O . GLU A 1 344 ? 17.683 6.443 -16.798 1.00 74.75 344 GLU A O 1
ATOM 2952 N N . GLU A 1 345 ? 16.375 6.662 -18.595 1.00 73.75 345 GLU A N 1
ATOM 2953 C CA . GLU A 1 345 ? 16.537 5.306 -19.140 1.00 73.75 345 GLU A CA 1
ATOM 2954 C C . GLU A 1 345 ? 17.820 5.164 -19.999 1.00 73.75 345 GLU A C 1
ATOM 2956 O O . GLU A 1 345 ? 18.078 4.099 -20.556 1.00 73.75 345 GLU A O 1
ATOM 2961 N N . LYS A 1 346 ? 18.669 6.205 -20.092 1.00 74.19 346 LYS A N 1
ATOM 2962 C CA . LYS A 1 346 ? 19.851 6.247 -20.985 1.00 74.19 346 LYS A CA 1
ATOM 2963 C C . LYS A 1 346 ? 20.889 5.145 -20.728 1.00 74.19 346 LYS A C 1
ATOM 2965 O O . LYS A 1 346 ? 21.607 4.761 -21.648 1.00 74.19 346 LYS A O 1
ATOM 2970 N N . ASP A 1 347 ? 20.989 4.680 -19.484 1.00 71.44 347 ASP A N 1
ATOM 2971 C CA . ASP A 1 347 ? 21.943 3.655 -19.047 1.00 71.44 347 ASP A CA 1
ATOM 2972 C C . ASP A 1 347 ? 21.347 2.233 -19.115 1.00 71.44 347 ASP A C 1
ATOM 2974 O O . ASP A 1 347 ? 22.023 1.264 -18.762 1.00 71.44 347 ASP A O 1
ATOM 2978 N N . LEU A 1 348 ? 20.104 2.075 -19.596 1.00 76.94 348 LEU A N 1
ATOM 2979 C CA . LEU A 1 348 ? 19.504 0.758 -19.798 1.00 76.94 348 LEU A CA 1
ATOM 2980 C C . LEU A 1 348 ? 20.162 0.018 -20.965 1.00 76.94 348 LEU A C 1
ATOM 2982 O O . LEU A 1 348 ? 20.106 0.426 -22.126 1.00 76.94 348 LEU A O 1
ATOM 2986 N N . ASP A 1 349 ? 20.724 -1.145 -20.654 1.00 81.19 349 ASP A N 1
ATOM 2987 C CA . ASP A 1 349 ? 21.262 -2.071 -21.644 1.00 81.19 349 ASP A CA 1
ATOM 2988 C C . ASP A 1 349 ? 20.123 -2.678 -22.494 1.00 81.19 349 ASP A C 1
ATOM 2990 O O . ASP A 1 349 ? 19.094 -3.128 -21.981 1.00 81.19 349 ASP A O 1
ATOM 2994 N N . ILE A 1 350 ? 20.318 -2.772 -23.814 1.00 83.38 350 ILE A N 1
ATOM 2995 C CA . ILE A 1 350 ? 19.401 -3.478 -24.725 1.00 83.38 350 ILE A CA 1
ATOM 2996 C C . ILE A 1 350 ? 19.188 -4.928 -24.267 1.00 83.38 350 ILE A C 1
ATOM 2998 O O . ILE A 1 350 ? 18.087 -5.468 -24.421 1.00 83.38 350 ILE A O 1
ATOM 3002 N N . LYS A 1 351 ? 20.222 -5.562 -23.697 1.00 86.75 351 LYS A N 1
ATOM 3003 C CA . LYS A 1 351 ? 20.119 -6.904 -23.115 1.00 86.75 351 LYS A CA 1
ATOM 3004 C C . LYS A 1 351 ? 19.116 -6.932 -21.957 1.00 86.75 351 LYS A C 1
ATOM 3006 O O . LYS A 1 351 ? 18.241 -7.793 -21.958 1.00 86.75 351 LYS A O 1
ATOM 3011 N N . TYR A 1 352 ? 19.171 -5.950 -21.054 1.00 87.50 352 TYR A N 1
ATOM 3012 C CA . TYR A 1 352 ? 18.226 -5.812 -19.940 1.00 87.50 352 TYR A CA 1
ATOM 3013 C C . TYR A 1 352 ? 16.784 -5.679 -20.445 1.00 87.50 352 TYR A C 1
ATOM 3015 O O . TYR A 1 352 ? 15.898 -6.401 -19.998 1.00 87.50 352 TYR A O 1
ATOM 3023 N N . LEU A 1 353 ? 16.543 -4.815 -21.437 1.00 86.19 353 LEU A N 1
ATOM 3024 C CA . LEU A 1 353 ? 15.204 -4.620 -22.013 1.00 86.19 353 LEU A CA 1
ATOM 3025 C C . LEU A 1 353 ? 14.647 -5.889 -22.669 1.00 86.19 353 LEU A C 1
ATOM 3027 O O . LEU A 1 353 ? 13.446 -6.160 -22.581 1.00 86.19 353 LEU A O 1
ATOM 3031 N N . ARG A 1 354 ? 15.511 -6.666 -23.333 1.00 88.12 354 ARG A N 1
ATOM 3032 C CA . ARG A 1 354 ? 15.138 -7.946 -23.945 1.00 88.12 354 ARG A CA 1
ATOM 3033 C C . ARG A 1 354 ? 14.738 -8.966 -22.884 1.00 88.12 354 ARG A C 1
ATOM 3035 O O . ARG A 1 354 ? 13.636 -9.504 -22.965 1.00 88.12 354 ARG A O 1
ATOM 3042 N N . GLU A 1 355 ? 15.597 -9.175 -21.891 1.00 90.88 355 GLU A N 1
ATOM 3043 C CA . GLU A 1 355 ? 15.359 -10.122 -20.797 1.00 90.88 355 GLU A CA 1
ATOM 3044 C C . GLU A 1 355 ? 14.116 -9.739 -19.992 1.00 90.88 355 GLU A C 1
ATOM 3046 O O . GLU A 1 355 ? 13.277 -10.595 -19.700 1.00 90.88 355 GLU A O 1
ATOM 3051 N N . LEU A 1 356 ? 13.947 -8.443 -19.699 1.00 90.44 356 LEU A N 1
ATOM 3052 C CA . LEU A 1 356 ? 12.764 -7.930 -19.020 1.00 90.44 356 LEU A CA 1
ATOM 3053 C C . LEU A 1 356 ? 11.520 -8.266 -19.826 1.00 90.44 356 LEU A C 1
ATOM 3055 O O . LEU A 1 356 ? 10.606 -8.861 -19.276 1.00 90.44 356 LEU A O 1
ATOM 3059 N N . LYS A 1 357 ? 11.479 -7.948 -21.127 1.00 88.00 357 LYS A N 1
ATOM 3060 C CA . LYS A 1 357 ? 10.323 -8.261 -21.981 1.00 88.00 357 LYS A CA 1
ATOM 3061 C C . LYS A 1 357 ? 9.979 -9.746 -21.931 1.00 88.00 357 LYS A C 1
ATOM 3063 O O . LYS A 1 357 ? 8.800 -10.080 -21.828 1.00 88.00 357 LYS A O 1
ATOM 3068 N N . GLU A 1 358 ? 10.974 -10.615 -22.087 1.00 87.81 358 GLU A N 1
ATOM 3069 C CA . GLU A 1 358 ? 10.780 -12.067 -22.177 1.00 87.81 358 GLU A CA 1
ATOM 3070 C C . GLU A 1 358 ? 10.226 -12.652 -20.876 1.00 87.81 358 GLU A C 1
ATOM 3072 O O . GLU A 1 358 ? 9.338 -13.499 -20.926 1.00 87.81 358 GLU A O 1
ATOM 3077 N N . ARG A 1 359 ? 10.676 -12.144 -19.723 1.00 91.38 359 ARG A N 1
ATOM 3078 C CA . ARG A 1 359 ? 10.260 -12.625 -18.397 1.00 91.38 359 ARG A CA 1
ATOM 3079 C C . ARG A 1 359 ? 9.062 -11.882 -17.808 1.00 91.38 359 ARG A C 1
ATOM 3081 O O . ARG A 1 359 ? 8.434 -12.383 -16.882 1.00 91.38 359 ARG A O 1
ATOM 3088 N N . TYR A 1 360 ? 8.728 -10.695 -18.315 1.00 91.12 360 TYR A N 1
ATOM 3089 C CA . TYR A 1 360 ? 7.744 -9.818 -17.674 1.00 91.12 360 TYR A CA 1
ATOM 3090 C C . TYR A 1 360 ? 6.384 -10.490 -17.512 1.00 91.12 360 TYR A C 1
ATOM 3092 O O . TYR A 1 360 ? 5.754 -10.359 -16.471 1.00 91.12 360 TYR A O 1
ATOM 3100 N N . TYR A 1 361 ? 5.918 -11.192 -18.548 1.00 86.06 361 TYR A N 1
ATOM 3101 C CA . TYR A 1 361 ? 4.590 -11.795 -18.523 1.00 86.06 361 TYR A CA 1
ATOM 3102 C C . TYR A 1 361 ? 4.478 -12.873 -17.442 1.00 86.06 361 TYR A C 1
ATOM 3104 O O . TYR A 1 361 ? 3.532 -12.832 -16.664 1.00 86.06 361 TYR A O 1
ATOM 3112 N N . SER A 1 362 ? 5.453 -13.782 -17.337 1.00 87.25 362 SER A N 1
ATOM 3113 C CA . SER A 1 362 ? 5.427 -14.823 -16.302 1.00 87.25 362 SER A CA 1
ATOM 3114 C C . SER A 1 362 ? 5.502 -14.214 -14.903 1.00 87.25 362 SER A C 1
ATOM 3116 O O . SER A 1 362 ? 4.671 -14.526 -14.057 1.00 87.25 362 SER A O 1
ATOM 3118 N N . LEU A 1 363 ? 6.407 -13.251 -14.694 1.00 91.31 363 LEU A N 1
ATOM 3119 C CA . LEU A 1 363 ? 6.531 -12.536 -13.422 1.00 91.31 363 LEU A CA 1
ATOM 3120 C C . LEU A 1 363 ? 5.256 -11.764 -13.059 1.00 91.31 363 LEU A C 1
ATOM 3122 O O . LEU A 1 363 ? 4.897 -11.687 -11.889 1.00 91.31 363 LEU A O 1
ATOM 3126 N N . MET A 1 364 ? 4.556 -11.202 -14.048 1.00 89.12 364 MET A N 1
ATOM 3127 C CA . MET A 1 364 ? 3.270 -10.537 -13.846 1.00 89.12 364 MET A CA 1
ATOM 3128 C C . MET A 1 364 ? 2.198 -11.530 -13.402 1.00 89.12 364 MET A C 1
ATOM 3130 O O . MET A 1 364 ? 1.496 -11.258 -12.434 1.00 89.12 364 MET A O 1
ATOM 3134 N N . ILE A 1 365 ? 2.075 -12.677 -14.074 1.00 84.31 365 ILE A N 1
ATOM 3135 C CA . ILE A 1 365 ? 1.126 -13.722 -13.668 1.00 84.31 365 ILE A CA 1
ATOM 3136 C C . ILE A 1 365 ? 1.417 -14.181 -12.233 1.00 84.31 365 ILE A C 1
ATOM 3138 O 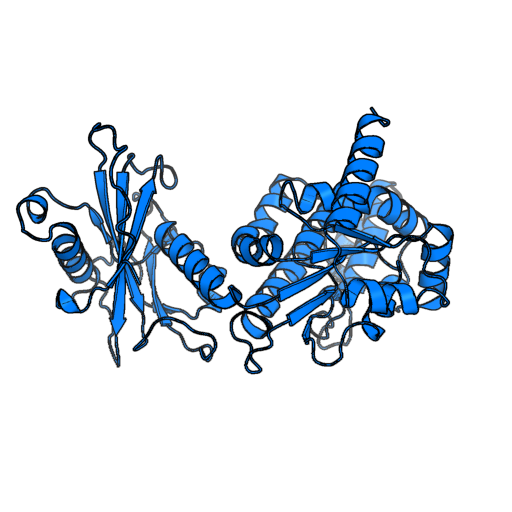O . ILE A 1 365 ? 0.498 -14.272 -11.424 1.00 84.31 365 ILE A O 1
ATOM 3142 N N . GLU A 1 366 ? 2.687 -14.380 -11.880 1.00 86.69 366 GLU A N 1
ATOM 3143 C CA . GLU A 1 366 ? 3.086 -14.732 -10.515 1.00 86.69 366 GLU A CA 1
ATOM 3144 C C . GLU A 1 366 ? 2.785 -13.629 -9.490 1.00 86.69 366 GLU A C 1
ATOM 3146 O O . GLU A 1 366 ? 2.389 -13.934 -8.368 1.00 86.69 366 GLU A O 1
ATOM 3151 N N . ALA A 1 367 ? 3.005 -12.356 -9.834 1.00 87.94 367 ALA A N 1
ATOM 3152 C CA . ALA A 1 367 ? 2.780 -11.233 -8.923 1.00 87.94 367 ALA A CA 1
ATOM 3153 C C . ALA A 1 367 ? 1.287 -11.038 -8.637 1.00 87.94 367 ALA A C 1
ATOM 3155 O O . ALA A 1 367 ? 0.879 -10.943 -7.484 1.00 87.94 367 ALA A O 1
ATOM 3156 N N . TYR A 1 368 ? 0.456 -11.054 -9.679 1.00 83.75 368 TYR A N 1
ATOM 3157 C CA . TYR A 1 368 ? -0.987 -10.908 -9.517 1.00 83.75 368 TYR A CA 1
ATOM 3158 C C . TYR A 1 368 ? -1.672 -12.195 -9.004 1.00 83.75 368 TYR A C 1
ATOM 3160 O O . TYR A 1 368 ? -2.798 -12.123 -8.508 1.00 83.75 368 TYR A O 1
ATOM 3168 N N . GLY A 1 369 ? -1.007 -13.353 -9.075 1.00 71.94 369 GLY A N 1
ATOM 3169 C CA . GLY A 1 369 ? -1.482 -14.633 -8.540 1.00 71.94 369 GLY A CA 1
ATOM 3170 C C . GLY A 1 369 ? -2.770 -15.154 -9.195 1.00 71.94 369 GLY A C 1
ATOM 3171 O O . GLY A 1 369 ? -3.158 -14.733 -10.282 1.00 71.94 369 GLY A O 1
ATOM 3172 N N . ASN A 1 370 ? -3.487 -16.045 -8.496 1.00 57.28 370 ASN A N 1
ATOM 3173 C CA . ASN A 1 370 ? -4.781 -16.619 -8.921 1.00 57.28 370 ASN A CA 1
ATOM 3174 C C . ASN A 1 370 ? -5.967 -15.635 -8.810 1.00 57.28 370 ASN A C 1
ATOM 3176 O O . ASN A 1 370 ? -7.126 -16.055 -8.729 1.00 57.28 370 ASN A O 1
ATOM 3180 N N . LYS A 1 371 ? -5.711 -14.322 -8.752 1.00 63.00 371 LYS A N 1
ATOM 3181 C CA . LYS A 1 371 ? -6.781 -13.319 -8.711 1.00 63.00 371 LYS A CA 1
ATOM 3182 C C . LYS A 1 371 ? -7.596 -13.437 -10.014 1.00 63.00 371 LYS A C 1
ATOM 3184 O O . LYS A 1 371 ? -7.013 -13.715 -11.064 1.00 63.00 371 LYS A O 1
ATOM 3189 N N . PRO A 1 372 ? -8.930 -13.259 -9.988 1.00 51.28 372 PRO A N 1
ATOM 3190 C CA . PRO A 1 372 ? -9.785 -13.381 -11.170 1.00 51.28 372 PRO A CA 1
ATOM 3191 C C . PRO A 1 372 ? -9.572 -12.187 -12.112 1.00 51.28 372 PRO A C 1
ATOM 3193 O O . PRO A 1 372 ? -10.418 -11.305 -12.248 1.00 51.28 372 PRO A O 1
ATOM 3196 N N . LEU A 1 373 ? -8.402 -12.129 -12.741 1.00 58.06 373 LEU A N 1
ATOM 3197 C CA . LEU A 1 373 ? -8.001 -11.029 -13.594 1.00 58.06 373 LEU A CA 1
ATOM 3198 C C . LEU A 1 373 ? -8.668 -11.158 -14.955 1.00 58.06 373 LEU A C 1
ATOM 3200 O O . LEU A 1 373 ? -8.547 -12.166 -15.654 1.00 58.06 373 LEU A O 1
ATOM 3204 N N . LYS A 1 374 ? -9.289 -10.069 -15.398 1.00 59.16 374 LYS A N 1
ATOM 3205 C CA . LYS A 1 374 ? -9.633 -9.904 -16.808 1.00 59.16 374 LYS A CA 1
ATOM 3206 C C . LYS A 1 374 ? -8.393 -9.423 -17.548 1.00 59.16 374 LYS A C 1
ATOM 3208 O O . LYS A 1 374 ? -8.246 -8.229 -17.785 1.00 59.16 374 LYS A O 1
ATOM 3213 N N . ILE A 1 375 ? -7.501 -10.352 -17.891 1.00 57.72 375 ILE A N 1
ATOM 3214 C CA . ILE A 1 375 ? -6.327 -10.028 -18.704 1.00 57.72 375 ILE A CA 1
ATOM 3215 C C . ILE A 1 375 ? -6.768 -9.834 -20.153 1.00 57.72 375 ILE A C 1
ATOM 3217 O O . ILE A 1 375 ? -7.363 -10.722 -20.772 1.00 57.72 375 ILE A O 1
ATOM 3221 N N . ARG A 1 376 ? -6.474 -8.660 -20.709 1.00 59.16 376 ARG A N 1
ATOM 3222 C CA . ARG A 1 376 ? -6.604 -8.392 -22.145 1.00 59.16 376 ARG A CA 1
ATOM 3223 C C . ARG A 1 376 ? -5.218 -8.161 -22.722 1.00 59.16 376 ARG A C 1
ATOM 3225 O O . ARG A 1 376 ? -4.564 -7.193 -22.345 1.00 59.16 376 ARG A O 1
ATOM 3232 N N . SER A 1 377 ? -4.783 -9.051 -23.612 1.00 51.38 377 SER A N 1
ATOM 3233 C CA . SER A 1 377 ? -3.563 -8.869 -24.393 1.00 51.38 377 SER A CA 1
ATOM 3234 C C . SER A 1 377 ? -3.879 -8.199 -25.726 1.00 51.38 377 SER A C 1
ATOM 3236 O O . SER A 1 377 ? -4.859 -8.530 -26.395 1.00 51.38 377 SER A O 1
ATOM 3238 N N . PHE A 1 378 ? -3.037 -7.247 -26.112 1.00 54.97 378 PHE A N 1
ATOM 3239 C CA . PHE A 1 378 ? -3.067 -6.641 -27.438 1.00 54.97 378 PHE A CA 1
ATOM 3240 C C . PHE A 1 378 ? -1.750 -6.965 -28.135 1.00 54.97 378 PHE A C 1
ATOM 3242 O O . PHE A 1 378 ? -0.694 -6.527 -27.678 1.00 54.97 378 PHE A O 1
ATOM 3249 N N . GLU A 1 379 ? -1.811 -7.744 -29.214 1.00 46.12 379 GLU A N 1
ATOM 3250 C CA . GLU A 1 379 ? -0.669 -7.997 -30.092 1.00 46.12 379 GLU A CA 1
ATOM 3251 C C . GLU A 1 379 ? -0.673 -6.990 -31.246 1.00 46.12 379 GLU A C 1
ATOM 3253 O O . GLU A 1 379 ? -1.715 -6.737 -31.837 1.00 46.12 379 GLU A O 1
ATOM 3258 N N . ASN A 1 380 ? 0.502 -6.454 -31.592 1.00 43.56 380 ASN A N 1
ATOM 3259 C CA . ASN A 1 380 ? 0.740 -5.636 -32.789 1.00 43.56 380 ASN A CA 1
ATOM 3260 C C . ASN A 1 380 ? -0.188 -4.419 -32.947 1.00 43.56 380 ASN A C 1
ATOM 3262 O O . ASN A 1 380 ? -1.060 -4.385 -33.809 1.00 43.56 380 ASN A O 1
ATOM 3266 N N . PHE A 1 381 ? 0.097 -3.349 -32.199 1.00 44.38 381 PHE A N 1
ATOM 3267 C CA . PHE A 1 381 ? -0.504 -2.034 -32.432 1.00 44.38 381 PHE A CA 1
ATOM 3268 C C . PHE A 1 381 ? -0.128 -1.477 -33.815 1.00 44.38 381 PHE A C 1
ATOM 3270 O O . PHE A 1 381 ? 0.850 -0.743 -33.966 1.00 44.38 381 PHE A O 1
ATOM 3277 N N . ASN A 1 382 ? -0.926 -1.801 -34.829 1.00 39.66 382 ASN A N 1
ATOM 3278 C CA . ASN A 1 382 ? -0.929 -1.091 -36.097 1.00 39.66 382 ASN A CA 1
ATOM 3279 C C . ASN A 1 382 ? -2.026 -0.016 -36.041 1.00 39.66 382 ASN A C 1
ATOM 3281 O O . ASN A 1 382 ? -3.141 -0.257 -35.582 1.00 39.66 382 ASN A O 1
ATOM 3285 N N . ILE A 1 383 ? -1.708 1.207 -36.469 1.00 38.84 383 ILE A N 1
ATOM 3286 C CA . ILE A 1 383 ? -2.540 2.418 -36.287 1.00 38.84 383 ILE A CA 1
ATOM 3287 C C . ILE A 1 383 ? -3.968 2.274 -36.876 1.00 38.84 383 ILE A C 1
ATOM 3289 O O . ILE A 1 383 ? -4.889 2.987 -36.467 1.00 38.84 383 ILE A O 1
ATOM 3293 N N . SER A 1 384 ? -4.188 1.310 -37.774 1.00 37.25 384 SER A N 1
ATOM 3294 C CA . SER A 1 384 ? -5.484 0.975 -38.377 1.00 37.25 384 SER A CA 1
ATOM 3295 C C . SER A 1 384 ? -6.485 0.268 -37.442 1.00 37.25 384 SER A C 1
ATOM 3297 O O . SER A 1 384 ? -7.670 0.210 -37.769 1.00 37.25 384 SER A O 1
ATOM 3299 N N . GLU A 1 385 ? -6.076 -0.218 -36.264 1.00 41.97 385 GLU A N 1
ATOM 3300 C CA . GLU A 1 385 ? -6.941 -0.988 -35.343 1.00 41.97 385 GLU A CA 1
ATOM 3301 C C . GLU A 1 385 ? -7.714 -0.140 -34.314 1.00 41.97 385 GLU A C 1
ATOM 3303 O O . GLU A 1 385 ? -8.425 -0.651 -33.445 1.00 41.97 385 GLU A O 1
ATOM 3308 N N . THR A 1 386 ? -7.667 1.184 -34.447 1.00 42.53 386 THR A N 1
ATOM 3309 C CA . THR A 1 386 ? -8.385 2.147 -33.590 1.00 42.53 386 THR A CA 1
ATOM 3310 C C . THR A 1 386 ? -9.903 1.919 -33.511 1.00 42.53 386 THR A C 1
ATOM 3312 O O . THR A 1 386 ? -10.530 2.229 -32.494 1.00 42.53 386 THR A O 1
ATOM 3315 N N . ASN A 1 387 ? -10.502 1.309 -34.538 1.00 39.31 387 ASN A N 1
ATOM 3316 C CA . ASN A 1 387 ? -11.920 0.932 -34.548 1.00 39.31 387 ASN A CA 1
ATOM 3317 C C . ASN A 1 387 ? -12.233 -0.339 -33.736 1.00 39.31 387 ASN A C 1
ATOM 3319 O O . ASN A 1 387 ? -13.356 -0.479 -33.247 1.00 39.31 387 ASN A O 1
ATOM 3323 N N . ILE A 1 388 ? -11.266 -1.247 -33.553 1.00 43.03 388 ILE A N 1
ATOM 3324 C CA . ILE A 1 388 ? -11.405 -2.445 -32.706 1.00 43.03 388 ILE A CA 1
ATOM 3325 C C . ILE A 1 388 ? -11.421 -2.027 -31.239 1.00 43.03 388 ILE A C 1
ATOM 3327 O O . ILE A 1 388 ? -12.278 -2.486 -30.488 1.00 43.03 388 ILE A O 1
ATOM 3331 N N . PHE A 1 389 ? -10.558 -1.077 -30.869 1.00 46.06 389 PHE A N 1
ATOM 3332 C CA . PHE A 1 389 ? -10.532 -0.480 -29.536 1.00 46.06 389 PHE A CA 1
ATOM 3333 C C . PHE A 1 389 ? -11.903 0.127 -29.194 1.00 46.06 389 PHE A C 1
ATOM 3335 O O . PHE A 1 389 ? -12.553 -0.317 -28.255 1.00 46.06 389 PHE A O 1
ATOM 3342 N N . LYS A 1 390 ? -12.441 1.024 -30.037 1.00 41.91 390 LYS A N 1
ATOM 3343 C CA . LYS A 1 390 ? -13.787 1.614 -29.848 1.00 41.91 390 LYS A CA 1
ATOM 3344 C C . LYS A 1 390 ? -14.929 0.582 -29.799 1.00 41.91 390 LYS A C 1
ATOM 3346 O O . LYS A 1 390 ? -15.936 0.837 -29.143 1.00 41.91 390 LYS A O 1
ATOM 3351 N N . LYS A 1 391 ? -14.802 -0.567 -30.480 1.00 40.78 391 LYS A N 1
ATOM 3352 C CA . LYS A 1 391 ? -15.784 -1.671 -30.435 1.00 40.78 391 LYS A CA 1
ATOM 3353 C C . LYS A 1 391 ? -15.678 -2.520 -29.165 1.00 40.78 391 LYS A C 1
ATOM 3355 O O . LYS A 1 391 ? -16.719 -2.899 -28.640 1.00 40.78 391 LYS A O 1
ATOM 3360 N N . LEU A 1 392 ? -14.468 -2.788 -28.669 1.00 48.25 392 LEU A N 1
ATOM 3361 C CA . LEU A 1 392 ? -14.227 -3.517 -27.415 1.00 48.25 392 LEU A CA 1
ATOM 3362 C C . LEU A 1 392 ? -14.788 -2.764 -26.203 1.00 48.25 392 LEU A C 1
ATOM 3364 O O . LEU A 1 392 ? -15.334 -3.393 -25.304 1.00 48.25 392 LEU A O 1
ATOM 3368 N N . TRP A 1 393 ? -14.732 -1.429 -26.228 1.00 51.41 393 TRP A N 1
ATOM 3369 C CA . TRP A 1 393 ? -15.328 -0.574 -25.194 1.00 51.41 393 TRP A CA 1
ATOM 3370 C C . TRP A 1 393 ? -16.861 -0.515 -25.248 1.00 51.41 393 TRP A C 1
ATOM 3372 O O . TRP A 1 393 ? -17.496 -0.286 -24.227 1.00 51.41 393 TRP A O 1
ATOM 3382 N N . ARG A 1 394 ? -17.468 -0.711 -26.429 1.00 40.16 394 ARG A N 1
ATOM 3383 C CA . ARG A 1 394 ? -18.927 -0.590 -26.628 1.00 40.16 394 ARG A CA 1
ATOM 3384 C C . ARG A 1 394 ? -19.694 -1.906 -26.515 1.00 40.16 394 ARG A C 1
ATOM 3386 O O . ARG A 1 394 ? -20.889 -1.858 -26.273 1.00 40.16 394 ARG A O 1
ATOM 3393 N N . ASN A 1 395 ? -19.046 -3.055 -26.711 1.00 39.72 395 ASN A N 1
ATOM 3394 C CA . ASN A 1 395 ? -19.685 -4.371 -26.665 1.00 39.72 395 ASN A CA 1
ATOM 3395 C C . ASN A 1 395 ? -18.727 -5.410 -26.068 1.00 39.72 395 ASN A C 1
ATOM 3397 O O . ASN A 1 395 ? -17.949 -6.043 -26.788 1.00 39.72 395 ASN A O 1
ATOM 3401 N N . ILE A 1 396 ? -18.816 -5.622 -24.756 1.00 47.81 396 ILE A N 1
ATOM 3402 C CA . ILE A 1 396 ? -18.290 -6.834 -24.125 1.00 47.81 396 ILE A CA 1
ATOM 3403 C C . ILE A 1 396 ? -19.289 -7.949 -24.453 1.00 47.81 396 ILE A C 1
ATOM 3405 O O . ILE A 1 396 ? -20.306 -8.079 -23.784 1.00 47.81 396 ILE A O 1
ATOM 3409 N N . ASP A 1 397 ? -19.044 -8.707 -25.526 1.00 44.34 397 ASP A N 1
ATOM 3410 C CA . ASP A 1 397 ? -19.791 -9.937 -25.823 1.00 44.34 397 ASP A CA 1
ATOM 3411 C C . ASP A 1 397 ? -19.185 -11.093 -25.001 1.00 44.34 397 ASP A C 1
ATOM 3413 O O . ASP A 1 397 ? -18.075 -11.547 -25.323 1.00 44.34 397 ASP A O 1
ATOM 3417 N N . PRO A 1 398 ? -19.888 -11.606 -23.972 1.00 43.44 398 PRO A N 1
ATOM 3418 C CA . PRO A 1 398 ? -19.383 -12.663 -23.093 1.00 43.44 398 PRO A CA 1
ATOM 3419 C C . PRO A 1 398 ? -18.988 -13.943 -23.847 1.00 43.44 398 PRO A C 1
ATOM 3421 O O . PRO A 1 398 ? -18.112 -14.688 -23.407 1.00 43.44 398 PRO A O 1
ATOM 3424 N N . LYS A 1 399 ? -19.575 -14.196 -25.026 1.00 41.31 399 LYS A N 1
ATOM 3425 C CA . LYS A 1 399 ? -19.271 -15.385 -25.840 1.00 41.31 399 LYS A CA 1
ATOM 3426 C C . LYS A 1 399 ? -17.917 -15.285 -26.546 1.00 41.31 399 LYS A C 1
ATOM 3428 O O . LYS A 1 399 ? -17.283 -16.308 -26.819 1.00 41.31 399 LYS A O 1
ATOM 3433 N N . LYS A 1 400 ? -17.444 -14.069 -26.844 1.00 44.44 400 LYS A N 1
ATOM 3434 C CA . LYS A 1 400 ? -16.099 -13.839 -27.403 1.00 44.44 400 LYS A CA 1
ATOM 3435 C C . LYS A 1 400 ? -15.013 -13.947 -26.335 1.00 44.44 400 LYS A C 1
ATOM 3437 O O . LYS A 1 400 ? -13.942 -14.472 -26.626 1.00 44.44 400 LYS A O 1
ATOM 3442 N N . GLU A 1 401 ? -15.313 -13.511 -25.115 1.00 42.78 401 GLU A N 1
ATOM 3443 C CA . GLU A 1 401 ? -14.446 -13.663 -23.943 1.00 42.78 401 GLU A CA 1
ATOM 3444 C C . GLU A 1 401 ? -14.215 -15.141 -23.591 1.00 42.78 401 GLU A C 1
ATOM 3446 O O . GLU A 1 401 ? -13.065 -15.565 -23.489 1.00 42.78 401 GLU A O 1
ATOM 3451 N N . GLN A 1 402 ? -15.275 -15.958 -23.571 1.00 46.31 402 GLN A N 1
ATOM 3452 C CA . GLN A 1 402 ? -15.162 -17.411 -23.370 1.00 46.31 402 GLN A CA 1
ATOM 3453 C C . GLN A 1 402 ? -14.320 -18.110 -24.451 1.00 46.31 402 GLN A C 1
ATOM 3455 O O . GLN A 1 402 ? -13.560 -19.029 -24.153 1.00 46.31 402 GLN A O 1
ATOM 3460 N N . ARG A 1 403 ? -14.402 -17.671 -25.716 1.00 46.03 403 ARG A N 1
ATOM 3461 C CA . ARG A 1 403 ? -13.571 -18.224 -26.803 1.00 46.03 403 ARG A CA 1
ATOM 3462 C C . ARG A 1 403 ? -12.087 -17.878 -26.662 1.00 46.03 403 ARG A C 1
ATOM 3464 O O . ARG A 1 403 ? -11.252 -18.686 -27.057 1.00 46.03 403 ARG A O 1
ATOM 3471 N N . LEU A 1 404 ? -11.759 -16.697 -26.137 1.00 42.19 404 LEU A N 1
ATOM 3472 C CA . LEU A 1 404 ? -10.374 -16.276 -25.908 1.00 42.19 404 LEU A CA 1
ATOM 3473 C C . LEU A 1 404 ? -9.774 -16.952 -24.671 1.00 42.19 404 LEU A C 1
ATOM 3475 O O . LEU A 1 404 ? -8.640 -17.406 -24.747 1.00 42.19 404 LEU A O 1
ATOM 3479 N N . GLN A 1 405 ? -10.542 -17.104 -23.588 1.00 43.59 405 GLN A N 1
ATOM 3480 C CA . GLN A 1 405 ? -10.139 -17.902 -22.422 1.00 43.59 405 GLN A CA 1
ATOM 3481 C C . GLN A 1 405 ? -9.897 -19.366 -22.788 1.00 43.59 405 GLN A C 1
ATOM 3483 O O . GLN A 1 405 ? -8.898 -19.939 -22.372 1.00 43.59 405 GLN A O 1
ATOM 3488 N N . LYS A 1 406 ? -10.753 -19.948 -23.637 1.00 44.22 406 LYS A N 1
ATOM 3489 C CA . LYS A 1 406 ? -10.535 -21.303 -24.149 1.00 44.22 406 LYS A CA 1
ATOM 3490 C C . LYS A 1 406 ? -9.224 -21.412 -24.936 1.00 44.22 406 LYS A C 1
ATOM 3492 O O . LYS A 1 406 ? -8.417 -22.275 -24.635 1.00 44.22 406 LYS A O 1
ATOM 3497 N N . LYS A 1 407 ? -8.964 -20.482 -25.862 1.00 41.91 407 LYS A N 1
ATOM 3498 C CA . LYS A 1 407 ? -7.689 -20.441 -26.600 1.00 41.91 407 LYS A CA 1
ATOM 3499 C C . LYS A 1 407 ? -6.469 -20.240 -25.694 1.00 41.91 407 LYS A C 1
ATOM 3501 O O . LYS A 1 407 ? -5.407 -20.753 -26.011 1.00 41.91 407 LYS A O 1
ATOM 3506 N N . LEU A 1 408 ? -6.603 -19.478 -24.609 1.00 38.31 408 LEU A N 1
ATOM 3507 C CA . LEU A 1 408 ? -5.527 -19.250 -23.644 1.00 38.31 408 LEU A CA 1
ATOM 3508 C C . LEU A 1 408 ? -5.209 -20.530 -22.858 1.00 38.31 408 LEU A C 1
ATOM 3510 O O . LEU A 1 408 ? -4.043 -20.880 -22.726 1.00 38.31 408 LEU A O 1
ATOM 3514 N N . ASN A 1 409 ? -6.237 -21.258 -22.416 1.00 42.47 409 ASN A N 1
ATOM 3515 C CA . ASN A 1 409 ? -6.073 -22.553 -21.757 1.00 42.47 409 ASN A CA 1
ATOM 3516 C C . ASN A 1 409 ? -5.471 -23.596 -22.710 1.00 42.47 409 ASN A C 1
ATOM 3518 O O . ASN A 1 409 ? -4.527 -24.279 -22.331 1.00 42.47 409 ASN A O 1
ATOM 3522 N N . ASP A 1 410 ? -5.915 -23.628 -23.971 1.00 41.16 410 ASP A N 1
ATOM 3523 C CA . ASP A 1 410 ? -5.350 -24.515 -24.996 1.00 41.16 410 ASP A CA 1
ATOM 3524 C C . ASP A 1 410 ? -3.846 -24.231 -25.232 1.00 41.16 410 ASP A C 1
ATOM 3526 O O . ASP A 1 410 ? -3.075 -25.139 -25.522 1.00 41.16 410 ASP A O 1
ATOM 3530 N N . VAL A 1 411 ? -3.387 -22.980 -25.109 1.00 39.31 411 VAL A N 1
ATOM 3531 C CA . VAL A 1 411 ? -1.958 -22.623 -25.247 1.00 39.31 411 VAL A CA 1
ATOM 3532 C C . VAL A 1 411 ? -1.144 -23.009 -24.008 1.00 39.31 411 VAL A C 1
ATOM 3534 O O . VAL A 1 411 ? 0.030 -23.358 -24.138 1.00 39.31 411 VAL A O 1
ATOM 3537 N N . LEU A 1 412 ? -1.747 -22.954 -22.819 1.00 36.88 412 LEU A N 1
ATOM 3538 C CA . LEU A 1 412 ? -1.104 -23.334 -21.559 1.00 36.88 412 LEU A CA 1
ATOM 3539 C C . LEU A 1 412 ? -0.972 -24.856 -21.417 1.00 36.88 412 LEU A C 1
ATOM 3541 O O . LEU A 1 412 ? 0.045 -25.331 -20.926 1.00 36.88 412 LEU A O 1
ATOM 3545 N N . GLU A 1 413 ? -1.949 -25.618 -21.909 1.00 40.09 413 GLU A N 1
ATOM 3546 C CA . GLU A 1 413 ? -1.915 -27.087 -21.901 1.00 40.09 413 GLU A CA 1
ATOM 3547 C C . GLU A 1 413 ? -0.956 -27.675 -22.952 1.00 40.09 413 GLU A C 1
ATOM 3549 O O . GLU A 1 413 ? -0.474 -28.788 -22.782 1.00 40.09 413 GLU A O 1
ATOM 3554 N N . ASN A 1 414 ? -0.627 -26.923 -24.010 1.00 35.47 414 ASN A N 1
ATOM 3555 C CA . ASN A 1 414 ? 0.265 -27.369 -25.091 1.00 35.47 414 ASN A CA 1
ATOM 3556 C C . ASN A 1 414 ? 1.729 -26.888 -24.956 1.00 35.47 414 ASN A C 1
ATOM 3558 O O . ASN A 1 414 ? 2.507 -27.064 -25.892 1.00 35.47 414 ASN A O 1
ATOM 3562 N N . ASN A 1 415 ? 2.110 -26.270 -23.832 1.00 35.25 415 ASN A N 1
ATOM 3563 C CA . ASN A 1 415 ? 3.498 -25.872 -23.527 1.00 35.25 415 ASN A CA 1
ATOM 3564 C C . ASN A 1 415 ? 4.055 -26.557 -22.259 1.00 35.25 415 ASN A C 1
ATOM 3566 O O . ASN A 1 415 ? 4.962 -26.016 -21.622 1.00 35.25 415 ASN A O 1
ATOM 3570 N N . VAL A 1 416 ? 3.518 -27.730 -21.901 1.00 35.47 416 VAL A N 1
ATOM 3571 C CA . VAL A 1 416 ? 4.107 -28.656 -20.913 1.00 35.47 416 VAL A CA 1
ATOM 3572 C C . VAL A 1 416 ? 4.918 -29.726 -21.627 1.00 35.47 416 VAL A C 1
ATOM 3574 O O . VAL A 1 416 ? 4.398 -30.280 -22.623 1.00 35.47 416 VAL A O 1
#

Foldseek 3Di:
DDDPDDDPPDDDDDDAWEKEFEWEFQAPDADALQDDQDFTTWWWAWCAPVDARHRAIGGFMDTQDPVLVVDPHSRLVRVQVSQCQAFVDGDDSVQKDWDDKDWDCDFHPDDHTHIYTYTYGYDYDPDAGDGNPVNTIDGIDTDTLLVVLVGRHGPNVVVVNLVLLLVLCVQAAEAEEDAAAQLCSVVCVVLDDPLAAEDEQQQPDPVQQDPVRDGLLLLALVLLVLVVCPVVVVDDPVRSVCCCVVVVGAYLLRSLLVSLSVLSVCCPDCRSNNPVSRRYYYYHHHNLVSQLSCVLSPHDVVSVVVSCPSVSSCLSVLLNYAYEYEAEDLVSSVVSCVVVPDVSCVSPDSVSSSSCRVCSVVSSCVSSDPRPYNYHYDYDPDVVCSVVSVVVVVDPDVVVSVVVVVVVVVVVVVPD

Secondary structure (DSSP, 8-state):
-------------S--EEEEEEEEESSSS---TT--S---EEEEEB--TTSTTTT-EE-SEEE--TTGGGSSSHHHHHHHHHHHHHHS----GGGEEEEEEEEES--TTTPPSEEEEEEEEE--S------S-TTTBPPPEEE-HHHHTTS-B-HHHHHHHHHHHHHHTTT-EEEEEE-STTSSHHHHGGGS-TTSEEE--GGGSGGGB-TTS-BHHHHHHHHHHHHHHHHTTSS-HHHHHHHHHHTTPPPHHHHHHHHHHHHHHHIIIIIIT-TT--SEEEEES-THHHHHHHHHTT--HHHHHHHGGGHHHHHHHHHHEEEEEEE--HHHHHHHHHHH--SGGGG--HHHHHHHHHHHHHHHHHHHTTS----EEEE---GGGHHHHHHHHH---HHHHHHHHHHHHHHHHTT-